Protein AF-0000000066040209 (afdb_homodimer)

Foldseek 3Di:
DAEEEEEDQKQVSLLLLLLCVVVNHAYEYHYPDPVLLVVSVVVPSHHDDQDPAAAAEYEYEDELVCRLVVQLVCVVVNSYQAYEYAYQAFPVSVVSNVVSPHPLLRYKYKHQDQVDDDITNVNYHNQSAAATEMEIARDDNHHPSNVLVVVLSCVSSNHHYAYDHRLVSLLCCLQPQLLVLVVLVVVVVVCVPPDPVRVVPDDPVVVCSVVSVPPPPPVVSVSSCVSSVVSNVVVVVVVVVLVVVVVVLVVCVVVPNCQQVPCPHPNVVSVVVVVVVVVPDPPPPVDPDPPCQPKKKWWFAPDPVRVSVLVVQQVVLVFDFNDWDWDDDPVDNIIIIITGGHPVCRVSSQVSCVVVVIPIDD/DAEEEEEDQKQVSLLLLLLCVVVNHAYEYHYPDPVLLVLSVVVPSHHDDQDPAAAAEYEYEDELVCRLVVQLVCVVVNSYQAYEYAYQAFPVSVVSNVVSPHPLLRYKYKHQDQVDDDITNVNYHNQSAAATEMEIARDDNHHPSNVLVVVVSCVSSNHHYDYDHRLVSLLCCLQPQLLVLVVLVVVVVVCVPPDPVRVVVDDPVVVCSVVSVPPPPPVVSVSSCVSSVVSNVVNVVVVVVLVVVVVVLVVCVVVPNCQQVPPPHPNVVSVVVVVVVVVPDPPPPVDDPPLCQDKKKWWFAPDPVRVSVLVVQQVVLVFDFPDWDWADDPVDRIIIIITGGHPVCRVSSQVSCVVVVIPIDD

InterPro domains:
  IPR003099 Prephenate dehydrogenase [PS51176] (2-283)
  IPR036291 NAD(P)-binding domain superfamily [SSF51735] (4-159)
  IPR046826 Prephenate dehydrogenase, nucleotide-binding domain [PF02153] (16-159)
  IPR050812 Prephenate/Arogenate Dehydrogenase [PTHR21363] (1-250)

Solvent-accessible surface area (backbone atoms only — not comparable to full-atom values): 36408 Å² total; per-residue (Å²): 128,58,32,32,35,32,37,21,31,30,25,67,25,21,15,51,25,28,16,36,41,75,72,67,27,50,34,22,33,41,47,93,44,65,64,39,34,51,50,20,31,70,76,52,19,32,42,74,41,78,70,92,56,65,24,54,32,30,38,40,37,47,61,62,90,46,44,38,61,51,51,40,54,36,55,76,68,45,48,34,66,21,37,32,38,49,32,91,50,40,52,69,44,51,51,46,24,54,74,71,64,42,69,51,37,30,37,28,43,24,29,67,58,62,75,65,87,76,64,37,31,86,57,35,40,50,66,62,35,53,76,24,40,24,40,35,26,54,50,96,69,33,35,69,67,32,51,50,52,51,50,50,52,36,51,56,34,40,27,39,64,44,71,48,47,36,67,58,47,32,43,18,42,21,59,37,39,48,46,49,40,49,49,48,25,55,52,27,30,57,45,64,76,50,51,62,64,30,55,62,52,47,34,59,64,62,78,49,47,46,66,61,52,43,83,63,58,46,63,58,55,29,52,54,46,52,71,37,14,56,46,33,45,60,53,48,52,54,50,50,50,53,49,52,54,48,48,51,51,33,49,40,37,51,72,64,42,60,67,39,58,34,96,83,12,66,47,28,52,52,46,40,38,12,50,52,10,36,55,59,43,76,75,72,55,78,62,78,74,65,83,55,43,25,50,36,36,30,59,35,63,77,42,74,67,50,54,51,51,48,51,50,52,44,55,71,61,70,53,71,69,56,39,64,41,79,43,68,55,94,91,41,79,38,27,37,36,31,36,22,19,48,55,80,44,33,58,56,47,45,52,48,36,44,74,69,69,40,58,56,46,112,129,58,33,32,36,31,36,21,29,30,23,67,26,20,16,51,26,29,14,36,40,75,72,68,27,50,34,22,33,42,48,94,45,66,66,39,34,51,50,21,32,72,77,53,20,31,41,74,41,80,70,92,57,64,26,53,31,29,39,39,36,47,61,63,91,46,43,37,62,53,51,41,56,36,56,76,67,45,49,34,67,21,39,33,37,48,32,90,50,41,53,69,46,49,52,46,26,55,74,68,63,42,68,51,36,31,36,28,43,24,28,68,59,62,73,65,88,75,65,38,29,84,57,34,40,50,65,61,35,52,77,25,42,25,40,36,28,54,49,96,68,34,33,68,67,32,51,52,50,51,50,50,53,36,51,57,33,41,29,39,76,43,78,47,46,36,66,60,47,34,43,19,42,22,59,37,39,49,45,50,40,50,49,47,26,55,52,27,29,55,43,64,74,52,51,67,60,30,53,62,52,47,35,59,66,61,78,48,47,46,66,61,53,43,83,64,56,48,62,58,55,28,52,54,46,51,71,38,14,56,45,34,45,59,54,46,51,56,48,50,51,53,50,52,54,48,49,52,51,33,49,40,36,51,73,65,41,60,66,39,58,34,98,78,13,66,47,28,51,53,48,42,39,12,51,53,10,36,63,58,44,79,73,72,58,76,62,77,70,66,82,51,42,25,49,38,35,29,58,34,62,77,40,73,66,51,54,51,51,47,51,52,53,44,55,72,60,70,52,71,74,56,39,75,42,79,43,66,52,93,91,42,79,39,28,37,35,32,37,22,18,48,56,78,44,32,59,57,45,46,51,48,36,43,73,70,68,40,59,55,46,109

Sequence (724 aa):
MRTAVIIGTGMIGTSIGLALRKQGVDSYLMDTSPVALRIAEAVGAGTAEEPPETVDLAVVAVPPVHVAPVIASHQSRGTARFYVDVAGVKVSTRRELDALGCDLATVVGGHPLVGRPGSGPLAARGDLFDGRPWALVPAVGTDAAALNRALELVAACGAIPVVLDAEAHDRAIALGTLVPQIALTLVAARLTEADSGALRLLGSVWSEIPQLVGVDSATSWTQVLAANAAPVVGELEKLSRDLASLLETLRGVADGDGSLAEPDGRLLEFIQRGIDGSNRVPGRYGIPTETALADVDVSVDDRPAELARLFDDVAGAGVVMRGIDISQRPDSPDRTVTISVTPRDAENLLHELRRRKWPANSMRTAVIIGTGMIGTSIGLALRKQGVDSYLMDTSPVALRIAEAVGAGTAEEPPETVDLAVVAVPPVHVAPVIASHQSRGTARFYVDVAGVKVSTRRELDALGCDLATVVGGHPLVGRPGSGPLAARGDLFDGRPWALVPAVGTDAAALNRALELVAACGAIPVVLDAEAHDRAIALGTLVPQIALTLVAARLTEADSGALRLLGSVWSEIPQLVGVDSATSWTQVLAANAAPVVGELEKLSRDLASLLETLRGVADGDGSLAEPDGRLLEFIQRGIDGSNRVPGRYGIPTETALADVDVSVDDRPAELARLFDDVAGAGVVMRGIDISQRPDSPDRTVTISVTPRDAENLLHELRRRKWPANS

Nearest PDB structures (foldseek):
  3ggp-assembly2_D  TM=8.293E-01  e=5.296E-18  Aquifex aeolicus
  5uyy-assembly2_D  TM=6.790E-01  e=2.156E-20  Bacillus anthracis
  7mqv-assembly1_B  TM=8.397E-01  e=1.540E-16  Bacillus anthracis
  4wji-assembly1_A-2  TM=8.057E-01  e=8.302E-17  Sinorhizobium meliloti 1021
  2g5c-assembly1_A  TM=8.282E-01  e=5.927E-16  Aquifex aeolicus VF5

Radius of gyration: 30.39 Å; Cα contacts (8 Å, |Δi|>4): 1509; chains: 2; bounding box: 51×94×83 Å

pLDDT: mean 86.14, std 14.33, range [31.69, 98.94]

Structure (mmCIF, N/CA/C/O backbone):
data_AF-0000000066040209-model_v1
#
loop_
_entity.id
_entity.type
_entity.pdbx_description
1 polymer 'Probable prephenate dehydrogenase NovF'
#
loop_
_atom_site.group_PDB
_atom_site.id
_atom_site.type_symbol
_atom_site.label_atom_id
_atom_site.label_alt_id
_atom_site.label_comp_id
_atom_site.label_asym_id
_atom_site.label_entity_id
_atom_site.label_seq_id
_atom_site.pdbx_PDB_ins_code
_atom_site.Cartn_x
_atom_site.Cartn_y
_atom_site.Cartn_z
_atom_site.occupancy
_atom_site.B_iso_or_equiv
_atom_site.auth_seq_id
_atom_site.auth_comp_id
_atom_site.auth_asym_id
_atom_site.auth_atom_id
_atom_site.pdbx_PDB_model_num
ATOM 1 N N . MET A 1 1 ? -15.391 33.75 16.641 1 90.31 1 MET A N 1
ATOM 2 C CA . MET A 1 1 ? -14.766 34.312 15.445 1 90.31 1 MET A CA 1
ATOM 3 C C . MET A 1 1 ? -15.812 34.906 14.5 1 90.31 1 MET A C 1
ATOM 5 O O . MET A 1 1 ? -16.812 34.219 14.188 1 90.31 1 MET A O 1
ATOM 9 N N . ARG A 1 2 ? -15.727 36.156 14.125 1 95.12 2 ARG A N 1
ATOM 10 C CA . ARG A 1 2 ? -16.719 36.812 13.281 1 95.12 2 ARG A CA 1
ATOM 11 C C . ARG A 1 2 ? -16.156 37.094 11.883 1 95.12 2 ARG A C 1
ATOM 13 O O . ARG A 1 2 ? -16.891 37.031 10.898 1 95.12 2 ARG A O 1
ATOM 20 N N . THR A 1 3 ? -14.898 37.344 11.828 1 98.31 3 THR A N 1
ATOM 21 C CA . THR A 1 3 ? -14.273 37.688 10.555 1 98.31 3 THR A CA 1
ATOM 22 C C . THR A 1 3 ? -12.984 36.906 10.352 1 98.31 3 THR A C 1
ATOM 24 O O . THR A 1 3 ? -12.273 36.594 11.32 1 98.31 3 THR A O 1
ATOM 27 N N . ALA A 1 4 ? -12.727 36.531 9.102 1 98.75 4 ALA A N 1
ATOM 28 C CA . ALA A 1 4 ? -11.508 35.812 8.758 1 98.75 4 ALA A CA 1
ATOM 29 C C . ALA A 1 4 ? -11.023 36.188 7.359 1 98.75 4 ALA A C 1
ATOM 31 O O . ALA A 1 4 ? -11.805 36.688 6.535 1 98.75 4 ALA A O 1
ATOM 32 N N . VAL A 1 5 ? -9.781 36.062 7.125 1 98.88 5 VAL A N 1
ATOM 33 C CA . VAL A 1 5 ? -9.234 36.156 5.777 1 98.88 5 VAL A CA 1
ATOM 34 C C . VAL A 1 5 ? -8.477 34.875 5.434 1 98.88 5 VAL A C 1
ATOM 36 O O . VAL A 1 5 ? -7.777 34.312 6.281 1 98.88 5 VAL A O 1
ATOM 39 N N . ILE A 1 6 ? -8.75 34.375 4.281 1 98.88 6 ILE A N 1
ATOM 40 C CA . ILE A 1 6 ? -8.047 33.188 3.748 1 98.88 6 ILE A CA 1
ATOM 41 C C . ILE A 1 6 ? -7.031 33.656 2.701 1 98.88 6 ILE A C 1
ATOM 43 O O . ILE A 1 6 ? -7.398 34.219 1.68 1 98.88 6 ILE A O 1
ATOM 47 N N . ILE A 1 7 ? -5.812 33.375 2.99 1 98.81 7 ILE A N 1
ATOM 48 C CA . ILE A 1 7 ? -4.727 33.719 2.08 1 98.81 7 ILE A CA 1
ATOM 49 C C . ILE A 1 7 ? -4.238 32.469 1.356 1 98.81 7 ILE A C 1
ATOM 51 O O . ILE A 1 7 ? -3.523 31.656 1.936 1 98.81 7 ILE A O 1
ATOM 55 N N . GLY A 1 8 ? -4.477 32.375 0.069 1 98.25 8 GLY A N 1
ATOM 56 C CA . GLY A 1 8 ? -4.336 31.141 -0.716 1 98.25 8 GLY A CA 1
ATOM 57 C C . GLY A 1 8 ? -5.656 30.453 -0.979 1 98.25 8 GLY A C 1
ATOM 58 O O . GLY A 1 8 ? -6.301 29.953 -0.05 1 98.25 8 GLY A O 1
ATOM 59 N N . THR A 1 9 ? -5.969 30.422 -2.281 1 97.56 9 THR A N 1
ATOM 60 C CA . THR A 1 9 ? -7.277 29.875 -2.637 1 97.56 9 THR A CA 1
ATOM 61 C C . THR A 1 9 ? -7.133 28.609 -3.467 1 97.56 9 THR A C 1
ATOM 63 O O . THR A 1 9 ? -7.777 28.469 -4.508 1 97.56 9 THR A O 1
ATOM 66 N N . GLY A 1 10 ? -6.281 27.75 -3.027 1 94.12 10 GLY A N 1
ATOM 67 C CA . GLY A 1 10 ? -6.293 26.375 -3.523 1 94.12 10 GLY A CA 1
ATOM 68 C C . GLY A 1 10 ? -7.438 25.547 -2.965 1 94.12 10 GLY A C 1
ATOM 69 O O . GLY A 1 10 ? -8.406 26.094 -2.441 1 94.12 10 GLY A O 1
ATOM 70 N N . MET A 1 11 ? -7.316 24.281 -3.045 1 92.44 11 MET A N 1
ATOM 71 C CA . MET A 1 11 ? -8.383 23.391 -2.58 1 92.44 11 MET A CA 1
ATOM 72 C C . MET A 1 11 ? -8.617 23.562 -1.082 1 92.44 11 MET A C 1
ATOM 74 O O . MET A 1 11 ? -9.758 23.719 -0.64 1 92.44 11 MET A O 1
ATOM 78 N N . ILE A 1 12 ? -7.512 23.609 -0.32 1 96.19 12 ILE A N 1
ATOM 79 C CA . ILE A 1 12 ? -7.609 23.656 1.135 1 96.19 12 ILE A CA 1
ATOM 80 C C . ILE A 1 12 ? -8.156 25.016 1.562 1 96.19 12 ILE A C 1
ATOM 82 O O . ILE A 1 12 ? -9.133 25.094 2.318 1 96.19 12 ILE A O 1
ATOM 86 N N . GLY A 1 13 ? -7.57 26.094 1.026 1 98.19 13 GLY A N 1
ATOM 87 C CA . GLY A 1 13 ? -8.031 27.422 1.392 1 98.19 13 GLY A CA 1
ATOM 88 C C . GLY A 1 13 ? -9.477 27.688 1.02 1 98.19 13 GLY A C 1
ATOM 89 O O . GLY A 1 13 ? -10.25 28.172 1.837 1 98.19 13 GLY A O 1
ATOM 90 N N . THR A 1 14 ? -9.805 27.297 -0.179 1 97.06 14 THR A N 1
ATOM 91 C CA . THR A 1 14 ? -11.172 27.484 -0.64 1 97.06 14 THR A CA 1
ATOM 92 C C . THR A 1 14 ? -12.148 26.656 0.197 1 97.06 14 THR A C 1
ATOM 94 O O . THR A 1 14 ? -13.234 27.125 0.545 1 97.06 14 THR A O 1
ATOM 97 N N . SER A 1 15 ? -11.773 25.469 0.569 1 97.81 15 SER A N 1
ATOM 98 C CA . SER A 1 15 ? -12.617 24.625 1.401 1 97.81 15 SER A CA 1
ATOM 99 C C . SER A 1 15 ? -12.836 25.234 2.779 1 97.81 15 SER A C 1
ATOM 101 O O . SER A 1 15 ? -13.938 25.172 3.328 1 97.81 15 SER A O 1
ATOM 103 N N . ILE A 1 16 ? -11.828 25.859 3.316 1 98.69 16 ILE A N 1
ATOM 104 C CA . ILE A 1 16 ? -11.938 26.531 4.609 1 98.69 16 ILE A CA 1
ATOM 105 C C . ILE A 1 16 ? -12.898 27.719 4.5 1 98.69 16 ILE A C 1
ATOM 107 O O . ILE A 1 16 ? -13.758 27.906 5.363 1 98.69 16 ILE A O 1
ATOM 111 N N . GLY A 1 17 ? -12.766 28.453 3.432 1 98.69 17 GLY A N 1
ATOM 112 C CA . GLY A 1 17 ? -13.688 29.547 3.195 1 98.69 17 GLY A CA 1
ATOM 113 C C . GLY A 1 17 ? -15.133 29.109 3.143 1 98.69 17 GLY A C 1
ATOM 114 O O . GLY A 1 17 ? -16 29.734 3.76 1 98.69 17 GLY A O 1
ATOM 115 N N . LEU A 1 18 ? -15.352 28.047 2.389 1 97.75 18 LEU A N 1
ATOM 116 C CA . LEU A 1 18 ? -16.703 27.516 2.271 1 97.75 18 LEU A CA 1
ATOM 117 C C . LEU A 1 18 ? -17.25 27.109 3.639 1 97.75 18 LEU A C 1
ATOM 119 O O . LEU A 1 18 ? -18.391 27.406 3.969 1 97.75 18 LEU A O 1
ATOM 123 N N . ALA A 1 19 ? -16.484 26.438 4.402 1 97.25 19 ALA A N 1
ATOM 124 C CA . ALA A 1 19 ? -16.891 25.969 5.723 1 97.25 19 ALA A CA 1
ATOM 125 C C . ALA A 1 19 ? -17.203 27.141 6.648 1 97.25 19 ALA A C 1
ATOM 127 O O . ALA A 1 19 ? -18.203 27.125 7.363 1 97.25 19 ALA A O 1
ATOM 128 N N . LEU A 1 20 ? -16.359 28.156 6.645 1 98.12 20 LEU A N 1
ATOM 129 C CA . LEU A 1 20 ? -16.547 29.312 7.516 1 98.12 20 LEU A CA 1
ATOM 130 C C . LEU A 1 20 ? -17.797 30.094 7.137 1 98.12 20 LEU A C 1
ATOM 132 O O . LEU A 1 20 ? -18.547 30.516 8.008 1 98.12 20 LEU A O 1
ATOM 136 N N . ARG A 1 21 ? -18 30.234 5.898 1 97.38 21 ARG A N 1
ATOM 137 C CA . ARG A 1 21 ? -19.188 30.953 5.43 1 97.38 21 ARG A CA 1
ATOM 138 C C . ARG A 1 21 ? -20.469 30.234 5.859 1 97.38 21 ARG A C 1
ATOM 140 O O . ARG A 1 21 ? -21.453 30.891 6.211 1 97.38 21 ARG A O 1
ATOM 147 N N . LYS A 1 22 ? -20.406 29.016 5.75 1 93.62 22 LYS A N 1
ATOM 148 C CA . LYS A 1 22 ? -21.547 28.219 6.195 1 93.62 22 LYS A CA 1
ATOM 149 C C . LYS A 1 22 ? -21.844 28.469 7.668 1 93.62 22 LYS A C 1
ATOM 151 O O . LYS A 1 22 ? -23 28.375 8.094 1 93.62 22 LYS A O 1
ATOM 156 N N . GLN A 1 23 ? -20.875 28.828 8.414 1 93.38 23 GLN A N 1
ATOM 157 C CA . GLN A 1 23 ? -21.016 29.078 9.844 1 93.38 23 GLN A CA 1
ATO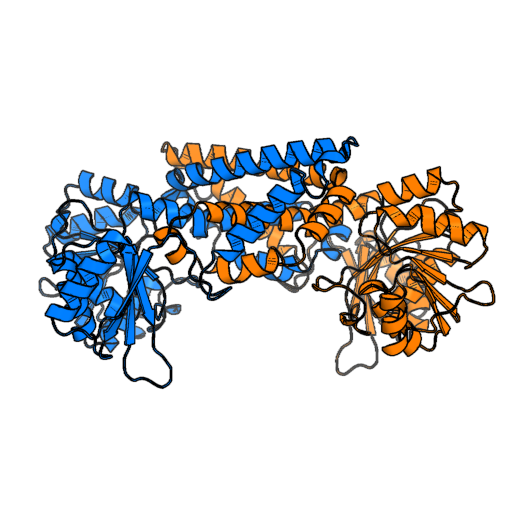M 158 C C . GLN A 1 23 ? -21.297 30.562 10.109 1 93.38 23 GLN A C 1
ATOM 160 O O . GLN A 1 23 ? -21.297 31 11.266 1 93.38 23 GLN A O 1
ATOM 165 N N . GLY A 1 24 ? -21.391 31.344 9.078 1 95.94 24 GLY A N 1
ATOM 166 C CA . GLY A 1 24 ? -21.766 32.75 9.211 1 95.94 24 GLY A CA 1
ATOM 167 C C . GLY A 1 24 ? -20.578 33.656 9.43 1 95.94 24 GLY A C 1
ATOM 168 O O . GLY A 1 24 ? -20.75 34.812 9.82 1 95.94 24 GLY A O 1
ATOM 169 N N . VAL A 1 25 ? -19.422 33.219 9.227 1 97.69 25 VAL A N 1
ATOM 170 C CA . VAL A 1 25 ? -18.219 34.031 9.375 1 97.69 25 VAL A CA 1
ATOM 171 C C . VAL A 1 25 ? -18.031 34.875 8.133 1 97.69 25 VAL A C 1
ATOM 173 O O . VAL A 1 25 ? -18.141 34.406 7.004 1 97.69 25 VAL A O 1
ATOM 176 N N . ASP A 1 26 ? -17.781 36.156 8.328 1 97.94 26 ASP A N 1
ATOM 177 C CA . ASP A 1 26 ? -17.438 37.031 7.219 1 97.94 26 ASP A CA 1
ATOM 178 C C . ASP A 1 26 ? -16.016 36.781 6.727 1 97.94 26 ASP A C 1
ATOM 180 O O . ASP A 1 26 ? -15.047 37.156 7.379 1 97.94 26 ASP A O 1
ATOM 184 N N . SER A 1 27 ? -15.922 36.156 5.547 1 98.38 27 SER A N 1
ATOM 185 C CA . SER A 1 27 ? -14.633 35.656 5.074 1 98.38 27 SER A CA 1
ATOM 186 C C . SER A 1 27 ? -14.148 36.438 3.859 1 98.38 27 SER A C 1
ATOM 188 O O . SER A 1 27 ? -14.898 36.656 2.902 1 98.38 27 SER A O 1
ATOM 190 N N . TYR A 1 28 ? -12.938 36.844 3.918 1 98.81 28 TYR A N 1
ATOM 191 C CA . TYR A 1 28 ? -12.25 37.5 2.812 1 98.81 28 TYR A CA 1
ATOM 192 C C . TYR A 1 28 ? -11.227 36.562 2.178 1 98.81 28 TYR A C 1
ATOM 194 O O . TYR A 1 28 ? -10.734 35.625 2.826 1 98.81 28 TYR A O 1
ATOM 202 N N . LEU A 1 29 ? -10.969 36.812 0.917 1 98.81 29 LEU A N 1
ATOM 203 C CA . LEU A 1 29 ? -10.062 35.938 0.174 1 98.81 29 LEU A CA 1
ATOM 204 C C . LEU A 1 29 ? -8.922 36.75 -0.436 1 98.81 29 LEU A C 1
ATOM 206 O O . LEU A 1 29 ? -9.141 37.844 -0.939 1 98.81 29 LEU A O 1
ATOM 210 N N . MET A 1 30 ? -7.77 36.188 -0.356 1 98.56 30 MET A N 1
ATOM 211 C CA . MET A 1 30 ? -6.594 36.719 -1.028 1 98.56 30 MET A CA 1
ATOM 212 C C . MET A 1 30 ? -5.797 35.625 -1.713 1 98.56 30 MET A C 1
ATOM 214 O O . MET A 1 30 ? -5.68 34.531 -1.182 1 98.56 30 MET A O 1
ATOM 218 N N . ASP A 1 31 ? -5.293 35.938 -2.867 1 97.38 31 ASP A N 1
ATOM 219 C CA . ASP A 1 31 ? -4.461 35 -3.631 1 97.38 31 ASP A CA 1
ATOM 220 C C . ASP A 1 31 ? -3.602 35.75 -4.652 1 97.38 31 ASP A C 1
ATOM 222 O O . ASP A 1 31 ? -4.023 36.75 -5.199 1 97.38 31 ASP A O 1
ATOM 226 N N . THR A 1 32 ? -2.447 35.219 -4.906 1 94.94 32 THR A N 1
ATOM 227 C CA . THR A 1 32 ? -1.599 35.812 -5.934 1 94.94 32 THR A CA 1
ATOM 228 C C . THR A 1 32 ? -2.137 35.5 -7.328 1 94.94 32 THR A C 1
ATOM 230 O O . THR A 1 32 ? -1.836 36.219 -8.289 1 94.94 32 THR A O 1
ATOM 233 N N . SER A 1 33 ? -2.895 34.438 -7.465 1 91.56 33 SER A N 1
ATOM 234 C CA . SER A 1 33 ? -3.539 34.094 -8.727 1 91.56 33 SER A CA 1
ATOM 235 C C . SER A 1 33 ? -4.922 34.719 -8.836 1 91.56 33 SER A C 1
ATOM 237 O O . SER A 1 33 ? -5.859 34.281 -8.156 1 91.56 33 SER A O 1
ATOM 239 N N . PRO A 1 34 ? -5.059 35.625 -9.797 1 90.88 34 PRO A N 1
ATOM 240 C CA . PRO A 1 34 ? -6.375 36.25 -9.945 1 90.88 34 PRO A CA 1
ATOM 241 C C . PRO A 1 34 ? -7.449 35.25 -10.383 1 90.88 34 PRO A C 1
ATOM 243 O O . PRO A 1 34 ? -8.609 35.375 -9.969 1 90.88 34 PRO A O 1
ATOM 246 N N . VAL A 1 35 ? -7.027 34.281 -11.102 1 88.38 35 VAL A N 1
ATOM 247 C CA . VAL A 1 35 ? -7.98 33.312 -11.602 1 88.38 35 VAL A CA 1
ATOM 248 C C . VAL A 1 35 ? -8.469 32.406 -10.453 1 88.38 35 VAL A C 1
ATOM 250 O O . VAL A 1 35 ? -9.672 32.219 -10.281 1 88.38 35 VAL A O 1
ATOM 253 N N . ALA A 1 36 ? -7.535 31.953 -9.68 1 91.38 36 ALA A N 1
ATOM 254 C CA . ALA A 1 36 ? -7.902 31.141 -8.531 1 91.38 36 ALA A CA 1
ATOM 255 C C . ALA A 1 36 ? -8.797 31.906 -7.566 1 91.38 36 ALA A C 1
ATOM 257 O O . ALA A 1 36 ? -9.781 31.375 -7.051 1 91.38 36 ALA A O 1
ATOM 258 N N . LEU A 1 37 ? -8.43 33.188 -7.41 1 95.69 37 LEU A N 1
ATOM 259 C CA . LEU A 1 37 ? -9.172 34.062 -6.5 1 95.69 37 LEU A CA 1
ATOM 260 C C . LEU A 1 37 ? -10.609 34.219 -6.965 1 95.69 37 LEU A C 1
ATOM 262 O O . LEU A 1 37 ? -11.539 34.125 -6.164 1 95.69 37 LEU A O 1
ATOM 266 N N . ARG A 1 38 ? -10.82 34.406 -8.203 1 90.75 38 ARG A N 1
ATOM 267 C CA . ARG A 1 38 ? -12.148 34.625 -8.758 1 90.75 38 ARG A CA 1
ATOM 268 C C . ARG A 1 38 ? -12.984 33.344 -8.711 1 90.75 38 ARG A C 1
ATOM 270 O O . ARG A 1 38 ? -14.188 33.406 -8.445 1 90.75 38 ARG A O 1
ATOM 277 N N . ILE A 1 39 ? -12.367 32.281 -8.938 1 92.88 39 ILE A N 1
ATOM 278 C CA . ILE A 1 39 ? -13.07 31.016 -8.883 1 92.88 39 ILE A CA 1
ATOM 279 C C . ILE A 1 39 ? -13.523 30.734 -7.449 1 92.88 39 ILE A C 1
ATOM 281 O O . ILE A 1 39 ? -14.68 30.359 -7.219 1 92.88 39 ILE A O 1
ATOM 285 N N . ALA A 1 40 ? -12.625 30.969 -6.543 1 96.81 40 ALA A N 1
ATOM 286 C CA . ALA A 1 40 ? -12.945 30.734 -5.137 1 96.81 40 ALA A CA 1
ATOM 287 C C . ALA A 1 40 ? -14.117 31.609 -4.695 1 96.81 40 ALA A C 1
ATOM 289 O O . ALA A 1 40 ? -15 31.156 -3.967 1 96.81 40 ALA A O 1
ATOM 290 N N . GLU A 1 41 ? -14.148 32.844 -5.145 1 97 41 GLU A N 1
ATOM 291 C CA . GLU A 1 41 ? -15.266 33.719 -4.852 1 97 41 GLU A CA 1
ATOM 292 C C . GLU A 1 41 ? -16.562 33.219 -5.484 1 97 41 GLU A C 1
ATOM 294 O O . GLU A 1 41 ? -17.609 33.219 -4.844 1 97 41 GLU A O 1
ATOM 299 N N . ALA A 1 42 ? -16.453 32.781 -6.703 1 92 42 ALA A N 1
ATOM 300 C CA . ALA A 1 42 ? -17.609 32.312 -7.469 1 92 42 ALA A CA 1
ATOM 301 C C . ALA A 1 42 ? -18.266 31.094 -6.824 1 92 42 ALA A C 1
ATOM 303 O O . ALA A 1 42 ? -19.484 30.938 -6.867 1 92 42 ALA A O 1
ATOM 304 N N . VAL A 1 43 ? -17.438 30.297 -6.234 1 93.56 43 VAL A N 1
ATOM 305 C CA . VAL A 1 43 ? -18 29.078 -5.656 1 93.56 43 VAL A CA 1
ATOM 306 C C . VAL A 1 43 ? -18.531 29.375 -4.254 1 93.56 43 VAL A C 1
ATOM 308 O O . VAL A 1 43 ? -19.125 28.5 -3.619 1 93.56 43 VAL A O 1
ATOM 311 N N . GLY A 1 44 ? -18.234 30.609 -3.686 1 96.5 44 GLY A N 1
ATOM 312 C CA . GLY A 1 44 ? -18.891 31.031 -2.461 1 96.5 44 GLY A CA 1
ATOM 313 C C . GLY A 1 44 ? -17.984 30.984 -1.248 1 96.5 44 GLY A C 1
ATOM 314 O O . GLY A 1 44 ? -18.453 30.984 -0.11 1 96.5 44 GLY A O 1
ATOM 315 N N . ALA A 1 45 ? -16.672 31 -1.418 1 98.44 45 ALA A N 1
ATOM 316 C CA . ALA A 1 45 ? -15.734 30.797 -0.319 1 98.44 45 ALA A CA 1
ATOM 317 C C . ALA A 1 45 ? -15.5 32.094 0.455 1 98.44 45 ALA A C 1
ATOM 319 O O . ALA A 1 45 ? -14.969 32.062 1.567 1 98.44 45 ALA A O 1
ATOM 320 N N . GLY A 1 46 ? -15.922 33.219 -0.089 1 98.5 46 GLY A N 1
ATOM 321 C CA . GLY A 1 46 ? -15.711 34.5 0.536 1 98.5 46 GLY A CA 1
ATOM 322 C C . GLY A 1 46 ? -15.68 35.656 -0.46 1 98.5 46 GLY A C 1
ATOM 323 O O . GLY A 1 46 ? -16.062 35.469 -1.62 1 98.5 46 GLY A O 1
ATOM 324 N N . THR A 1 47 ? -15.32 36.781 0.014 1 98.19 47 THR A N 1
ATOM 325 C CA . THR A 1 47 ? -15.227 37.969 -0.821 1 98.19 47 THR A CA 1
ATOM 326 C C . THR A 1 47 ? -13.781 38.219 -1.235 1 98.19 47 THR A C 1
ATOM 328 O O . THR A 1 47 ? -12.891 38.312 -0.384 1 98.19 47 THR A O 1
ATOM 331 N N . ALA A 1 48 ? -13.594 38.375 -2.498 1 97.31 48 ALA A N 1
ATOM 332 C CA . ALA A 1 48 ? -12.258 38.594 -3.037 1 97.31 48 ALA A CA 1
ATOM 333 C C . ALA A 1 48 ? -11.812 40.031 -2.836 1 97.31 48 ALA A C 1
ATOM 335 O O . ALA A 1 48 ? -11.633 40.781 -3.807 1 97.31 48 ALA A O 1
ATOM 336 N N . GLU A 1 49 ? -11.539 40.438 -1.612 1 96.06 49 GLU A N 1
ATOM 337 C CA . GLU A 1 49 ? -11.086 41.75 -1.219 1 96.06 49 GLU A CA 1
ATOM 338 C C . GLU A 1 49 ? -10.242 41.688 0.055 1 96.06 49 GLU A C 1
ATOM 340 O O . GLU A 1 49 ? -10.391 40.781 0.858 1 96.06 49 GLU A O 1
ATOM 345 N N . GLU A 1 50 ? -9.383 42.625 0.127 1 96 50 GLU A N 1
ATOM 346 C CA . GLU A 1 50 ? -8.688 42.781 1.4 1 96 50 GLU A CA 1
ATOM 347 C C . GLU A 1 50 ? -9.648 43.219 2.504 1 96 50 GLU A C 1
ATOM 349 O O . GLU A 1 50 ? -10.547 44.031 2.271 1 96 50 GLU A O 1
ATOM 354 N N . PRO A 1 51 ? -9.469 42.656 3.648 1 97.62 51 PRO A N 1
ATOM 355 C CA . PRO A 1 51 ? -10.344 43.094 4.734 1 97.62 51 PRO A CA 1
ATOM 356 C C . PRO A 1 51 ? -10.188 44.562 5.043 1 97.62 51 PRO A C 1
ATOM 358 O O . PRO A 1 51 ? -9.07 45.094 5.008 1 97.62 51 PRO A O 1
ATOM 361 N N . PRO A 1 52 ? -11.25 45.25 5.344 1 95.75 52 PRO A N 1
ATOM 362 C CA . PRO A 1 52 ? -11.195 46.688 5.621 1 95.75 52 PRO A CA 1
ATOM 363 C C . PRO A 1 52 ? -10.586 47 6.984 1 95.75 52 PRO A C 1
ATOM 365 O O . PRO A 1 52 ? -10.141 48.125 7.219 1 95.75 52 PRO A O 1
ATOM 368 N N . GLU A 1 53 ? -10.68 46.094 7.906 1 97.31 53 GLU A N 1
ATOM 369 C CA . GLU A 1 53 ? -10.102 46.188 9.242 1 97.31 53 GLU A CA 1
ATOM 370 C C . GLU A 1 53 ? -9.461 44.875 9.664 1 97.31 53 GLU A C 1
ATOM 372 O O . GLU A 1 53 ? -9.578 43.875 8.961 1 97.31 53 GLU A O 1
ATOM 377 N N . THR A 1 54 ? -8.711 45 10.828 1 98.44 54 THR A N 1
ATOM 378 C CA . THR A 1 54 ? -8.094 43.781 11.375 1 98.44 54 THR A CA 1
ATOM 379 C C . THR A 1 54 ? -9.148 42.719 11.625 1 98.44 54 THR A C 1
ATOM 381 O O . THR A 1 54 ? -10.164 42.969 12.281 1 98.44 54 THR A O 1
ATOM 384 N N . VAL A 1 55 ? -8.945 41.562 11.094 1 98.69 55 VAL A N 1
ATOM 385 C CA . VAL A 1 55 ? -9.898 40.469 11.273 1 98.69 55 VAL A CA 1
ATOM 386 C C . VAL A 1 55 ? -9.477 39.594 12.453 1 98.69 55 VAL A C 1
ATOM 388 O O . VAL A 1 55 ? -8.367 39.75 12.977 1 98.69 55 VAL A O 1
ATOM 391 N N . ASP A 1 56 ? -10.359 38.688 12.812 1 98.44 56 ASP A N 1
ATOM 392 C CA . ASP A 1 56 ? -10.102 37.812 13.969 1 98.44 56 ASP A CA 1
ATOM 393 C C . ASP A 1 56 ? -9 36.812 13.664 1 98.44 56 ASP A C 1
ATOM 395 O O . ASP A 1 56 ? -8.156 36.531 14.516 1 98.44 56 ASP A O 1
ATOM 399 N N . LEU A 1 57 ? -9.016 36.281 12.414 1 98.75 57 LEU A N 1
ATOM 400 C CA . LEU A 1 57 ? -8.102 35.188 12.086 1 98.75 57 LEU A CA 1
ATOM 401 C C . LEU A 1 57 ? -7.699 35.25 10.617 1 98.75 57 LEU A C 1
ATOM 403 O O . LEU A 1 57 ? -8.539 35.469 9.75 1 98.75 57 LEU A O 1
ATOM 407 N N . ALA A 1 58 ? -6.438 35.125 10.398 1 98.94 58 ALA A N 1
ATOM 408 C CA . ALA A 1 58 ? -5.926 34.875 9.055 1 98.94 58 ALA A CA 1
ATOM 409 C C . ALA A 1 58 ? -5.523 33.406 8.906 1 98.94 58 ALA A C 1
ATOM 411 O O . ALA A 1 58 ? -4.75 32.875 9.711 1 98.94 58 ALA A O 1
ATOM 412 N N . VAL A 1 59 ? -6.098 32.719 7.914 1 98.94 59 VAL A N 1
ATOM 413 C CA . VAL A 1 59 ? -5.684 31.375 7.539 1 98.94 59 VAL A CA 1
ATOM 414 C C . VAL A 1 59 ? -4.738 31.438 6.34 1 98.94 59 VAL A C 1
ATOM 416 O O . VAL A 1 59 ? -5.121 31.891 5.262 1 98.94 59 VAL A O 1
ATOM 419 N N . VAL A 1 60 ? -3.557 30.984 6.547 1 98.88 60 VAL A N 1
ATOM 420 C CA . VAL A 1 60 ? -2.533 31.047 5.508 1 98.88 60 VAL A CA 1
ATOM 421 C C . VAL A 1 60 ? -2.424 29.688 4.816 1 98.88 60 VAL A C 1
ATOM 423 O O . VAL A 1 60 ? -1.815 28.75 5.355 1 98.88 60 VAL A O 1
ATOM 426 N N . ALA A 1 61 ? -2.957 29.562 3.646 1 98.12 61 ALA A N 1
ATOM 427 C CA . ALA A 1 61 ? -3.055 28.328 2.873 1 98.12 61 ALA A CA 1
ATOM 428 C C . ALA A 1 61 ? -2.229 28.422 1.592 1 98.12 61 ALA A C 1
ATOM 430 O O . ALA A 1 61 ? -2.744 28.188 0.497 1 98.12 61 ALA A O 1
ATOM 431 N N . VAL A 1 62 ? -0.951 28.719 1.752 1 96.12 62 VAL A N 1
ATOM 432 C CA . VAL A 1 62 ? 0.009 28.812 0.657 1 96.12 62 VAL A CA 1
ATOM 433 C C . VAL A 1 62 ? 1.048 27.703 0.776 1 96.12 62 VAL A C 1
ATOM 435 O O . VAL A 1 62 ? 1.113 27.016 1.796 1 96.12 62 VAL A O 1
ATOM 438 N N . PRO A 1 63 ? 1.825 27.453 -0.234 1 90.56 63 PRO A N 1
ATOM 439 C CA . PRO A 1 63 ? 2.885 26.453 -0.122 1 90.56 63 PRO A CA 1
ATOM 440 C C . PRO A 1 63 ? 3.811 26.703 1.066 1 90.56 63 PRO A C 1
ATOM 442 O O . PRO A 1 63 ? 4.059 27.859 1.429 1 90.56 63 PRO A O 1
ATOM 445 N N . PRO A 1 64 ? 4.336 25.625 1.617 1 93.06 64 PRO A N 1
ATOM 446 C CA . PRO A 1 64 ? 5.098 25.719 2.865 1 93.06 64 PRO A CA 1
ATOM 447 C C . PRO A 1 64 ? 6.215 26.766 2.801 1 93.06 64 PRO A C 1
ATOM 449 O O . PRO A 1 64 ? 6.418 27.516 3.754 1 93.06 64 PRO A O 1
ATOM 452 N N . VAL A 1 65 ? 6.883 26.922 1.688 1 89.19 65 VAL A N 1
ATOM 453 C CA . VAL A 1 65 ? 8.047 27.812 1.565 1 89.19 65 VAL A CA 1
ATOM 454 C C . VAL A 1 65 ? 7.602 29.266 1.664 1 89.19 65 VAL A C 1
ATOM 456 O O . VAL A 1 65 ? 8.414 30.141 1.964 1 89.19 65 VAL A O 1
ATOM 459 N N . HIS A 1 66 ? 6.324 29.516 1.547 1 95.44 66 HIS A N 1
ATOM 460 C CA . HIS A 1 66 ? 5.832 30.875 1.525 1 95.44 66 HIS A CA 1
ATOM 461 C C . HIS A 1 66 ? 5.117 31.234 2.828 1 95.44 66 HIS A C 1
ATOM 463 O O . HIS A 1 66 ? 4.758 32.375 3.051 1 95.44 66 HIS A O 1
ATOM 469 N N . VAL A 1 67 ? 4.953 30.344 3.729 1 97.94 67 VAL A N 1
ATOM 470 C CA . VAL A 1 67 ? 4.129 30.547 4.914 1 97.94 67 VAL A CA 1
ATOM 471 C C . VAL A 1 67 ? 4.727 31.641 5.785 1 97.94 67 VAL A C 1
ATOM 473 O O . VAL A 1 67 ? 4.047 32.625 6.117 1 97.94 67 VAL A O 1
ATOM 476 N N . ALA A 1 68 ? 5.992 31.578 6.09 1 98 68 ALA A N 1
ATOM 477 C CA . ALA A 1 68 ? 6.613 32.531 7.02 1 98 68 ALA A CA 1
ATOM 478 C C . ALA A 1 68 ? 6.645 33.938 6.434 1 98 68 ALA A C 1
ATOM 480 O O . ALA A 1 68 ? 6.211 34.906 7.086 1 98 68 ALA A O 1
ATOM 481 N N . PRO A 1 69 ? 7.039 34.062 5.133 1 98.44 69 PRO A N 1
ATOM 482 C CA . PRO A 1 69 ? 7.016 35.406 4.559 1 98.44 69 PRO A CA 1
ATOM 483 C C . PRO A 1 69 ? 5.613 36 4.512 1 98.44 69 PRO A C 1
ATOM 485 O O . PRO A 1 69 ? 5.438 37.219 4.734 1 98.44 69 PRO A O 1
ATOM 488 N N . VAL A 1 70 ? 4.625 35.219 4.25 1 98.69 70 VAL A N 1
ATOM 489 C CA . VAL A 1 70 ? 3.252 35.688 4.152 1 98.69 70 VAL A CA 1
ATOM 490 C C . VAL A 1 70 ? 2.758 36.125 5.527 1 98.69 70 VAL A C 1
ATOM 492 O O . VAL A 1 70 ? 2.162 37.219 5.672 1 98.69 70 VAL A O 1
ATOM 495 N N . ILE A 1 71 ? 3.023 35.375 6.551 1 98.75 71 ILE A N 1
ATOM 496 C CA . ILE A 1 71 ? 2.6 35.719 7.898 1 98.75 71 ILE A CA 1
ATOM 497 C C . ILE A 1 71 ? 3.316 37 8.352 1 98.75 71 ILE A C 1
ATOM 499 O O . ILE A 1 71 ? 2.691 37.906 8.883 1 98.75 71 ILE A O 1
ATOM 503 N N . ALA A 1 72 ? 4.602 37.062 8.078 1 98.62 72 ALA A N 1
ATOM 504 C CA . ALA A 1 72 ? 5.375 38.25 8.445 1 98.62 72 ALA A CA 1
ATOM 505 C C . ALA A 1 72 ? 4.781 39.5 7.82 1 98.62 72 ALA A C 1
ATOM 507 O O . ALA A 1 72 ? 4.602 40.531 8.5 1 98.62 72 ALA A O 1
ATOM 508 N N .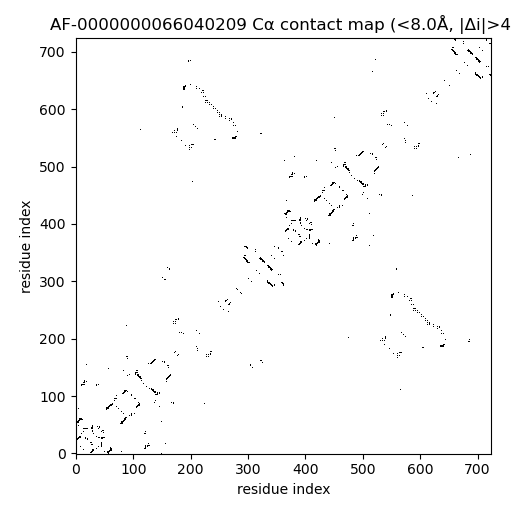 SER A 1 73 ? 4.531 39.406 6.559 1 98.38 73 SER A N 1
ATOM 509 C CA . SER A 1 73 ? 3.998 40.531 5.816 1 98.38 73 SER A CA 1
ATOM 510 C C . SER A 1 73 ? 2.648 40.969 6.375 1 98.38 73 SER A C 1
ATOM 512 O O . SER A 1 73 ? 2.412 42.156 6.57 1 98.38 73 SER A O 1
ATOM 514 N N . HIS A 1 74 ? 1.814 40.094 6.707 1 98.56 74 HIS A N 1
ATOM 515 C CA . HIS A 1 74 ? 0.461 40.438 7.145 1 98.56 74 HIS A CA 1
ATOM 516 C C . HIS A 1 74 ? 0.442 40.844 8.609 1 98.56 74 HIS A C 1
ATOM 518 O O . HIS A 1 74 ? -0.403 41.656 9.023 1 98.56 74 HIS A O 1
ATOM 524 N N . GLN A 1 75 ? 1.354 40.312 9.398 1 98.38 75 GLN A N 1
ATOM 525 C CA . GLN A 1 75 ? 1.509 40.812 10.766 1 98.38 75 GLN A CA 1
ATOM 526 C C . GLN A 1 75 ? 1.922 42.281 10.766 1 98.38 75 GLN A C 1
ATOM 528 O O . GLN A 1 75 ? 1.377 43.094 11.531 1 98.38 75 GLN A O 1
ATOM 533 N N . SER A 1 76 ? 2.84 42.594 9.891 1 97.88 76 SER A N 1
ATOM 534 C CA . SER A 1 76 ? 3.336 43.969 9.82 1 97.88 76 SER A CA 1
ATOM 535 C C . SER A 1 76 ? 2.23 44.938 9.422 1 97.88 76 SER A C 1
ATOM 537 O O . SER A 1 76 ? 2.244 46.094 9.82 1 97.88 76 SER A O 1
ATOM 539 N N . ARG A 1 77 ? 1.231 44.406 8.719 1 97.44 77 ARG A N 1
ATOM 540 C CA . ARG A 1 77 ? 0.138 45.25 8.234 1 97.44 77 ARG A CA 1
ATOM 541 C C . ARG A 1 77 ? -1.039 45.219 9.203 1 97.44 77 ARG A C 1
ATOM 543 O O . ARG A 1 77 ? -2.004 45.969 9.023 1 97.44 77 ARG A O 1
ATOM 550 N N . GLY A 1 78 ? -0.945 44.375 10.203 1 98.06 78 GLY A N 1
ATOM 551 C CA . GLY A 1 78 ? -2.039 44.25 11.156 1 98.06 78 GLY A CA 1
ATOM 552 C C . GLY A 1 78 ? -3.295 43.656 10.547 1 98.06 78 GLY A C 1
ATOM 553 O O . GLY A 1 78 ? -4.41 44.031 10.922 1 98.06 78 GLY A O 1
ATOM 554 N N . THR A 1 79 ? -3.145 42.75 9.625 1 98.5 79 THR A N 1
ATOM 555 C CA . THR A 1 79 ? -4.25 42.188 8.852 1 98.5 79 THR A CA 1
ATOM 556 C C . THR A 1 79 ? -5.191 41.406 9.758 1 98.5 79 THR A C 1
ATOM 558 O O . THR A 1 79 ? -6.41 41.406 9.57 1 98.5 79 THR A O 1
ATOM 561 N N . ALA A 1 80 ? -4.652 40.688 10.773 1 98.81 80 ALA A N 1
ATOM 562 C CA . ALA A 1 80 ? -5.449 39.844 11.656 1 98.81 80 ALA A CA 1
ATOM 563 C C . ALA A 1 80 ? -4.895 39.875 13.086 1 98.81 80 ALA A C 1
ATOM 565 O O . ALA A 1 80 ? -3.73 40.219 13.297 1 98.81 80 ALA A O 1
ATOM 566 N N . ARG A 1 81 ? -5.723 39.469 13.984 1 98.44 81 ARG A N 1
ATOM 567 C CA . ARG A 1 81 ? -5.289 39.344 15.375 1 98.44 81 ARG A CA 1
ATOM 568 C C . ARG A 1 81 ? -4.441 38.094 15.562 1 98.44 81 ARG A C 1
ATOM 570 O O . ARG A 1 81 ? -3.473 38.094 16.328 1 98.44 81 ARG A O 1
ATOM 577 N N . PHE A 1 82 ? -4.855 36.969 14.906 1 98.56 82 PHE A N 1
ATOM 578 C CA . PHE A 1 82 ? -4.156 35.719 15.016 1 98.56 82 PHE A CA 1
ATOM 579 C C . PHE A 1 82 ? -3.961 35.062 13.641 1 98.56 82 PHE A C 1
ATOM 581 O O . PHE A 1 82 ? -4.648 35.438 12.68 1 98.56 82 PHE A O 1
ATOM 588 N N . TYR A 1 83 ? -3.014 34.156 13.555 1 98.81 83 TYR A N 1
ATOM 589 C CA . TYR A 1 83 ? -2.645 33.531 12.297 1 98.81 83 TYR A CA 1
ATOM 590 C C . TYR A 1 83 ? -2.535 32 12.461 1 98.81 83 TYR A C 1
ATOM 592 O O . TYR A 1 83 ? -2.006 31.531 13.469 1 98.81 83 TYR A O 1
ATOM 600 N N . VAL A 1 84 ? -3.098 31.234 11.492 1 98.75 84 VAL A N 1
ATOM 601 C CA . VAL A 1 84 ? -2.963 29.781 11.43 1 98.75 84 VAL A CA 1
ATOM 602 C C . VAL A 1 84 ? -2.576 29.359 10.016 1 98.75 84 VAL A C 1
ATOM 604 O O . VAL A 1 84 ? -3.188 29.797 9.039 1 98.75 84 VAL A O 1
ATOM 607 N N . ASP A 1 85 ? -1.517 28.641 9.844 1 98.56 85 ASP A N 1
ATOM 608 C CA . ASP A 1 85 ? -1.24 28.078 8.523 1 98.56 85 ASP A CA 1
ATOM 609 C C . ASP A 1 85 ? -1.817 26.656 8.398 1 98.56 85 ASP A C 1
ATOM 611 O O . ASP A 1 85 ? -2.383 26.125 9.359 1 98.56 85 ASP A O 1
ATOM 615 N N . VAL A 1 86 ? -1.694 26.094 7.16 1 97.69 86 VAL A N 1
ATOM 616 C CA . VAL A 1 86 ? -2.227 24.75 6.953 1 97.69 86 VAL A CA 1
ATOM 617 C C . VAL A 1 86 ? -1.173 23.875 6.273 1 97.69 86 VAL A C 1
ATOM 619 O O . VAL A 1 86 ? -1.508 22.891 5.609 1 97.69 86 VAL A O 1
ATOM 622 N N . ALA A 1 87 ? 0.12 24.266 6.371 1 94.88 87 ALA A N 1
ATOM 623 C CA . ALA A 1 87 ? 1.202 23.547 5.695 1 94.88 87 ALA A CA 1
ATOM 624 C C . ALA A 1 87 ? 1.489 22.219 6.375 1 94.88 87 ALA A C 1
ATOM 626 O O . ALA A 1 87 ? 1.23 22.047 7.57 1 94.88 87 ALA A O 1
ATOM 627 N N . GLY A 1 88 ? 2.139 21.344 5.66 1 94.19 88 GLY A N 1
ATOM 628 C CA . GLY A 1 88 ? 2.357 19.984 6.125 1 94.19 88 GLY A CA 1
ATOM 629 C C . GLY A 1 88 ? 3.686 19.797 6.84 1 94.19 88 GLY A C 1
ATOM 630 O O . GLY A 1 88 ? 4.133 18.672 7.055 1 94.19 88 GLY A O 1
ATOM 631 N N . VAL A 1 89 ? 4.391 20.844 7.195 1 95.19 89 VAL A N 1
ATOM 632 C CA . VAL A 1 89 ? 5.648 20.797 7.93 1 95.19 89 VAL A CA 1
ATOM 633 C C . VAL A 1 89 ? 5.691 21.938 8.953 1 95.19 89 VAL A C 1
ATOM 635 O O . VAL A 1 89 ? 5.234 23.047 8.672 1 95.19 89 VAL A O 1
ATOM 638 N N . LYS A 1 90 ? 6.273 21.641 10.156 1 97.19 90 LYS A N 1
ATOM 639 C CA . LYS A 1 90 ? 6.102 22.625 11.227 1 97.19 90 LYS A CA 1
ATOM 640 C C . LYS A 1 90 ? 7.449 23.094 11.766 1 97.19 90 LYS A C 1
ATOM 642 O O . LYS A 1 90 ? 7.625 24.266 12.078 1 97.19 90 LYS A O 1
ATOM 647 N N . VAL A 1 91 ? 8.43 22.203 11.945 1 96.06 91 VAL A N 1
ATOM 648 C CA . VAL A 1 91 ? 9.703 22.594 12.547 1 96.06 91 VAL A CA 1
ATOM 649 C C . VAL A 1 91 ? 10.383 23.656 11.688 1 96.06 91 VAL A C 1
ATOM 651 O O . VAL A 1 91 ? 10.773 24.703 12.195 1 96.06 91 VAL A O 1
ATOM 654 N N . SER A 1 92 ? 10.508 23.391 10.406 1 94.25 92 SER A N 1
ATOM 655 C CA . SER A 1 92 ? 11.164 24.344 9.523 1 94.25 92 SER A CA 1
ATOM 656 C C . SER A 1 92 ? 10.367 25.641 9.406 1 94.25 92 SER A C 1
ATOM 658 O O . SER A 1 92 ? 10.938 26.734 9.367 1 94.25 92 SER A O 1
ATOM 660 N N . THR A 1 93 ? 9.062 25.562 9.352 1 95.88 93 THR A N 1
ATOM 661 C CA . THR A 1 93 ? 8.203 26.75 9.289 1 95.88 93 THR A CA 1
ATOM 662 C C . THR A 1 93 ? 8.398 27.625 10.531 1 95.88 93 THR A C 1
ATOM 664 O O . THR A 1 93 ? 8.523 28.844 10.414 1 95.88 93 THR A O 1
ATOM 667 N N . ARG A 1 94 ? 8.422 27 11.656 1 96 94 ARG A N 1
ATOM 668 C CA . ARG A 1 94 ? 8.625 27.734 12.906 1 96 94 ARG A CA 1
ATOM 669 C C . ARG A 1 94 ? 9.969 28.438 12.914 1 96 94 ARG A C 1
ATOM 671 O O . ARG A 1 94 ? 10.07 29.594 13.344 1 96 94 ARG A O 1
ATOM 678 N N . ARG A 1 95 ? 10.945 27.766 12.523 1 95 95 ARG A N 1
ATOM 679 C CA . ARG A 1 95 ? 12.273 28.344 12.469 1 95 95 ARG A CA 1
ATOM 680 C C . ARG A 1 95 ? 12.297 29.578 11.562 1 95 95 ARG A C 1
ATOM 682 O O . ARG A 1 95 ? 12.898 30.594 11.906 1 95 95 ARG A O 1
ATOM 689 N N . GLU A 1 96 ? 11.68 29.469 10.453 1 96.06 96 GLU A N 1
ATOM 690 C CA . GLU A 1 96 ? 11.633 30.578 9.508 1 96.06 96 GLU A CA 1
ATOM 691 C C . GLU A 1 96 ? 10.836 31.75 10.062 1 96.06 96 GLU A C 1
ATOM 693 O O . GLU A 1 96 ? 11.211 32.906 9.883 1 96.06 96 GLU A O 1
ATOM 698 N N . LEU A 1 97 ? 9.75 31.469 10.727 1 97.62 97 LEU A N 1
ATOM 699 C CA . LEU A 1 97 ? 8.961 32.5 11.383 1 97.62 97 LEU A CA 1
ATOM 700 C C . LEU A 1 97 ? 9.805 33.281 12.398 1 97.62 97 LEU A C 1
ATOM 702 O O . LEU A 1 97 ? 9.766 34.5 12.445 1 97.62 97 LEU A O 1
ATOM 706 N N . ASP A 1 98 ? 10.5 32.531 13.164 1 96 98 ASP A N 1
ATOM 707 C CA . ASP A 1 98 ? 11.367 33.125 14.172 1 96 98 ASP A CA 1
ATOM 708 C C . ASP A 1 98 ? 12.445 34 13.516 1 96 98 ASP A C 1
ATOM 710 O O . ASP A 1 98 ? 12.695 35.125 13.961 1 96 98 ASP A O 1
ATOM 714 N N . ALA A 1 99 ? 12.992 33.5 12.484 1 97.06 99 ALA A N 1
ATOM 715 C CA . ALA A 1 99 ? 14.07 34.188 11.789 1 97.06 99 ALA A CA 1
ATOM 716 C C . ALA A 1 99 ? 13.57 35.5 11.195 1 97.06 99 ALA A C 1
ATOM 718 O O . ALA A 1 99 ? 14.32 36.5 11.125 1 97.06 99 ALA A O 1
ATOM 719 N N . LEU A 1 100 ? 12.32 35.531 10.836 1 97.75 100 LEU A N 1
ATOM 720 C CA . LEU A 1 100 ? 11.758 36.75 10.203 1 97.75 100 LEU A CA 1
ATOM 721 C C . LEU A 1 100 ? 11.227 37.719 11.25 1 97.75 100 LEU A C 1
ATOM 723 O O . LEU A 1 100 ? 10.742 38.781 10.914 1 97.75 100 LEU A O 1
ATOM 727 N N . GLY A 1 101 ? 11.289 37.281 12.492 1 96.81 101 GLY A N 1
ATOM 728 C CA . GLY A 1 101 ? 10.891 38.156 13.586 1 96.81 101 GLY A CA 1
ATOM 729 C C . GLY A 1 101 ? 9.391 38.219 13.781 1 96.81 101 GLY A C 1
ATOM 730 O O . GLY A 1 101 ? 8.867 39.219 14.289 1 96.81 101 GLY A O 1
ATOM 731 N N . CYS A 1 102 ? 8.688 37.188 13.383 1 97.44 102 CYS A N 1
ATOM 732 C CA . CYS A 1 102 ? 7.238 37.156 13.555 1 97.44 102 CYS A CA 1
ATOM 733 C C . CYS A 1 102 ? 6.871 37.094 15.031 1 97.44 102 CYS A C 1
ATOM 735 O O . CYS A 1 102 ? 7.641 36.562 15.844 1 97.44 102 CYS A O 1
ATOM 737 N N . ASP A 1 103 ? 5.766 37.719 15.391 1 97.75 103 ASP A N 1
ATOM 738 C CA . ASP A 1 103 ? 5.211 37.531 16.734 1 97.75 103 ASP A CA 1
ATOM 739 C C . ASP A 1 103 ? 4.578 36.156 16.891 1 97.75 103 ASP A C 1
ATOM 741 O O . ASP A 1 103 ? 3.398 35.969 16.578 1 97.75 103 ASP A O 1
ATOM 745 N N . LEU A 1 104 ? 5.309 35.25 17.438 1 97 104 LEU A N 1
ATOM 746 C CA . LEU A 1 104 ? 4.914 33.844 17.516 1 97 104 LEU A CA 1
ATOM 747 C C . LEU A 1 104 ? 3.76 33.656 18.484 1 97 104 LEU A C 1
ATOM 749 O O . LEU A 1 104 ? 3.084 32.625 18.469 1 97 104 LEU A O 1
ATOM 753 N N . ALA A 1 105 ? 3.527 34.594 19.359 1 97.25 105 ALA A N 1
ATOM 754 C CA . ALA A 1 105 ? 2.416 34.5 20.297 1 97.25 105 ALA A CA 1
ATOM 755 C C . ALA A 1 105 ? 1.076 34.469 19.562 1 97.25 105 ALA A C 1
ATOM 757 O O . ALA A 1 105 ? 0.08 33.969 20.094 1 97.25 105 ALA A O 1
ATOM 758 N N . THR A 1 106 ? 1.074 35.031 18.359 1 98.31 106 THR A N 1
ATOM 759 C CA . THR A 1 106 ? -0.181 35.188 17.641 1 98.31 106 THR A CA 1
ATOM 760 C C . THR A 1 106 ? -0.301 34.125 16.547 1 98.31 106 THR A C 1
ATOM 762 O O . THR A 1 106 ? -1.233 34.156 15.734 1 98.31 106 THR A O 1
ATOM 765 N N . VAL A 1 107 ? 0.664 33.188 16.453 1 98.5 107 VAL A N 1
ATOM 766 C CA . VAL A 1 107 ? 0.699 32.219 15.359 1 98.5 107 VAL A CA 1
ATOM 767 C C . VAL A 1 107 ? 0.502 30.812 15.914 1 98.5 107 VAL A C 1
ATOM 769 O O . VAL A 1 107 ? 1.104 30.438 16.922 1 98.5 107 VAL A O 1
ATOM 772 N N . VAL A 1 108 ? -0.383 30.016 15.297 1 98.31 108 VAL A N 1
ATOM 773 C CA . VAL A 1 108 ? -0.545 28.594 15.562 1 98.31 108 VAL A CA 1
ATOM 774 C C . VAL A 1 108 ? -0.335 27.797 14.281 1 98.31 108 VAL A C 1
ATOM 776 O O . VAL A 1 108 ? -0.937 28.094 13.25 1 98.31 108 VAL A O 1
ATOM 779 N N . GLY A 1 109 ? 0.632 26.859 14.305 1 98.25 109 GLY A N 1
ATOM 780 C CA . GLY A 1 109 ? 0.725 25.938 13.172 1 98.25 109 GLY A CA 1
ATOM 781 C C . GLY A 1 109 ? -0.482 25.031 13.039 1 98.25 109 GLY A C 1
ATOM 782 O O . GLY A 1 109 ? -1.012 24.547 14.039 1 98.25 109 GLY A O 1
ATOM 783 N N . GLY A 1 110 ? -0.918 24.828 11.812 1 98.25 110 GLY A N 1
ATOM 784 C CA . GLY A 1 110 ? -2.018 23.922 11.531 1 98.25 110 GLY A CA 1
ATOM 785 C C . GLY A 1 110 ? -1.74 23 10.359 1 98.25 110 GLY A C 1
ATOM 786 O O . GLY A 1 110 ? -0.917 23.312 9.492 1 98.25 110 GLY A O 1
ATOM 787 N N . HIS A 1 111 ? -2.377 21.875 10.344 1 97.31 111 HIS A N 1
ATOM 788 C CA . HIS A 1 111 ? -2.27 20.938 9.242 1 97.31 111 HIS A CA 1
ATOM 789 C C . HIS A 1 111 ? -3.496 20.031 9.172 1 97.31 111 HIS A C 1
ATOM 791 O O . HIS A 1 111 ? -3.555 19 9.852 1 97.31 111 HIS A O 1
ATOM 797 N N . PRO A 1 112 ? -4.473 20.406 8.336 1 95.56 112 PRO A N 1
ATOM 798 C CA . PRO A 1 112 ? -5.582 19.484 8.117 1 95.56 112 PRO A CA 1
ATOM 799 C C . PRO A 1 112 ? -5.172 18.25 7.312 1 95.56 112 PRO A C 1
ATOM 801 O O . PRO A 1 112 ? -4.551 18.375 6.258 1 95.56 112 PRO A O 1
ATOM 804 N N . LEU A 1 113 ? -5.508 17.109 7.816 1 90.62 113 LEU A N 1
ATOM 805 C CA . LEU A 1 113 ? -5.148 15.867 7.141 1 90.62 113 LEU A CA 1
ATOM 806 C C . LEU A 1 113 ? -6.305 15.359 6.285 1 90.62 113 LEU A C 1
ATOM 808 O O . LEU A 1 113 ? -7.109 14.547 6.742 1 90.62 113 LEU A O 1
ATOM 812 N N . VAL A 1 114 ? -6.605 15.789 5.039 1 79.5 114 VAL A N 1
ATOM 813 C CA . VAL A 1 114 ? -7.785 15.539 4.219 1 79.5 114 VAL A CA 1
ATOM 814 C C . VAL A 1 114 ? -7.527 14.359 3.285 1 79.5 114 VAL A C 1
ATOM 816 O O . VAL A 1 114 ? -8.453 13.625 2.924 1 79.5 114 VAL A O 1
ATOM 819 N N . GLY A 1 115 ? -6.473 13.727 3.059 1 64.88 115 GLY A N 1
ATOM 820 C CA . GLY A 1 115 ? -6.16 12.531 2.287 1 64.88 115 GLY A CA 1
ATOM 821 C C . GLY A 1 115 ? -6.781 12.539 0.904 1 64.88 115 GLY A C 1
ATOM 822 O O . GLY A 1 115 ? -7.031 11.477 0.328 1 64.88 115 GLY A O 1
ATOM 823 N N . ARG A 1 116 ? -7.355 13.5 0.277 1 62.62 116 ARG A N 1
ATOM 824 C CA . ARG A 1 116 ? -8 13.523 -1.03 1 62.62 116 ARG A CA 1
ATOM 825 C C . ARG A 1 116 ? -7.129 14.227 -2.061 1 62.62 116 ARG A C 1
ATOM 827 O O . ARG A 1 116 ? -6.562 15.289 -1.782 1 62.62 116 ARG A O 1
ATOM 834 N N . PRO A 1 117 ? -7.129 13.578 -3.09 1 64.94 117 PRO A N 1
ATOM 835 C CA . PRO A 1 117 ? -6.383 14.242 -4.16 1 64.94 117 PRO A CA 1
ATOM 836 C C . PRO A 1 117 ? -7.164 15.398 -4.789 1 64.94 117 PRO A C 1
ATOM 838 O O . PRO A 1 117 ? -8.391 15.461 -4.664 1 64.94 117 PRO A O 1
ATOM 841 N N . GLY A 1 118 ? -6.465 16.359 -5.273 1 71.44 118 GLY A N 1
ATOM 842 C CA . GLY A 1 118 ? -7.066 17.5 -5.957 1 71.44 118 GLY A CA 1
ATOM 843 C C . GLY A 1 118 ? -6.27 18.781 -5.797 1 71.44 118 GLY A C 1
ATOM 844 O O . GLY A 1 118 ? -5.461 18.906 -4.871 1 71.44 118 GLY A O 1
ATOM 845 N N . SER A 1 119 ? -6.504 19.609 -6.754 1 77.75 119 SER A N 1
ATOM 846 C CA . SER A 1 119 ? -5.824 20.891 -6.703 1 77.75 119 SER A CA 1
ATOM 847 C C . SER A 1 119 ? -6.746 22.016 -7.164 1 77.75 119 SER A C 1
ATOM 849 O O . SER A 1 119 ? -7.691 21.797 -7.918 1 77.75 119 SER A O 1
ATOM 851 N N . GLY A 1 120 ? -6.496 23.188 -6.551 1 84.81 120 GLY A N 1
ATOM 852 C CA . GLY A 1 120 ? -7.223 24.359 -7 1 84.81 120 GLY A CA 1
ATOM 853 C C . GLY A 1 120 ? -8.57 24.516 -6.328 1 84.81 120 GLY A C 1
ATOM 854 O O . GLY A 1 120 ? -9.023 23.625 -5.609 1 84.81 120 GLY A O 1
ATOM 855 N N . PRO A 1 121 ? -9.18 25.672 -6.633 1 90.44 121 PRO A N 1
ATOM 856 C CA . PRO A 1 121 ? -10.43 26 -5.945 1 90.44 121 PRO A CA 1
ATOM 857 C C . PRO A 1 121 ? -11.609 25.156 -6.414 1 90.44 121 PRO A C 1
ATOM 859 O O . PRO A 1 121 ? -12.562 24.938 -5.664 1 90.44 121 PRO A O 1
ATOM 862 N N . LEU A 1 122 ? -11.492 24.594 -7.605 1 84 122 LEU A N 1
ATOM 863 C CA . LEU A 1 122 ? -12.609 23.828 -8.133 1 84 122 LEU A CA 1
ATOM 864 C C . LEU A 1 122 ? -12.703 22.469 -7.441 1 84 122 LEU A C 1
ATOM 866 O O . LEU A 1 122 ? -13.766 21.828 -7.453 1 84 122 LEU A O 1
ATOM 870 N N . ALA A 1 123 ? -11.688 22.062 -6.836 1 86.19 123 ALA A N 1
ATOM 871 C CA . ALA A 1 123 ? -11.68 20.781 -6.121 1 86.19 123 ALA A CA 1
ATOM 872 C C . ALA A 1 123 ? -12.148 20.953 -4.684 1 86.19 123 ALA A C 1
ATOM 874 O O . ALA A 1 123 ? -12.266 19.984 -3.938 1 86.19 123 ALA A O 1
ATOM 875 N N . ALA A 1 124 ? -12.492 22.156 -4.297 1 92.44 124 ALA A N 1
ATOM 876 C CA . ALA A 1 124 ? -12.82 22.469 -2.91 1 92.44 124 ALA A CA 1
ATOM 877 C C . ALA A 1 124 ? -14.211 21.953 -2.547 1 92.44 124 ALA A C 1
ATOM 879 O O . ALA A 1 124 ? -15.078 21.828 -3.416 1 92.44 124 ALA A O 1
ATOM 880 N N . ARG A 1 125 ? -14.367 21.625 -1.337 1 91.06 125 ARG A N 1
ATOM 881 C CA . ARG A 1 125 ? -15.648 21.234 -0.752 1 91.06 125 ARG A CA 1
ATOM 882 C C . ARG A 1 125 ? -15.781 21.766 0.671 1 91.06 125 ARG A C 1
ATOM 884 O O . ARG A 1 125 ? -14.812 21.797 1.426 1 91.06 125 ARG A O 1
ATOM 891 N N . GLY A 1 126 ? -16.969 22.125 1.03 1 91.88 126 GLY A N 1
ATOM 892 C CA . GLY A 1 126 ? -17.234 22.672 2.352 1 91.88 126 GLY A CA 1
ATOM 893 C C . GLY A 1 126 ? -17.125 21.641 3.457 1 91.88 126 GLY A C 1
ATOM 894 O O . GLY A 1 126 ? -16.969 21.984 4.629 1 91.88 126 GLY A O 1
ATOM 895 N N . ASP A 1 127 ? -17.266 20.344 3.066 1 89 127 ASP A N 1
ATOM 896 C CA . ASP A 1 127 ? -17.219 19.266 4.062 1 89 127 ASP A CA 1
ATOM 897 C C . ASP A 1 127 ? -15.922 18.469 3.967 1 89 127 ASP A C 1
ATOM 899 O O . ASP A 1 127 ? -15.859 17.328 4.402 1 89 127 ASP A O 1
ATOM 903 N N . LEU A 1 128 ? -14.859 19.094 3.441 1 91.75 128 LEU A N 1
ATOM 904 C CA . LEU A 1 128 ? -13.602 18.406 3.156 1 91.75 128 LEU A CA 1
ATOM 905 C C . LEU A 1 128 ? -12.969 17.875 4.438 1 91.75 128 LEU A C 1
ATOM 907 O O . LEU A 1 128 ? -12.312 16.844 4.422 1 91.75 128 LEU A O 1
ATOM 911 N N . PHE A 1 129 ? -13.258 18.562 5.562 1 93 129 PHE A N 1
ATOM 912 C CA . PHE A 1 129 ? -12.492 18.297 6.777 1 93 129 PHE A CA 1
ATOM 913 C C . PHE A 1 129 ? -13.344 17.547 7.797 1 93 129 PHE A C 1
ATOM 915 O O . PHE A 1 129 ? -12.859 17.188 8.875 1 93 129 PHE A O 1
ATOM 922 N N . ASP A 1 130 ? -14.562 17.234 7.453 1 86.88 130 ASP A N 1
ATOM 923 C CA . ASP A 1 130 ? -15.5 16.641 8.398 1 86.88 130 ASP A CA 1
ATOM 924 C C . ASP A 1 130 ? -14.953 15.328 8.969 1 86.88 130 ASP A C 1
ATOM 926 O O . ASP A 1 130 ? -14.672 14.391 8.227 1 86.88 130 ASP A O 1
ATOM 930 N N . GLY A 1 131 ? -14.734 15.359 10.273 1 81.88 131 GLY A N 1
ATOM 931 C CA . GLY A 1 131 ? -14.359 14.141 10.977 1 81.88 131 GLY A CA 1
ATOM 932 C C . GLY A 1 131 ? -12.898 13.781 10.797 1 81.88 131 GLY A C 1
ATOM 933 O O . GLY A 1 131 ? -12.445 12.727 11.266 1 81.88 131 GLY A O 1
ATOM 934 N N . ARG A 1 132 ? -12.164 14.656 10.227 1 87.44 132 ARG A N 1
ATOM 935 C CA . ARG A 1 132 ? -10.75 14.375 9.969 1 87.44 132 ARG A CA 1
ATOM 936 C C . ARG A 1 132 ? -9.859 15.078 10.984 1 87.44 132 ARG A C 1
ATOM 938 O O . ARG A 1 132 ? -10.219 16.125 11.523 1 87.44 132 ARG A O 1
ATOM 945 N N . PRO A 1 133 ? -8.727 14.516 11.227 1 88.62 133 PRO A N 1
ATOM 946 C CA . PRO A 1 133 ? -7.82 15.18 12.164 1 88.62 133 PRO A CA 1
ATOM 947 C C . PRO A 1 133 ? -7.227 16.469 11.602 1 88.62 133 PRO A C 1
ATOM 949 O O . PRO A 1 133 ? -6.938 16.547 10.406 1 88.62 133 PRO A O 1
ATOM 952 N N . TRP A 1 134 ? -7.094 17.406 12.445 1 93.62 134 TRP A N 1
ATOM 953 C CA . TRP A 1 134 ? -6.398 18.656 12.18 1 93.62 134 TRP A CA 1
ATOM 954 C C . TRP A 1 134 ? -5.34 18.922 13.25 1 93.62 134 TRP A C 1
ATOM 956 O O . TRP A 1 134 ? -5.668 19.203 14.406 1 93.62 134 TRP A O 1
ATOM 966 N N . ALA A 1 135 ? -4.109 18.797 12.867 1 95.56 135 ALA A N 1
ATOM 967 C CA . ALA A 1 135 ? -3.031 19.078 13.82 1 95.56 135 ALA A CA 1
ATOM 968 C C . ALA A 1 135 ? -2.93 20.562 14.125 1 95.56 135 ALA A C 1
ATOM 970 O O . ALA A 1 135 ? -2.992 21.391 13.219 1 95.56 135 ALA A O 1
ATOM 971 N N . LEU A 1 136 ? -2.895 20.906 15.352 1 95.56 136 LEU A N 1
ATOM 972 C CA . LEU A 1 136 ? -2.574 22.25 15.828 1 95.56 136 LEU A CA 1
ATOM 973 C C . LEU A 1 136 ? -1.267 22.25 16.609 1 95.56 136 LEU A C 1
ATOM 975 O O . LEU A 1 136 ? -1.094 21.453 17.531 1 95.56 136 LEU A O 1
ATOM 979 N N . VAL A 1 137 ? -0.379 23.109 16.219 1 96.56 137 VAL A N 1
ATOM 980 C CA . VAL A 1 137 ? 0.984 23.109 16.734 1 96.56 137 VAL A CA 1
ATOM 981 C C . VAL A 1 137 ? 1.326 24.484 17.297 1 96.56 137 VAL A C 1
ATOM 983 O O . VAL A 1 137 ? 1.97 25.297 16.625 1 96.56 137 VAL A O 1
ATOM 986 N N . PRO A 1 138 ? 0.956 24.719 18.516 1 93.5 138 PRO A N 1
ATOM 987 C CA . PRO A 1 138 ? 1.366 25.969 19.156 1 93.5 138 PRO A CA 1
ATOM 988 C C . PRO A 1 138 ? 2.859 26.016 19.469 1 93.5 138 PRO A C 1
ATOM 990 O O . PRO A 1 138 ? 3.492 24.969 19.609 1 93.5 138 PRO A O 1
ATOM 993 N N . ALA A 1 139 ? 3.459 27.188 19.312 1 88 139 ALA A N 1
ATOM 994 C CA . ALA A 1 139 ? 4.828 27.375 19.781 1 88 139 ALA A CA 1
ATOM 995 C C . ALA A 1 139 ? 4.871 27.656 21.281 1 88 139 ALA A C 1
ATOM 997 O O . ALA A 1 139 ? 3.828 27.844 21.906 1 88 139 ALA A O 1
ATOM 998 N N . VAL A 1 140 ? 6.215 27.625 21.734 1 85 140 VAL A N 1
ATOM 999 C CA . VAL A 1 140 ? 6.402 28.094 23.109 1 85 140 VAL A CA 1
ATOM 1000 C C . VAL A 1 140 ? 6.023 29.562 23.203 1 85 140 VAL A C 1
ATOM 1002 O O . VAL A 1 140 ? 6.504 30.391 22.422 1 85 140 VAL A O 1
ATOM 1005 N N . GLY A 1 141 ? 4.992 29.984 23.922 1 88.31 141 GLY A N 1
ATOM 1006 C CA . GLY A 1 141 ? 4.605 31.375 24.109 1 88.31 141 GLY A CA 1
ATOM 1007 C C . GLY A 1 141 ? 3.35 31.75 23.344 1 88.31 141 GLY A C 1
ATOM 1008 O O . GLY A 1 141 ? 2.875 32.875 23.438 1 88.31 141 GLY A O 1
ATOM 1009 N N . THR A 1 142 ? 2.889 30.812 22.547 1 91.56 142 THR A N 1
ATOM 1010 C CA . THR A 1 142 ? 1.635 31.078 21.859 1 91.56 142 THR A CA 1
ATOM 1011 C C . THR A 1 142 ? 0.553 31.516 22.844 1 91.56 142 THR A C 1
ATOM 1013 O O . THR A 1 142 ? 0.376 30.891 23.891 1 91.56 142 THR A O 1
ATOM 1016 N N . ASP A 1 143 ? -0.084 32.594 22.531 1 92.56 143 ASP A N 1
ATOM 1017 C CA . ASP A 1 143 ? -1.183 33.094 23.344 1 92.56 143 ASP A CA 1
ATOM 1018 C C . ASP A 1 143 ? -2.336 32.094 23.391 1 92.56 143 ASP A C 1
ATOM 1020 O O . ASP A 1 143 ? -2.668 31.484 22.375 1 92.56 143 ASP A O 1
ATOM 1024 N N . ALA A 1 144 ? -2.914 31.953 24.531 1 88.69 144 ALA A N 1
ATOM 1025 C CA . ALA A 1 144 ? -4.078 31.078 24.672 1 88.69 144 ALA A CA 1
ATOM 1026 C C . ALA A 1 144 ? -5.195 31.5 23.719 1 88.69 144 ALA A C 1
ATOM 1028 O O . ALA A 1 144 ? -5.91 30.641 23.188 1 88.69 144 ALA A O 1
ATOM 1029 N N . ALA A 1 145 ? -5.285 32.75 23.531 1 92.62 145 ALA A N 1
ATOM 1030 C CA . ALA A 1 145 ? -6.324 33.281 22.656 1 92.62 145 ALA A CA 1
ATOM 1031 C C . ALA A 1 145 ? -6.094 32.812 21.219 1 92.62 145 ALA A C 1
ATOM 1033 O O . ALA A 1 145 ? -7.047 32.562 20.469 1 92.62 145 ALA A O 1
ATOM 1034 N N . ALA A 1 146 ? -4.852 32.75 20.828 1 95.38 146 ALA A N 1
ATOM 1035 C CA . ALA A 1 146 ? -4.516 32.281 19.484 1 95.38 146 ALA A CA 1
ATOM 1036 C C . ALA A 1 146 ? -4.895 30.828 19.312 1 95.38 146 ALA A C 1
ATOM 1038 O O . ALA A 1 146 ? -5.5 30.438 18.297 1 95.38 146 ALA A O 1
ATOM 1039 N N . LEU A 1 147 ? -4.523 30.062 20.281 1 92.5 147 LEU A N 1
ATOM 1040 C CA . LEU A 1 147 ? -4.867 28.641 20.234 1 92.5 147 LEU A CA 1
ATOM 1041 C C . LEU A 1 147 ? -6.379 28.453 20.219 1 92.5 147 LEU A C 1
ATOM 1043 O O . LEU A 1 147 ? -6.902 27.609 19.484 1 92.5 147 LEU A O 1
ATOM 1047 N N . ASN A 1 148 ? -7.082 29.234 21.016 1 89.38 148 ASN A N 1
ATOM 1048 C CA . ASN A 1 148 ? -8.539 29.156 21.047 1 89.38 148 ASN A CA 1
ATOM 1049 C C . ASN A 1 148 ? -9.148 29.5 19.688 1 89.38 148 ASN A C 1
ATOM 1051 O O . ASN A 1 148 ? -10.102 28.844 19.266 1 89.38 148 ASN A O 1
ATOM 1055 N N . ARG A 1 149 ? -8.617 30.453 19.078 1 94.31 149 ARG A N 1
ATOM 1056 C CA . ARG A 1 149 ? -9.109 30.828 17.75 1 94.31 149 ARG A CA 1
ATOM 1057 C C . ARG A 1 149 ? -8.875 29.703 16.75 1 94.31 149 ARG 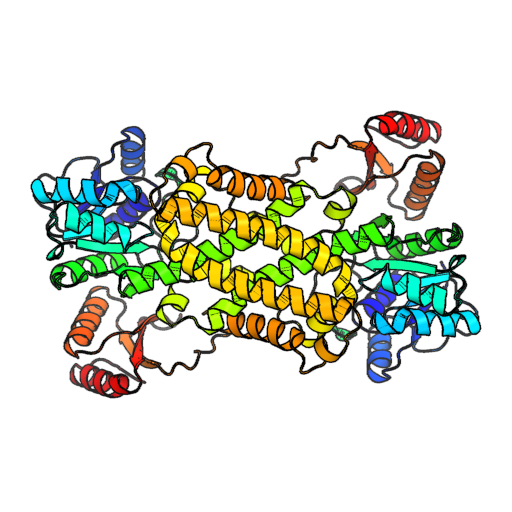A C 1
ATOM 1059 O O . ARG A 1 149 ? -9.727 29.438 15.883 1 94.31 149 ARG A O 1
ATOM 1066 N N . ALA A 1 150 ? -7.723 29.094 16.828 1 96.06 150 ALA A N 1
ATOM 1067 C CA . ALA A 1 150 ? -7.422 27.953 15.953 1 96.06 150 ALA A CA 1
ATOM 1068 C C . ALA A 1 150 ? -8.391 26.797 16.203 1 96.06 150 ALA A C 1
ATOM 1070 O O . ALA A 1 150 ? -8.852 26.156 15.258 1 96.06 150 ALA A O 1
ATOM 1071 N N . LEU A 1 151 ? -8.664 26.547 17.406 1 90.62 151 LEU A N 1
ATOM 1072 C CA . LEU A 1 151 ? -9.617 25.5 17.766 1 90.62 151 LEU A CA 1
ATOM 1073 C C . LEU A 1 151 ? -11.008 25.812 17.219 1 90.62 151 LEU A C 1
ATOM 1075 O O . LEU A 1 151 ? -11.711 24.906 16.75 1 90.62 151 LEU A O 1
ATOM 1079 N N . GLU A 1 152 ? -11.398 27.016 17.312 1 91 152 GLU A N 1
ATOM 1080 C CA . GLU A 1 152 ? -12.672 27.438 16.734 1 91 152 GLU A CA 1
ATOM 1081 C C . GLU A 1 152 ? -12.719 27.188 15.234 1 91 152 GLU A C 1
ATOM 1083 O O . GLU A 1 152 ? -13.75 26.766 14.703 1 91 152 GLU A O 1
ATOM 1088 N N . LEU A 1 153 ? -11.609 27.531 14.586 1 97.31 153 LEU A N 1
ATOM 1089 C CA . LEU A 1 153 ? -11.508 27.25 13.156 1 97.31 153 LEU A CA 1
ATOM 1090 C C . LEU A 1 153 ? -11.734 25.781 12.867 1 97.31 153 LEU A C 1
ATOM 1092 O O . LEU A 1 153 ? -12.539 25.422 12 1 97.31 153 LEU A O 1
ATOM 1096 N N . VAL A 1 154 ? -11.031 24.906 13.586 1 93.81 154 VAL A N 1
ATOM 1097 C CA . VAL A 1 154 ? -11.109 23.453 13.391 1 93.81 154 VAL A CA 1
ATOM 1098 C C . VAL A 1 154 ? -12.539 22.984 13.609 1 93.81 154 VAL A C 1
ATOM 1100 O O . VAL A 1 154 ? -13.078 22.219 12.805 1 93.81 154 VAL A O 1
ATOM 1103 N N . ALA A 1 155 ? -13.188 23.5 14.609 1 88 155 ALA A N 1
ATOM 1104 C CA . ALA A 1 155 ? -14.57 23.141 14.914 1 88 155 ALA A CA 1
ATOM 1105 C C . ALA A 1 155 ? -15.516 23.609 13.812 1 88 155 ALA A C 1
ATOM 1107 O O . ALA A 1 155 ? -16.406 22.859 13.391 1 88 155 ALA A O 1
ATOM 1108 N N . ALA A 1 156 ? -15.312 24.797 13.398 1 91.94 156 ALA A N 1
ATOM 1109 C CA . ALA A 1 156 ? -16.156 25.344 12.344 1 91.94 156 ALA A CA 1
ATOM 1110 C C . ALA A 1 156 ? -16.062 24.516 11.07 1 91.94 156 ALA A C 1
ATOM 1112 O O . ALA A 1 156 ? -17.016 24.422 10.305 1 91.94 156 ALA A O 1
ATOM 1113 N N . CYS A 1 157 ? -14.938 23.891 10.867 1 94.88 157 CYS A N 1
ATOM 1114 C CA . CYS A 1 157 ? -14.695 23.094 9.672 1 94.88 157 CYS A CA 1
ATOM 1115 C C . CYS A 1 157 ? -15.133 21.641 9.898 1 94.88 157 CYS A C 1
ATOM 1117 O O . CYS A 1 157 ? -15.078 20.828 8.977 1 94.88 157 CYS A O 1
ATOM 1119 N N . GLY A 1 158 ? -15.508 21.328 11.078 1 88.06 158 GLY A N 1
ATOM 1120 C CA . GLY A 1 158 ? -15.992 19.984 11.391 1 88.06 158 GLY A CA 1
ATOM 1121 C C . GLY A 1 158 ? -14.875 18.984 11.617 1 88.06 158 GLY A C 1
ATOM 1122 O O . GLY A 1 158 ? -15.117 17.766 11.625 1 88.06 158 GLY A O 1
ATOM 1123 N N . ALA A 1 159 ? -13.664 19.438 11.805 1 89.69 159 ALA A N 1
ATOM 1124 C CA . ALA A 1 159 ? -12.5 18.562 11.969 1 89.69 159 ALA A CA 1
ATOM 1125 C C . ALA A 1 159 ? -12.258 18.25 13.445 1 89.69 159 ALA A C 1
ATOM 1127 O O . ALA A 1 159 ? -12.922 18.797 14.32 1 89.69 159 ALA A O 1
ATOM 1128 N N . ILE A 1 160 ? -11.383 17.344 13.711 1 82.88 160 ILE A N 1
ATOM 1129 C CA . ILE A 1 160 ? -11 16.938 15.055 1 82.88 160 ILE A CA 1
ATOM 1130 C C . ILE A 1 160 ? -9.594 17.438 15.367 1 82.88 160 ILE A C 1
ATOM 1132 O O . ILE A 1 160 ? -8.617 17.016 14.742 1 82.88 160 ILE A O 1
ATOM 1136 N N . PRO A 1 161 ? -9.461 18.312 16.359 1 88.56 161 PRO A N 1
ATOM 1137 C CA . PRO A 1 161 ? -8.133 18.875 16.641 1 88.56 161 PRO A CA 1
ATOM 1138 C C . PRO A 1 161 ? -7.211 17.891 17.344 1 88.56 161 PRO A C 1
ATOM 1140 O O . PRO A 1 161 ? -7.66 17.109 18.188 1 88.56 161 PRO A O 1
ATOM 1143 N N . VAL A 1 162 ? -6 17.812 16.953 1 87.12 162 VAL A N 1
ATOM 1144 C CA . VAL A 1 162 ? -4.906 17.109 17.609 1 87.12 162 VAL A CA 1
ATOM 1145 C C . VAL A 1 162 ? -3.775 18.094 17.922 1 87.12 162 VAL A C 1
ATOM 1147 O O . VAL A 1 162 ? -3.09 18.562 17.016 1 87.12 162 VAL A O 1
ATOM 1150 N N . VAL A 1 163 ? -3.582 18.406 19.203 1 89 163 VAL A N 1
ATOM 1151 C CA . VAL A 1 163 ? -2.572 19.375 19.594 1 89 163 VAL A CA 1
ATOM 1152 C C . VAL A 1 163 ? -1.263 18.672 19.922 1 89 163 VAL A C 1
ATOM 1154 O O . VAL A 1 163 ? -1.247 17.734 20.719 1 89 163 VAL A O 1
ATOM 1157 N N . LEU A 1 164 ? -0.216 19.047 19.344 1 89.44 164 LEU A N 1
ATOM 1158 C CA . LEU A 1 164 ? 1.098 18.453 19.609 1 89.44 164 LEU A CA 1
ATOM 1159 C C . LEU A 1 164 ? 2.205 19.453 19.266 1 89.44 164 LEU A C 1
ATOM 1161 O O . LEU A 1 164 ? 1.938 20.531 18.719 1 89.44 164 LEU A O 1
ATOM 1165 N N . ASP A 1 165 ? 3.445 19.188 19.578 1 92.06 165 ASP A N 1
ATOM 1166 C CA . ASP A 1 165 ? 4.539 20.094 19.25 1 92.06 165 ASP A CA 1
ATOM 1167 C C . ASP A 1 165 ? 5.016 19.875 17.812 1 92.06 165 ASP A C 1
ATOM 1169 O O . ASP A 1 165 ? 4.555 18.953 17.141 1 92.06 165 ASP A O 1
ATOM 1173 N N . ALA A 1 166 ? 5.871 20.734 17.422 1 95.94 166 ALA A N 1
ATOM 1174 C CA . ALA A 1 166 ? 6.309 20.75 16.031 1 95.94 166 ALA A CA 1
ATOM 1175 C C . ALA A 1 166 ? 7.074 19.469 15.68 1 95.94 166 ALA A C 1
ATOM 1177 O O . ALA A 1 166 ? 6.879 18.891 14.609 1 95.94 166 ALA A O 1
ATOM 1178 N N . GLU A 1 167 ? 7.961 19.016 16.547 1 94.31 167 GLU A N 1
ATOM 1179 C CA . GLU A 1 167 ? 8.766 17.828 16.312 1 94.31 167 GLU A CA 1
ATOM 1180 C C . GLU A 1 167 ? 7.887 16.578 16.219 1 94.31 167 GLU A C 1
ATOM 1182 O O . GLU A 1 167 ? 8.062 15.758 15.328 1 94.31 167 GLU A O 1
ATOM 1187 N N . ALA A 1 168 ? 6.953 16.484 17.141 1 93.19 168 ALA A N 1
ATOM 1188 C CA . ALA A 1 168 ? 6.031 15.359 17.141 1 93.19 168 ALA A CA 1
ATOM 1189 C C . ALA A 1 168 ? 5.188 15.344 15.867 1 93.19 168 ALA A C 1
ATOM 1191 O O . ALA A 1 168 ? 4.961 14.289 15.273 1 93.19 168 ALA A O 1
ATOM 1192 N N . HIS A 1 169 ? 4.742 16.484 15.461 1 95.62 169 HIS A N 1
ATOM 1193 C CA . HIS A 1 169 ? 3.963 16.594 14.234 1 95.62 169 HIS A CA 1
ATOM 1194 C C . HIS A 1 169 ? 4.754 16.094 13.031 1 95.62 169 HIS A C 1
ATOM 1196 O O . HIS A 1 169 ? 4.285 15.211 12.297 1 95.62 169 HIS A O 1
ATOM 1202 N N . ASP A 1 170 ? 5.93 16.672 12.883 1 96.5 170 ASP A N 1
ATOM 1203 C CA . ASP A 1 170 ? 6.703 16.344 11.688 1 96.5 170 ASP A CA 1
ATOM 1204 C C . ASP A 1 170 ? 7.078 14.859 11.672 1 96.5 170 ASP A C 1
ATOM 1206 O O . ASP A 1 170 ? 7.086 14.227 10.609 1 96.5 170 ASP A O 1
ATOM 1210 N N . ARG A 1 171 ? 7.383 14.289 12.805 1 95.19 171 ARG A N 1
ATOM 1211 C CA . ARG A 1 171 ? 7.656 12.859 12.898 1 95.19 171 ARG A CA 1
ATOM 1212 C C . ARG A 1 171 ? 6.426 12.039 12.523 1 95.19 171 ARG A C 1
ATOM 1214 O O . ARG A 1 171 ? 6.531 11.031 11.828 1 95.19 171 ARG A O 1
ATOM 1221 N N . ALA A 1 172 ? 5.289 12.445 13 1 95 172 ALA A N 1
ATOM 1222 C CA . ALA A 1 172 ? 4.039 11.742 12.719 1 95 172 ALA A CA 1
ATOM 1223 C C . ALA A 1 172 ? 3.732 11.75 11.219 1 95 172 ALA A C 1
ATOM 1225 O O . ALA A 1 172 ? 3.348 10.727 10.656 1 95 172 ALA A O 1
ATOM 1226 N N . ILE A 1 173 ? 3.908 12.859 10.602 1 95.38 173 ILE A N 1
ATOM 1227 C CA . ILE A 1 173 ? 3.637 12.992 9.172 1 95.38 173 ILE A CA 1
ATOM 1228 C C . ILE A 1 173 ? 4.617 12.133 8.383 1 95.38 173 ILE A C 1
ATOM 1230 O O . ILE A 1 173 ? 4.227 11.438 7.441 1 95.38 173 ILE A O 1
ATOM 1234 N N . ALA A 1 174 ? 5.906 12.211 8.773 1 96.5 174 ALA A N 1
ATOM 1235 C CA . ALA A 1 174 ? 6.91 11.375 8.117 1 96.5 174 ALA A CA 1
ATOM 1236 C C . ALA A 1 174 ? 6.547 9.891 8.227 1 96.5 174 ALA A C 1
ATOM 1238 O O . ALA A 1 174 ? 6.543 9.172 7.223 1 96.5 174 ALA A O 1
ATOM 1239 N N . LEU A 1 175 ? 6.172 9.492 9.422 1 95.88 175 LEU A N 1
ATOM 1240 C CA . LEU A 1 175 ? 5.879 8.094 9.719 1 95.88 175 LEU A CA 1
ATOM 1241 C C . LEU A 1 175 ? 4.566 7.66 9.07 1 95.88 175 LEU A C 1
ATOM 1243 O O . LEU A 1 175 ? 4.488 6.586 8.469 1 95.88 175 LEU A O 1
ATOM 1247 N N . GLY A 1 176 ? 3.604 8.469 9.156 1 93.31 176 GLY A N 1
ATOM 1248 C CA . GLY A 1 176 ? 2.238 8.062 8.867 1 93.31 176 GLY A CA 1
ATOM 1249 C C . GLY A 1 176 ? 1.835 8.312 7.422 1 93.31 176 GLY A C 1
ATOM 1250 O O . GLY A 1 176 ? 0.873 7.723 6.93 1 93.31 176 GLY A O 1
ATOM 1251 N N . THR A 1 177 ? 2.533 9.164 6.723 1 92 177 THR A N 1
ATOM 1252 C CA . THR A 1 177 ? 2.107 9.508 5.371 1 92 177 THR A CA 1
ATOM 1253 C C . THR A 1 177 ? 3.268 9.383 4.387 1 92 177 THR A C 1
ATOM 1255 O O . THR A 1 177 ? 3.15 8.703 3.365 1 92 177 THR A O 1
ATOM 1258 N N . LEU A 1 178 ? 4.387 9.969 4.695 1 94.12 178 LEU A N 1
ATOM 1259 C CA . LEU A 1 178 ? 5.418 10.148 3.68 1 94.12 178 LEU A CA 1
ATOM 1260 C C . LEU A 1 178 ? 6.223 8.867 3.488 1 94.12 178 LEU A C 1
ATOM 1262 O O . LEU A 1 178 ? 6.504 8.461 2.355 1 94.12 178 LEU A O 1
ATOM 1266 N N . VAL A 1 179 ? 6.582 8.195 4.582 1 96 179 VAL A N 1
ATOM 1267 C CA . VAL A 1 179 ? 7.359 6.965 4.484 1 96 179 VAL A CA 1
ATOM 1268 C C . VAL A 1 179 ? 6.539 5.895 3.766 1 96 179 VAL A C 1
ATOM 1270 O O . VAL A 1 179 ? 7.035 5.234 2.848 1 96 179 VAL A O 1
ATOM 1273 N N . PRO A 1 180 ? 5.234 5.723 4.145 1 94.38 180 PRO A N 1
ATOM 1274 C CA . PRO A 1 180 ? 4.434 4.773 3.363 1 94.38 180 PRO A CA 1
ATOM 1275 C C . PRO A 1 180 ? 4.379 5.137 1.881 1 94.38 180 PRO A C 1
ATOM 1277 O O . PRO A 1 180 ? 4.473 4.254 1.023 1 94.38 180 PRO A O 1
ATOM 1280 N N . GLN A 1 181 ? 4.184 6.379 1.555 1 91.5 181 GLN A N 1
ATOM 1281 C CA . GLN A 1 181 ? 4.152 6.824 0.165 1 91.5 181 GLN A CA 1
ATOM 1282 C C . GLN A 1 181 ? 5.453 6.484 -0.552 1 91.5 181 GLN A C 1
ATOM 1284 O O . GLN A 1 181 ? 5.438 6.023 -1.696 1 91.5 181 GLN A O 1
ATOM 1289 N N . ILE A 1 182 ? 6.559 6.727 0.078 1 94.94 182 ILE A N 1
ATOM 1290 C CA . ILE A 1 182 ? 7.875 6.441 -0.48 1 94.94 182 ILE A CA 1
ATOM 1291 C C . ILE A 1 182 ? 8.023 4.941 -0.715 1 94.94 182 ILE A C 1
ATOM 1293 O O . ILE A 1 182 ? 8.492 4.516 -1.774 1 94.94 182 ILE A O 1
ATOM 1297 N N . ALA A 1 183 ? 7.645 4.141 0.292 1 95.94 183 ALA A N 1
ATOM 1298 C CA . ALA A 1 183 ? 7.742 2.688 0.166 1 95.94 183 ALA A CA 1
ATOM 1299 C C . ALA A 1 183 ? 6.945 2.188 -1.036 1 95.94 183 ALA A C 1
ATOM 1301 O O . ALA A 1 183 ? 7.441 1.375 -1.821 1 95.94 183 ALA A O 1
ATOM 1302 N N . LEU A 1 184 ? 5.766 2.686 -1.158 1 93.81 184 LEU A N 1
ATOM 1303 C CA . LEU A 1 184 ? 4.91 2.285 -2.27 1 93.81 184 LEU A CA 1
ATOM 1304 C C . LEU A 1 184 ? 5.492 2.748 -3.6 1 93.81 184 LEU A C 1
ATOM 1306 O O . LEU A 1 184 ? 5.434 2.021 -4.594 1 93.81 184 LEU A O 1
ATOM 1310 N N . THR A 1 185 ? 6.023 3.963 -3.656 1 92.94 185 THR A N 1
ATOM 1311 C CA . THR A 1 185 ? 6.656 4.492 -4.859 1 92.94 185 THR A CA 1
ATOM 1312 C C . THR A 1 185 ? 7.852 3.631 -5.262 1 92.94 185 THR A C 1
ATOM 1314 O O . THR A 1 185 ? 8.039 3.34 -6.445 1 92.94 185 THR A O 1
ATOM 1317 N N . LEU A 1 186 ? 8.68 3.234 -4.289 1 95.81 186 LEU A N 1
ATOM 1318 C CA . LEU A 1 186 ? 9.828 2.369 -4.535 1 95.81 186 LEU A CA 1
ATOM 1319 C C . LEU A 1 186 ? 9.391 1.048 -5.156 1 95.81 186 LEU A C 1
ATOM 1321 O O . LEU A 1 186 ? 9.992 0.588 -6.133 1 95.81 186 LEU A O 1
ATOM 1325 N N . VAL A 1 187 ? 8.359 0.464 -4.602 1 96 187 VAL A N 1
ATOM 1326 C CA . VAL A 1 187 ? 7.836 -0.807 -5.094 1 96 187 VAL A CA 1
ATOM 1327 C C . VAL A 1 187 ? 7.32 -0.635 -6.52 1 96 187 VAL A C 1
ATOM 1329 O O . VAL A 1 187 ? 7.633 -1.438 -7.398 1 96 187 VAL A O 1
ATOM 1332 N N . ALA A 1 188 ? 6.547 0.407 -6.738 1 94.44 188 ALA A N 1
ATOM 1333 C CA . ALA A 1 188 ? 5.977 0.658 -8.055 1 94.44 188 ALA A CA 1
ATOM 1334 C C . ALA A 1 188 ? 7.07 0.885 -9.094 1 94.44 188 ALA A C 1
ATOM 1336 O O . ALA A 1 188 ? 6.953 0.442 -10.242 1 94.44 188 ALA A O 1
ATOM 1337 N N . ALA A 1 189 ? 8.102 1.573 -8.734 1 94.38 189 ALA A N 1
ATOM 1338 C CA . ALA A 1 189 ? 9.195 1.889 -9.641 1 94.38 189 ALA A CA 1
ATOM 1339 C C . ALA A 1 189 ? 9.836 0.616 -10.195 1 94.38 189 ALA A C 1
ATOM 1341 O O . ALA A 1 189 ? 10.359 0.609 -11.312 1 94.38 189 ALA A O 1
ATOM 1342 N N . ARG A 1 190 ? 9.758 -0.484 -9.484 1 95.31 190 ARG A N 1
ATOM 1343 C CA . ARG A 1 190 ? 10.359 -1.743 -9.922 1 95.31 190 ARG A CA 1
ATOM 1344 C C . ARG A 1 190 ? 9.656 -2.285 -11.164 1 95.31 190 ARG A C 1
ATOM 1346 O O . ARG A 1 190 ? 10.234 -3.057 -11.922 1 95.31 190 ARG A O 1
ATOM 1353 N N . LEU A 1 191 ? 8.445 -1.9 -11.414 1 94.06 191 LEU A N 1
ATOM 1354 C CA . LEU A 1 191 ? 7.688 -2.416 -12.547 1 94.06 191 LEU A CA 1
ATOM 1355 C C . LEU A 1 191 ? 8.164 -1.787 -13.852 1 94.06 191 LEU A C 1
ATOM 1357 O O . LEU A 1 191 ? 7.828 -2.266 -14.938 1 94.06 191 LEU A O 1
ATOM 1361 N N . THR A 1 192 ? 8.938 -0.678 -13.727 1 91.25 192 THR A N 1
ATOM 1362 C CA . THR A 1 192 ? 9.445 -0.049 -14.945 1 91.25 192 THR A CA 1
ATOM 1363 C C . THR A 1 192 ? 10.305 -1.027 -15.734 1 91.25 192 THR A C 1
ATOM 1365 O O . THR A 1 192 ? 10.391 -0.937 -16.969 1 91.25 192 THR A O 1
ATOM 1368 N N . GLU A 1 193 ? 10.852 -2.047 -15.07 1 88.56 193 GLU A N 1
ATOM 1369 C CA . GLU A 1 193 ? 11.742 -3.002 -15.727 1 88.56 193 GLU A CA 1
ATOM 1370 C C . GLU A 1 193 ? 11.086 -4.375 -15.844 1 88.56 193 GLU A C 1
ATOM 1372 O O . GLU A 1 193 ? 11.727 -5.34 -16.266 1 88.56 193 GLU A O 1
ATOM 1377 N N . ALA A 1 194 ? 9.867 -4.441 -15.453 1 90.81 194 ALA A N 1
ATOM 1378 C CA . ALA A 1 194 ? 9.18 -5.73 -15.477 1 90.81 194 ALA A CA 1
ATOM 1379 C C . ALA A 1 194 ? 8.836 -6.148 -16.906 1 90.81 194 ALA A C 1
ATOM 1381 O O . ALA A 1 194 ? 8.445 -5.312 -17.719 1 90.81 194 ALA A O 1
ATOM 1382 N N . ASP A 1 195 ? 9.023 -7.387 -17.203 1 87.31 195 ASP A N 1
ATOM 1383 C CA . ASP A 1 195 ? 8.617 -7.879 -18.516 1 87.31 195 ASP A CA 1
ATOM 1384 C C . ASP A 1 195 ? 7.129 -8.211 -18.547 1 87.31 195 ASP A C 1
ATOM 1386 O O . ASP A 1 195 ? 6.453 -8.141 -17.516 1 87.31 195 ASP A O 1
ATOM 1390 N N . SER A 1 196 ? 6.629 -8.586 -19.688 1 81.62 196 SER A N 1
ATOM 1391 C CA . SER A 1 196 ? 5.199 -8.789 -19.891 1 81.62 196 SER A CA 1
ATOM 1392 C C . SER A 1 196 ? 4.684 -9.961 -19.062 1 81.62 196 SER A C 1
ATOM 1394 O O . SER A 1 196 ? 3.566 -9.914 -18.547 1 81.62 196 SER A O 1
ATOM 1396 N N . GLY A 1 197 ? 5.449 -11.008 -18.984 1 83.38 197 GLY A N 1
ATOM 1397 C CA . GLY A 1 197 ? 5.051 -12.141 -18.172 1 83.38 197 GLY A CA 1
ATOM 1398 C C . GLY A 1 197 ? 4.863 -11.789 -16.703 1 83.38 197 GLY A C 1
ATOM 1399 O O . GLY A 1 197 ? 3.877 -12.18 -16.078 1 83.38 197 GLY A O 1
ATOM 1400 N N . ALA A 1 198 ? 5.82 -10.992 -16.281 1 89.81 198 ALA A N 1
ATOM 1401 C CA . ALA A 1 198 ? 5.742 -10.555 -14.891 1 89.81 198 ALA A CA 1
ATOM 1402 C C . ALA A 1 198 ? 4.523 -9.664 -14.656 1 89.81 198 ALA A C 1
ATOM 1404 O O . ALA A 1 198 ? 3.846 -9.781 -13.633 1 89.81 198 ALA A O 1
ATOM 1405 N N . LEU A 1 199 ? 4.211 -8.789 -15.578 1 89.44 199 LEU A N 1
ATOM 1406 C CA . LEU A 1 199 ? 3.084 -7.871 -15.445 1 89.44 199 LEU A CA 1
ATOM 1407 C C . LEU A 1 199 ? 1.762 -8.633 -15.43 1 89.44 199 LEU A C 1
ATOM 1409 O O . LEU A 1 199 ? 0.815 -8.227 -14.75 1 89.44 199 LEU A O 1
ATOM 1413 N N . ARG A 1 200 ? 1.708 -9.773 -16.047 1 85.75 200 ARG A N 1
ATOM 1414 C CA . ARG A 1 200 ? 0.486 -10.562 -16.109 1 85.75 200 ARG A CA 1
ATOM 1415 C C . ARG A 1 200 ? 0.277 -11.359 -14.836 1 85.75 200 ARG A C 1
ATOM 1417 O O . ARG A 1 200 ? -0.82 -11.859 -14.578 1 85.75 200 ARG A O 1
ATOM 1424 N N . LEU A 1 201 ? 1.357 -11.508 -14.07 1 91.31 201 LEU A N 1
ATOM 1425 C CA . LEU A 1 201 ? 1.283 -12.328 -12.867 1 91.31 201 LEU A CA 1
ATOM 1426 C C . LEU A 1 201 ? 1.253 -11.453 -11.617 1 91.31 201 LEU A C 1
ATOM 1428 O O . LEU A 1 201 ? 1.455 -11.945 -10.508 1 91.31 201 LEU A O 1
ATOM 1432 N N . LEU A 1 202 ? 0.991 -10.133 -11.812 1 90.38 202 LEU A N 1
ATOM 1433 C CA . LEU A 1 202 ? 0.924 -9.242 -10.664 1 90.38 202 LEU A CA 1
ATOM 1434 C C . LEU A 1 202 ? -0.173 -9.68 -9.703 1 90.38 202 LEU A C 1
ATOM 1436 O O . LEU A 1 202 ? -1.277 -10.023 -10.125 1 90.38 202 LEU A O 1
ATOM 1440 N N . GLY A 1 203 ? 0.18 -9.695 -8.414 1 85.69 203 GLY A N 1
ATOM 1441 C CA . GLY A 1 203 ? -0.793 -10.055 -7.391 1 85.69 203 GLY A CA 1
ATOM 1442 C C . GLY A 1 203 ? -1.857 -8.992 -7.18 1 85.69 203 GLY A C 1
ATOM 1443 O O . GLY A 1 203 ? -1.771 -7.898 -7.742 1 85.69 203 GLY A O 1
ATOM 1444 N N . SER A 1 204 ? -2.807 -9.305 -6.352 1 79.25 204 SER A N 1
ATOM 1445 C CA . SER A 1 204 ? -3.996 -8.484 -6.152 1 79.25 204 SER A CA 1
ATOM 1446 C C . SER A 1 204 ? -3.65 -7.172 -5.457 1 79.25 204 SER A C 1
ATOM 1448 O O . SER A 1 204 ? -4.418 -6.211 -5.52 1 79.25 204 SER A O 1
ATOM 1450 N N . VAL A 1 205 ? -2.525 -7.086 -4.836 1 83.69 205 VAL A N 1
ATOM 1451 C CA . VAL A 1 205 ? -2.117 -5.875 -4.133 1 83.69 205 VAL A CA 1
ATOM 1452 C C . VAL A 1 205 ? -1.996 -4.719 -5.121 1 83.69 205 VAL A C 1
ATOM 1454 O O . VAL A 1 205 ? -2.154 -3.553 -4.746 1 83.69 205 VAL A O 1
ATOM 1457 N N . TRP A 1 206 ? -1.811 -5.012 -6.375 1 88.31 206 TRP A N 1
ATOM 1458 C CA . TRP A 1 206 ? -1.551 -3.998 -7.391 1 88.31 206 TRP A CA 1
ATOM 1459 C C . TRP A 1 206 ? -2.848 -3.338 -7.848 1 88.31 206 TRP A C 1
ATOM 1461 O O . TRP A 1 206 ? -2.824 -2.342 -8.57 1 88.31 206 TRP A O 1
ATOM 1471 N N . SER A 1 207 ? -3.941 -3.828 -7.398 1 81.31 207 SER A N 1
ATOM 1472 C CA . SER A 1 207 ? -5.203 -3.125 -7.613 1 81.31 207 SER A CA 1
ATOM 1473 C C . SER A 1 207 ? -5.289 -1.867 -6.754 1 81.31 207 SER A C 1
ATOM 1475 O O . SER A 1 207 ? -6.051 -0.949 -7.062 1 81.31 207 SER A O 1
ATOM 1477 N N . GLU A 1 208 ? -4.449 -1.813 -5.676 1 81.19 208 GLU A N 1
ATOM 1478 C CA . GLU A 1 208 ? -4.543 -0.723 -4.711 1 81.19 208 GLU A CA 1
ATOM 1479 C C . GLU A 1 208 ? -3.326 0.197 -4.797 1 81.19 208 GLU A C 1
ATOM 1481 O O . GLU A 1 208 ? -3.455 1.417 -4.676 1 81.19 208 GLU A O 1
ATOM 1486 N N . ILE A 1 209 ? -2.168 -0.346 -5.141 1 86.56 209 ILE A N 1
ATOM 1487 C CA . ILE A 1 209 ? -0.903 0.365 -5 1 86.56 209 ILE A CA 1
ATOM 1488 C C . ILE A 1 209 ? -0.884 1.576 -5.93 1 86.56 209 ILE A C 1
ATOM 1490 O O . ILE A 1 209 ? -0.527 2.682 -5.512 1 86.56 209 ILE A O 1
ATOM 1494 N N . PRO A 1 210 ? -1.332 1.439 -7.172 1 81.06 210 PRO A N 1
ATOM 1495 C CA . PRO A 1 210 ? -1.266 2.609 -8.055 1 81.06 210 PRO A CA 1
ATOM 1496 C C . PRO A 1 210 ? -2.092 3.785 -7.535 1 81.06 210 PRO A C 1
ATOM 1498 O O . PRO A 1 210 ? -1.686 4.941 -7.676 1 81.06 210 PRO A O 1
ATOM 1501 N N . GLN A 1 211 ? -3.174 3.49 -6.887 1 75.81 211 GLN A N 1
ATOM 1502 C CA . GLN A 1 211 ? -4.027 4.539 -6.34 1 75.81 211 GLN A CA 1
ATOM 1503 C C . GLN A 1 211 ? -3.361 5.227 -5.148 1 75.81 211 GLN A C 1
ATOM 1505 O O . GLN A 1 211 ? -3.561 6.418 -4.922 1 75.81 211 GLN A O 1
ATOM 1510 N N . LEU A 1 212 ? -2.641 4.426 -4.465 1 78.56 212 LEU A N 1
ATOM 1511 C CA . LEU A 1 212 ? -1.984 4.941 -3.268 1 78.56 212 LEU A CA 1
ATOM 1512 C C . LEU A 1 212 ? -0.748 5.754 -3.635 1 78.56 212 LEU A C 1
ATOM 1514 O O . LEU A 1 212 ? -0.352 6.66 -2.895 1 78.56 212 LEU A O 1
ATOM 1518 N N . VAL A 1 213 ? -0.04 5.375 -4.66 1 76.81 213 VAL A N 1
ATOM 1519 C CA . VAL A 1 213 ? 1.116 6.129 -5.129 1 76.81 213 VAL A CA 1
ATOM 1520 C C . VAL A 1 213 ? 0.665 7.492 -5.656 1 76.81 213 VAL A C 1
ATOM 1522 O O . VAL A 1 213 ? 1.391 8.477 -5.535 1 76.81 213 VAL A O 1
ATOM 1525 N N . GLY A 1 214 ? -0.708 7.664 -5.664 1 61.22 214 GLY A N 1
ATOM 1526 C CA . GLY A 1 214 ? -1.333 8.945 -5.949 1 61.22 214 GLY A CA 1
ATOM 1527 C C . GLY A 1 214 ? -0.78 9.617 -7.195 1 61.22 214 GLY A C 1
ATOM 1528 O O . GLY A 1 214 ? 0.404 9.477 -7.508 1 61.22 214 GLY A O 1
ATOM 1529 N N . VAL A 1 215 ? -1.629 9.57 -8.352 1 54.66 215 VAL A N 1
ATOM 1530 C CA . VAL A 1 215 ? -1.296 10.25 -9.602 1 54.66 215 VAL A CA 1
ATOM 1531 C C . VAL A 1 215 ? -1.35 11.766 -9.398 1 54.66 215 VAL A C 1
ATOM 1533 O O . VAL A 1 215 ? -1.347 12.523 -10.367 1 54.66 215 VAL A O 1
ATOM 1536 N N . ASP A 1 216 ? -1.374 12.203 -8.086 1 57.41 216 ASP A N 1
ATOM 1537 C CA . ASP A 1 216 ? -1.207 13.648 -8.227 1 57.41 216 ASP A CA 1
ATOM 1538 C C . ASP A 1 216 ? 0.123 13.984 -8.898 1 57.41 216 ASP A C 1
ATOM 1540 O O . ASP A 1 216 ? 0.903 13.086 -9.227 1 57.41 216 ASP A O 1
ATOM 1544 N N . SER A 1 217 ? 0.533 15.289 -9.102 1 64.38 217 SER A N 1
ATOM 1545 C CA . SER A 1 217 ? 1.663 15.648 -9.961 1 64.38 217 SER A CA 1
ATOM 1546 C C . SER A 1 217 ? 2.99 15.32 -9.281 1 64.38 217 SER A C 1
ATOM 1548 O O . SER A 1 217 ? 3.096 15.375 -8.055 1 64.38 217 SER A O 1
ATOM 1550 N N . ALA A 1 218 ? 3.807 14.555 -9.867 1 77.62 218 ALA A N 1
ATOM 1551 C CA . ALA A 1 218 ? 5.188 14.312 -9.453 1 77.62 218 ALA A CA 1
ATOM 1552 C C . ALA A 1 218 ? 5.801 15.562 -8.828 1 77.62 218 ALA A C 1
ATOM 1554 O O . ALA A 1 218 ? 6.547 15.469 -7.852 1 77.62 218 ALA A O 1
ATOM 1555 N N . THR A 1 219 ? 5.297 16.625 -9.242 1 77.69 219 THR A N 1
ATOM 1556 C CA . THR A 1 219 ? 5.809 17.906 -8.766 1 77.69 219 THR A CA 1
ATOM 1557 C C . THR A 1 219 ? 5.332 18.172 -7.34 1 77.69 219 THR A C 1
ATOM 1559 O O . THR A 1 219 ? 6.109 18.609 -6.492 1 77.69 219 THR A O 1
ATOM 1562 N N . SER A 1 220 ? 4.082 17.891 -7.109 1 79.56 220 SER A N 1
ATOM 1563 C CA . SER A 1 220 ? 3.529 18.125 -5.777 1 79.56 220 SER A CA 1
ATOM 1564 C C . SER A 1 220 ? 4.219 17.25 -4.73 1 79.56 220 SER A C 1
ATOM 1566 O O . SER A 1 220 ? 4.605 17.734 -3.668 1 79.56 220 SER A O 1
ATOM 1568 N N . TRP A 1 221 ? 4.449 16.047 -5.043 1 84.69 221 TRP A N 1
ATOM 1569 C CA . TRP A 1 221 ? 5.098 15.133 -4.105 1 84.69 221 TRP A CA 1
ATOM 1570 C C . TRP A 1 221 ? 6.551 15.531 -3.875 1 84.69 221 TRP A C 1
ATOM 1572 O O . TRP A 1 221 ? 7.066 15.406 -2.762 1 84.69 221 TRP A O 1
ATOM 1582 N N . THR A 1 222 ? 7.18 15.977 -4.918 1 86.62 222 THR A N 1
ATOM 1583 C CA . THR A 1 222 ? 8.555 16.438 -4.785 1 86.62 222 THR A CA 1
ATOM 1584 C C . THR A 1 222 ? 8.641 17.594 -3.785 1 86.62 222 THR A C 1
ATOM 1586 O O . THR A 1 222 ? 9.523 17.609 -2.926 1 86.62 222 THR A O 1
ATOM 1589 N N . GLN A 1 223 ? 7.73 18.469 -3.857 1 83.5 223 GLN A N 1
ATOM 1590 C CA . GLN A 1 223 ? 7.715 19.625 -2.967 1 83.5 223 GLN A CA 1
ATOM 1591 C C . GLN A 1 223 ? 7.445 19.203 -1.524 1 83.5 223 GLN A C 1
ATOM 1593 O O . GLN A 1 223 ? 8.086 19.703 -0.596 1 83.5 223 GLN A O 1
ATOM 1598 N N . VAL A 1 224 ? 6.504 18.312 -1.39 1 87.12 224 VAL A N 1
ATOM 1599 C CA . VAL A 1 224 ? 6.137 17.859 -0.056 1 87.12 224 VAL A CA 1
ATOM 1600 C C . VAL A 1 224 ? 7.32 17.125 0.583 1 87.12 224 VAL A C 1
ATOM 1602 O O . VAL A 1 224 ? 7.656 17.375 1.743 1 87.12 224 VAL A O 1
ATOM 1605 N N . LEU A 1 225 ? 7.98 16.312 -0.148 1 91.31 225 LEU A N 1
ATOM 1606 C CA . LEU A 1 225 ? 9.109 15.555 0.378 1 91.31 225 LEU A CA 1
ATOM 1607 C C . LEU A 1 225 ? 10.289 16.484 0.68 1 91.31 225 LEU A C 1
ATOM 1609 O O . LEU A 1 225 ? 10.977 16.312 1.69 1 91.31 225 LEU A O 1
ATOM 1613 N N . ALA A 1 226 ? 10.469 17.422 -0.19 1 90.44 226 ALA A N 1
ATOM 1614 C CA . ALA A 1 226 ? 11.555 18.375 0.031 1 90.44 226 ALA A CA 1
ATOM 1615 C C . ALA A 1 226 ? 11.344 19.156 1.321 1 90.44 226 ALA A C 1
ATOM 1617 O O . ALA A 1 226 ? 12.273 19.344 2.111 1 90.44 226 ALA A O 1
ATOM 1618 N N . ALA A 1 227 ? 10.148 19.594 1.508 1 88.81 227 ALA A N 1
ATOM 1619 C CA . ALA A 1 227 ? 9.82 20.391 2.686 1 88.81 227 ALA A CA 1
ATOM 1620 C C . ALA A 1 227 ? 9.945 19.562 3.963 1 88.81 227 ALA A C 1
ATOM 1622 O O . ALA A 1 227 ? 10.164 20.109 5.043 1 88.81 227 ALA A O 1
ATOM 1623 N N . ASN A 1 228 ? 9.844 18.203 3.852 1 92.69 228 ASN A N 1
ATOM 1624 C CA . ASN A 1 228 ? 9.859 17.312 5.008 1 92.69 228 ASN A CA 1
ATOM 1625 C C . ASN A 1 228 ? 11.102 16.438 5.02 1 92.69 228 ASN A C 1
ATOM 1627 O O . ASN A 1 228 ? 11.125 15.391 5.672 1 92.69 228 ASN A O 1
ATOM 1631 N N . ALA A 1 229 ? 12.102 16.844 4.32 1 94.31 229 ALA A N 1
ATOM 1632 C CA . ALA A 1 229 ? 13.25 15.969 4.078 1 94.31 229 ALA A CA 1
ATOM 1633 C C . ALA A 1 229 ? 13.875 15.508 5.395 1 94.31 229 ALA A C 1
ATOM 1635 O O . ALA A 1 229 ? 14.148 14.32 5.574 1 94.31 229 ALA A O 1
ATOM 1636 N N . ALA A 1 230 ? 14.039 16.344 6.363 1 93.44 230 ALA A N 1
ATOM 1637 C CA . ALA A 1 230 ? 14.758 16.016 7.59 1 93.44 230 ALA A CA 1
ATOM 1638 C C . ALA A 1 230 ? 14.008 14.961 8.398 1 93.44 230 ALA A C 1
ATOM 1640 O O . ALA A 1 230 ? 14.562 13.898 8.695 1 93.44 230 ALA A O 1
ATOM 1641 N N . PRO A 1 231 ? 12.75 15.203 8.734 1 94.81 231 PRO A N 1
ATOM 1642 C CA . PRO A 1 231 ? 12.055 14.156 9.477 1 94.81 231 PRO A CA 1
ATOM 1643 C C . PRO A 1 231 ? 11.891 12.867 8.664 1 94.81 231 PRO A C 1
ATOM 1645 O O . PRO A 1 231 ? 11.891 11.773 9.234 1 94.81 231 PRO A O 1
ATOM 1648 N N . VAL A 1 232 ? 11.758 12.93 7.391 1 96.94 232 VAL A N 1
ATOM 1649 C CA . VAL A 1 232 ? 11.609 11.75 6.543 1 96.94 232 VAL A CA 1
ATOM 1650 C C . VAL A 1 232 ? 12.891 10.914 6.594 1 96.94 232 VAL A C 1
ATOM 1652 O O . VAL A 1 232 ? 12.828 9.688 6.699 1 96.94 232 VAL A O 1
ATOM 1655 N N . VAL A 1 233 ? 14.047 11.586 6.516 1 97 233 VAL A N 1
ATOM 1656 C CA . VAL A 1 233 ? 15.32 10.875 6.602 1 97 233 VAL A CA 1
ATOM 1657 C C . VAL A 1 233 ? 15.391 10.078 7.902 1 97 233 VAL A C 1
ATOM 1659 O O . VAL A 1 233 ? 15.766 8.906 7.902 1 97 233 VAL A O 1
ATOM 1662 N N . GLY A 1 234 ? 14.992 10.703 8.984 1 95.94 234 GLY A N 1
ATOM 1663 C CA . GLY A 1 234 ? 15.016 10.023 10.266 1 95.94 234 GLY A CA 1
ATOM 1664 C C . GLY A 1 234 ? 14.195 8.75 10.281 1 95.94 234 GLY A C 1
ATOM 1665 O O . GLY A 1 234 ? 14.68 7.699 10.719 1 95.94 234 GLY A O 1
ATOM 1666 N N . GLU A 1 235 ? 13.008 8.781 9.82 1 96.06 235 GLU A N 1
ATOM 1667 C CA . GLU A 1 235 ? 12.117 7.629 9.82 1 96.06 235 GLU A CA 1
ATOM 1668 C C . GLU A 1 235 ? 12.523 6.605 8.766 1 96.06 235 GLU A C 1
ATOM 1670 O O . GLU A 1 235 ? 12.414 5.398 8.984 1 96.06 235 GLU A O 1
ATOM 1675 N N . LEU A 1 236 ? 12.969 7.051 7.594 1 97 236 LEU A N 1
ATOM 1676 C CA . LEU A 1 236 ? 13.367 6.168 6.504 1 97 236 LEU A CA 1
ATOM 1677 C C . LEU A 1 236 ? 14.609 5.367 6.871 1 97 236 LEU A C 1
ATOM 1679 O O . LEU A 1 236 ? 14.766 4.223 6.445 1 97 236 LEU A O 1
ATOM 1683 N N . GLU A 1 237 ? 15.516 5.969 7.641 1 97.38 237 GLU A N 1
ATOM 1684 C CA . GLU A 1 237 ? 16.703 5.258 8.109 1 97.38 237 GLU A CA 1
ATOM 1685 C C . GLU A 1 237 ? 16.328 4.051 8.969 1 97.38 237 GLU A C 1
ATOM 1687 O O . GLU A 1 237 ? 16.953 2.998 8.875 1 97.38 237 GLU A O 1
ATOM 1692 N N . LYS A 1 238 ? 15.352 4.211 9.828 1 96.75 238 LYS A N 1
ATOM 1693 C CA . LYS A 1 238 ? 14.867 3.09 10.625 1 96.75 238 LYS A CA 1
ATOM 1694 C C . LYS A 1 238 ? 14.328 1.974 9.734 1 96.75 238 LYS A C 1
ATOM 1696 O O . LYS A 1 238 ? 14.625 0.798 9.953 1 96.75 238 LYS A O 1
ATOM 1701 N N . LEU A 1 239 ? 13.578 2.334 8.75 1 96.5 239 LEU A N 1
ATOM 1702 C CA . LEU A 1 239 ? 13.039 1.364 7.801 1 96.5 239 LEU A CA 1
ATOM 1703 C C . LEU A 1 239 ? 14.164 0.652 7.055 1 96.5 239 LEU A C 1
ATOM 1705 O O . LEU A 1 239 ? 14.109 -0.564 6.855 1 96.5 239 LEU A O 1
ATOM 1709 N N . SER A 1 240 ? 15.133 1.415 6.605 1 97.44 240 SER A N 1
ATOM 1710 C CA . SER A 1 240 ? 16.281 0.867 5.887 1 97.44 240 SER A CA 1
ATOM 1711 C C . SER A 1 240 ? 17.016 -0.167 6.73 1 97.44 240 SER A C 1
ATOM 1713 O O . SER A 1 240 ? 17.453 -1.197 6.215 1 97.44 240 SER A O 1
ATOM 1715 N N . ARG A 1 241 ? 17.156 0.085 7.996 1 97 241 ARG A N 1
ATOM 1716 C CA . ARG A 1 241 ? 17.797 -0.866 8.898 1 97 241 ARG A CA 1
ATOM 1717 C C . ARG A 1 241 ? 16.984 -2.152 9.008 1 97 241 ARG A C 1
ATOM 1719 O O . ARG A 1 241 ? 17.547 -3.25 8.984 1 97 241 ARG A O 1
ATOM 1726 N N . ASP A 1 242 ? 15.703 -2.025 9.188 1 96.44 242 ASP A N 1
ATOM 1727 C CA . ASP A 1 242 ? 14.836 -3.197 9.242 1 96.44 242 ASP A CA 1
ATOM 1728 C C . ASP A 1 242 ? 14.938 -4.012 7.957 1 96.44 242 ASP A C 1
ATOM 1730 O O . ASP A 1 242 ? 14.984 -5.246 7.996 1 96.44 242 ASP A O 1
ATOM 1734 N N . LEU A 1 243 ? 14.938 -3.33 6.801 1 97.56 243 LEU A N 1
ATOM 1735 C CA . LEU A 1 243 ? 15.07 -4 5.512 1 97.56 243 LEU A CA 1
ATOM 1736 C C . LEU A 1 243 ? 16.391 -4.754 5.418 1 97.56 243 LEU A C 1
ATOM 1738 O O . LEU A 1 243 ? 16.422 -5.895 4.949 1 97.56 243 LEU A O 1
ATOM 1742 N N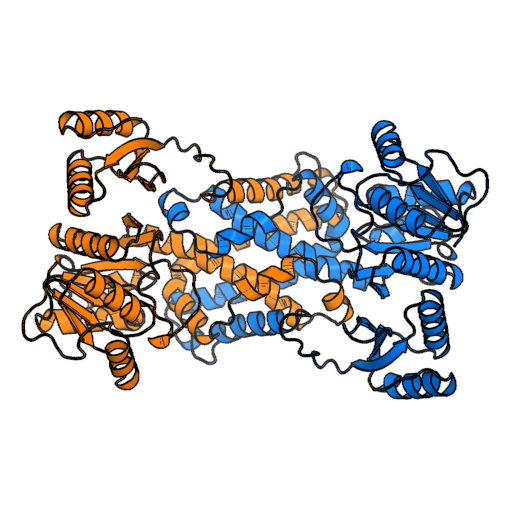 . ALA A 1 244 ? 17.469 -4.105 5.836 1 96.62 244 ALA A N 1
ATOM 1743 C CA . ALA A 1 244 ? 18.781 -4.746 5.812 1 96.62 244 ALA A CA 1
ATOM 1744 C C . ALA A 1 244 ? 18.781 -6.012 6.668 1 96.62 244 ALA A C 1
ATOM 1746 O O . ALA A 1 244 ? 19.344 -7.035 6.262 1 96.62 244 ALA A O 1
ATOM 1747 N N . SER A 1 245 ? 18.203 -5.898 7.84 1 95.88 245 SER A N 1
ATOM 1748 C CA . SER A 1 245 ? 18.109 -7.051 8.727 1 95.88 245 SER A CA 1
ATOM 1749 C C . SER A 1 245 ? 17.312 -8.18 8.094 1 95.88 245 SER A C 1
ATOM 1751 O O . SER A 1 245 ? 17.703 -9.344 8.156 1 95.88 245 SER A O 1
ATOM 1753 N N . LEU A 1 246 ? 16.188 -7.879 7.484 1 95.81 246 LEU A N 1
ATOM 1754 C CA . LEU A 1 246 ? 15.352 -8.875 6.816 1 95.81 246 LEU A CA 1
ATOM 1755 C C . LEU A 1 246 ? 16.109 -9.531 5.668 1 95.81 246 LEU A C 1
ATOM 1757 O O . LEU A 1 246 ? 16.031 -10.75 5.484 1 95.81 246 LEU A O 1
ATOM 1761 N N . LEU A 1 247 ? 16.812 -8.711 4.848 1 96.5 247 LEU A N 1
ATOM 1762 C CA . LEU A 1 247 ? 17.609 -9.227 3.734 1 96.5 247 LEU A CA 1
ATOM 1763 C C . LEU A 1 247 ? 18.625 -10.25 4.219 1 96.5 247 LEU A C 1
ATOM 1765 O O . LEU A 1 247 ? 18.797 -11.305 3.6 1 96.5 247 LEU A O 1
ATOM 1769 N N . GLU A 1 248 ? 19.266 -9.945 5.324 1 95.19 248 GLU A N 1
ATOM 1770 C CA . GLU A 1 248 ? 20.219 -10.883 5.91 1 95.19 248 GLU A CA 1
ATOM 1771 C C . GLU A 1 248 ? 19.531 -12.188 6.316 1 95.19 248 GLU A C 1
ATOM 1773 O O . GLU A 1 248 ? 20.062 -13.273 6.07 1 95.19 248 GLU A O 1
ATOM 1778 N N . THR A 1 249 ? 18.406 -12.086 6.965 1 94.69 249 THR A N 1
ATOM 1779 C CA . THR A 1 249 ? 17.625 -13.25 7.375 1 94.69 249 THR A CA 1
ATOM 1780 C C . THR A 1 249 ? 17.25 -14.102 6.164 1 94.69 249 THR A C 1
ATOM 1782 O O . THR A 1 249 ? 17.438 -15.312 6.16 1 94.69 249 THR A O 1
ATOM 1785 N N . LEU A 1 250 ? 16.734 -13.469 5.086 1 95.5 250 LEU A N 1
ATOM 1786 C CA . LEU A 1 250 ? 16.281 -14.18 3.891 1 95.5 250 LEU A CA 1
ATOM 1787 C C . LEU A 1 250 ? 17.469 -14.82 3.166 1 95.5 250 LEU A C 1
ATOM 1789 O O . LEU A 1 250 ? 17.328 -15.914 2.604 1 95.5 250 LEU A O 1
ATOM 1793 N N . ARG A 1 251 ? 18.641 -14.172 3.162 1 95.06 251 ARG A N 1
ATOM 1794 C CA . ARG A 1 251 ? 19.844 -14.773 2.6 1 95.06 251 ARG A CA 1
ATOM 1795 C C . ARG A 1 251 ? 20.219 -16.047 3.342 1 95.06 251 ARG A C 1
ATOM 1797 O O . ARG A 1 251 ? 20.578 -17.047 2.723 1 95.06 251 ARG A O 1
ATOM 1804 N N . GLY A 1 252 ? 20.125 -15.953 4.648 1 93.38 252 GLY A N 1
ATOM 1805 C CA . GLY A 1 252 ? 20.375 -17.141 5.445 1 93.38 252 GLY A CA 1
ATOM 1806 C C . GLY A 1 252 ? 19.438 -18.297 5.113 1 93.38 252 GLY A C 1
ATOM 1807 O O . GLY A 1 252 ? 19.859 -19.438 4.996 1 93.38 252 GLY A O 1
ATOM 1808 N N . VAL A 1 253 ? 18.141 -18 4.973 1 91.38 253 VAL A N 1
ATOM 1809 C CA . VAL A 1 253 ? 17.156 -19.016 4.617 1 91.38 253 VAL A CA 1
ATOM 1810 C C . VAL A 1 253 ? 17.469 -19.578 3.238 1 91.38 253 VAL A C 1
ATOM 1812 O O . VAL A 1 253 ? 17.422 -20.797 3.045 1 91.38 253 VAL A O 1
ATOM 1815 N N . ALA A 1 254 ? 17.781 -18.719 2.285 1 90.62 254 ALA A N 1
ATOM 1816 C CA . ALA A 1 254 ? 18.094 -19.141 0.919 1 90.62 254 ALA A CA 1
ATOM 1817 C C . ALA A 1 254 ? 19.328 -20.047 0.888 1 90.62 254 ALA A C 1
ATOM 1819 O O . ALA A 1 254 ? 19.422 -20.938 0.042 1 90.62 254 ALA A O 1
ATOM 1820 N N . ASP A 1 255 ? 20.234 -19.828 1.847 1 90.88 255 ASP A N 1
ATOM 1821 C CA . ASP A 1 255 ? 21.469 -20.609 1.917 1 90.88 255 ASP A CA 1
ATOM 1822 C C . ASP A 1 255 ? 21.25 -21.922 2.674 1 90.88 255 ASP A C 1
ATOM 1824 O O . ASP A 1 255 ? 22.188 -22.703 2.85 1 90.88 255 ASP A O 1
ATOM 1828 N N . GLY A 1 256 ? 20.031 -22.172 3.152 1 87.12 256 GLY A N 1
ATOM 1829 C CA . GLY A 1 256 ? 19.703 -23.469 3.713 1 87.12 256 GLY A CA 1
ATOM 1830 C C . GLY A 1 256 ? 19.562 -23.453 5.223 1 87.12 256 GLY A C 1
ATOM 1831 O O . GLY A 1 256 ? 19.406 -24.5 5.852 1 87.12 256 GLY A O 1
ATOM 1832 N N . ASP A 1 257 ? 19.75 -22.266 5.805 1 82.19 257 ASP A N 1
ATOM 1833 C CA . ASP A 1 257 ? 19.531 -22.156 7.246 1 82.19 257 ASP A CA 1
ATOM 1834 C C . ASP A 1 257 ? 18.047 -22.141 7.578 1 82.19 257 ASP A C 1
ATOM 1836 O O . ASP A 1 257 ? 17.453 -21.062 7.699 1 82.19 257 ASP A O 1
ATOM 1840 N N . GLY A 1 258 ? 17.422 -23.281 7.793 1 76.44 258 GLY A N 1
ATOM 1841 C CA . GLY A 1 258 ? 16 -23.438 8.055 1 76.44 258 GLY A CA 1
ATOM 1842 C C . GLY A 1 258 ? 15.578 -22.859 9.391 1 76.44 258 GLY A C 1
ATOM 1843 O O . GLY A 1 258 ? 14.391 -22.594 9.609 1 76.44 258 GLY A O 1
ATOM 1844 N N . SER A 1 259 ? 16.5 -22.672 10.336 1 75.56 259 SER A N 1
ATOM 1845 C CA . SER A 1 259 ? 16.172 -22.188 11.672 1 75.56 259 SER A CA 1
ATOM 1846 C C . SER A 1 259 ? 15.578 -20.781 11.633 1 75.56 259 SER A C 1
ATOM 1848 O O . SER A 1 259 ? 14.797 -20.406 12.508 1 75.56 259 SER A O 1
ATOM 1850 N N . LEU A 1 260 ? 15.867 -20.109 10.641 1 78.38 260 LEU A N 1
ATOM 1851 C CA . LEU A 1 260 ? 15.43 -18.734 10.5 1 78.38 260 LEU A CA 1
ATOM 1852 C C . LEU A 1 260 ? 13.961 -18.656 10.094 1 78.38 260 LEU A C 1
ATOM 1854 O O . LEU A 1 260 ? 13.32 -17.609 10.242 1 78.38 260 LEU A O 1
ATOM 1858 N N . ALA A 1 261 ? 13.43 -19.703 9.617 1 77.25 261 ALA A N 1
ATOM 1859 C CA . ALA A 1 261 ? 12.047 -19.75 9.164 1 77.25 261 ALA A CA 1
ATOM 1860 C C . ALA A 1 261 ? 11.188 -20.594 10.109 1 77.25 261 ALA A C 1
ATOM 1862 O O . ALA A 1 261 ? 10 -20.812 9.852 1 77.25 261 ALA A O 1
ATOM 1863 N N . GLU A 1 262 ? 11.711 -20.969 11.219 1 72.94 262 GLU A N 1
ATOM 1864 C CA . GLU A 1 262 ? 11 -21.75 12.227 1 72.94 262 GLU A CA 1
ATOM 1865 C C . GLU A 1 262 ? 9.992 -20.891 12.984 1 72.94 262 GLU A C 1
ATOM 1867 O O . GLU A 1 262 ? 10.047 -19.656 12.914 1 72.94 262 GLU A O 1
ATOM 1872 N N . PRO A 1 263 ? 8.922 -21.469 13.586 1 64.69 263 PRO A N 1
ATOM 1873 C CA . PRO A 1 263 ? 7.859 -20.766 14.297 1 64.69 263 PRO A CA 1
ATOM 1874 C C . PRO A 1 263 ? 8.406 -19.734 15.289 1 64.69 263 PRO A C 1
ATOM 1876 O O . PRO A 1 263 ? 7.754 -18.719 15.547 1 64.69 263 PRO A O 1
ATOM 1879 N N . ASP A 1 264 ? 9.609 -19.812 15.57 1 61.44 264 ASP A N 1
ATOM 1880 C CA . ASP A 1 264 ? 10.203 -18.828 16.469 1 61.44 264 ASP A CA 1
ATOM 1881 C C . ASP A 1 264 ? 11.422 -18.172 15.828 1 61.44 264 ASP A C 1
ATOM 1883 O O . ASP A 1 264 ? 12.242 -17.562 16.531 1 61.44 264 ASP A O 1
ATOM 1887 N N . GLY A 1 265 ? 11.305 -18.188 14.68 1 80.88 265 GLY A N 1
ATOM 1888 C CA . GLY A 1 265 ? 12.461 -17.641 13.984 1 80.88 265 GLY A CA 1
ATOM 1889 C C . GLY A 1 265 ? 12.305 -16.172 13.625 1 80.88 265 GLY A C 1
ATOM 1890 O O . GLY A 1 265 ? 11.242 -15.578 13.859 1 80.88 265 GLY A O 1
ATOM 1891 N N . ARG A 1 266 ? 13.375 -15.586 13.172 1 87.19 266 ARG A N 1
ATOM 1892 C CA . ARG A 1 266 ? 13.492 -14.164 12.875 1 87.19 266 ARG A CA 1
ATOM 1893 C C . ARG A 1 266 ? 12.508 -13.75 11.781 1 87.19 266 ARG A C 1
ATOM 1895 O O . ARG A 1 266 ? 12.008 -12.625 11.789 1 87.19 266 ARG A O 1
ATOM 1902 N N . LEU A 1 267 ? 12.211 -14.641 10.859 1 90 267 LEU A N 1
ATOM 1903 C CA . LEU A 1 267 ? 11.297 -14.312 9.773 1 90 267 LEU A CA 1
ATOM 1904 C C . LEU A 1 267 ? 9.875 -14.148 10.289 1 90 267 LEU A C 1
ATOM 1906 O O . LEU A 1 267 ? 9.18 -13.203 9.922 1 90 267 LEU A O 1
ATOM 1910 N N . LEU A 1 268 ? 9.477 -15.094 11.125 1 87.56 268 LEU A N 1
ATOM 1911 C CA . LEU A 1 268 ? 8.156 -15.008 11.742 1 87.56 268 LEU A CA 1
ATOM 1912 C C . LEU A 1 268 ? 8.031 -13.727 12.57 1 87.56 268 LEU A C 1
ATOM 1914 O O . LEU A 1 268 ? 6.992 -13.07 12.539 1 87.56 268 LEU A O 1
ATOM 1918 N N . GLU A 1 269 ? 9.031 -13.422 13.32 1 88.81 269 GLU A N 1
ATOM 1919 C CA . GLU A 1 269 ? 9.031 -12.211 14.141 1 88.81 269 GLU A CA 1
ATOM 1920 C C . GLU A 1 269 ? 8.82 -10.969 13.281 1 88.81 269 GLU A C 1
ATOM 1922 O O . GLU A 1 269 ? 8.086 -10.055 13.672 1 88.81 269 GLU A O 1
ATOM 1927 N N . PHE A 1 270 ? 9.484 -10.938 12.203 1 88.94 270 PHE A N 1
ATOM 1928 C CA . PHE A 1 270 ? 9.344 -9.82 11.281 1 88.94 270 PHE A CA 1
ATOM 1929 C C . PHE A 1 270 ? 7.895 -9.664 10.828 1 88.94 270 PHE A C 1
ATOM 1931 O O . PHE A 1 270 ? 7.34 -8.562 10.875 1 88.94 270 PHE A O 1
ATOM 1938 N N . ILE A 1 271 ? 7.324 -10.727 10.375 1 89.38 271 ILE A N 1
ATOM 1939 C CA . ILE A 1 271 ? 5.949 -10.695 9.883 1 89.38 271 ILE A CA 1
ATOM 1940 C C . ILE A 1 271 ? 5.004 -10.297 11.008 1 89.38 271 ILE A C 1
ATOM 1942 O O . ILE A 1 271 ? 4.105 -9.477 10.82 1 89.38 271 ILE A O 1
ATOM 1946 N N . GLN A 1 272 ? 5.238 -10.828 12.164 1 88.19 272 GLN A N 1
ATOM 1947 C CA . GLN A 1 272 ? 4.395 -10.531 13.32 1 88.19 272 GLN A CA 1
ATOM 1948 C C . GLN A 1 272 ? 4.449 -9.047 13.68 1 88.19 272 GLN A C 1
ATOM 1950 O O . GLN A 1 272 ? 3.439 -8.461 14.062 1 88.19 272 GLN A O 1
ATOM 1955 N N . ARG A 1 273 ? 5.566 -8.453 13.617 1 90.81 273 ARG A N 1
ATOM 1956 C CA . ARG A 1 273 ? 5.703 -7.027 13.906 1 90.81 273 ARG A CA 1
ATOM 1957 C C . ARG A 1 273 ? 4.859 -6.188 12.953 1 90.81 273 ARG A C 1
ATOM 1959 O O . ARG A 1 273 ? 4.293 -5.168 13.352 1 90.81 273 ARG A O 1
ATOM 1966 N N . GLY A 1 274 ? 4.863 -6.566 11.641 1 92.25 274 GLY A N 1
ATOM 1967 C CA . GLY A 1 274 ? 3.988 -5.898 10.695 1 92.25 274 GLY A CA 1
ATOM 1968 C C . GLY A 1 274 ? 2.52 -6.004 11.062 1 92.25 274 GLY A C 1
ATOM 1969 O O . GLY A 1 274 ? 1.781 -5.023 10.984 1 92.25 274 GLY A O 1
ATOM 1970 N N . ILE A 1 275 ? 2.143 -7.207 11.492 1 86.25 275 ILE A N 1
ATOM 1971 C CA . ILE A 1 275 ? 0.763 -7.449 11.898 1 86.25 275 ILE A CA 1
ATOM 1972 C C . ILE A 1 275 ? 0.436 -6.617 13.133 1 86.25 275 ILE A C 1
ATOM 1974 O O . ILE A 1 275 ? -0.607 -5.961 13.195 1 86.25 275 ILE A O 1
ATOM 1978 N N . ASP A 1 276 ? 1.329 -6.648 14.102 1 88.12 276 ASP A N 1
ATOM 1979 C CA . ASP A 1 276 ? 1.132 -5.875 15.32 1 88.12 276 ASP A CA 1
ATOM 1980 C C . ASP A 1 276 ? 0.983 -4.387 15.008 1 88.12 276 ASP A C 1
ATOM 1982 O O . ASP A 1 276 ? 0.119 -3.713 15.578 1 88.12 276 ASP A O 1
ATOM 1986 N N . GLY A 1 277 ? 1.853 -3.861 14.164 1 92.31 277 GLY A N 1
ATOM 1987 C CA . GLY A 1 277 ? 1.739 -2.473 13.742 1 92.31 277 GLY A CA 1
ATOM 1988 C C . GLY A 1 277 ? 0.419 -2.16 13.062 1 92.31 277 GLY A C 1
ATOM 1989 O O . GLY A 1 277 ? -0.188 -1.12 13.32 1 92.31 277 GLY A O 1
ATOM 1990 N N . SER A 1 278 ? -0.045 -3.043 12.195 1 88.88 278 SER A N 1
ATOM 1991 C CA . SER A 1 278 ? -1.323 -2.871 11.508 1 88.88 278 SER A CA 1
ATOM 1992 C C . SER A 1 278 ? -2.479 -2.82 12.5 1 88.88 278 SER A C 1
ATOM 1994 O O . SER A 1 278 ? -3.449 -2.088 12.297 1 88.88 278 SER A O 1
ATOM 1996 N N . ASN A 1 279 ? -2.33 -3.582 13.539 1 83.31 279 ASN A N 1
ATOM 1997 C CA . ASN A 1 279 ? -3.391 -3.666 14.539 1 83.31 279 ASN A CA 1
ATOM 1998 C C . ASN A 1 279 ? -3.49 -2.381 15.359 1 83.31 279 ASN A C 1
ATOM 2000 O O . ASN A 1 279 ? -4.473 -2.17 16.062 1 83.31 279 ASN A O 1
ATOM 2004 N N . ARG A 1 280 ? -2.525 -1.515 15.25 1 86.94 280 ARG A N 1
ATOM 2005 C CA . ARG A 1 280 ? -2.537 -0.269 16.016 1 86.94 280 ARG A CA 1
ATOM 2006 C C . ARG A 1 280 ? -3.293 0.823 15.266 1 86.94 280 ARG A C 1
ATOM 2008 O O . ARG A 1 280 ? -3.562 1.892 15.82 1 86.94 280 ARG A O 1
ATOM 2015 N N . VAL A 1 281 ? -3.545 0.62 13.961 1 87 281 VAL A N 1
ATOM 2016 C CA . VAL A 1 281 ? -4.27 1.613 13.18 1 87 281 VAL A CA 1
ATOM 2017 C C . VAL A 1 281 ? -5.691 1.767 13.719 1 87 281 VAL A C 1
ATOM 2019 O O . VAL A 1 281 ? -6.43 0.785 13.836 1 87 281 VAL A O 1
ATOM 2022 N N . PRO A 1 282 ? -6.031 3.053 14.102 1 70 282 PRO A N 1
ATOM 2023 C CA . PRO A 1 282 ? -7.375 3.258 14.648 1 70 282 PRO A CA 1
ATOM 2024 C C . PRO A 1 282 ? -8.477 2.861 13.672 1 70 282 PRO A C 1
ATOM 2026 O O . PRO A 1 282 ? -8.336 3.064 12.461 1 70 282 PRO A O 1
ATOM 2029 N N . GLY A 1 283 ? -9.656 2.375 14.148 1 57.69 283 GLY A N 1
ATOM 2030 C CA . GLY A 1 283 ? -10.828 1.995 13.375 1 57.69 283 GLY A CA 1
ATOM 2031 C C . GLY A 1 283 ? -10.789 0.555 12.898 1 57.69 283 GLY A C 1
ATOM 2032 O O . GLY A 1 283 ? -11.797 0.017 12.453 1 57.69 283 GLY A O 1
ATOM 2033 N N . ARG A 1 284 ? -9.5 0.08 12.625 1 47.5 284 ARG A N 1
ATOM 2034 C CA . ARG A 1 284 ? -9.555 -1.297 12.141 1 47.5 284 ARG A CA 1
ATOM 2035 C C . ARG A 1 284 ? -10.219 -2.211 13.172 1 47.5 284 ARG A C 1
ATOM 2037 O O . ARG A 1 284 ? -11.094 -3.004 12.828 1 47.5 284 ARG A O 1
ATOM 2044 N N . TYR A 1 285 ? 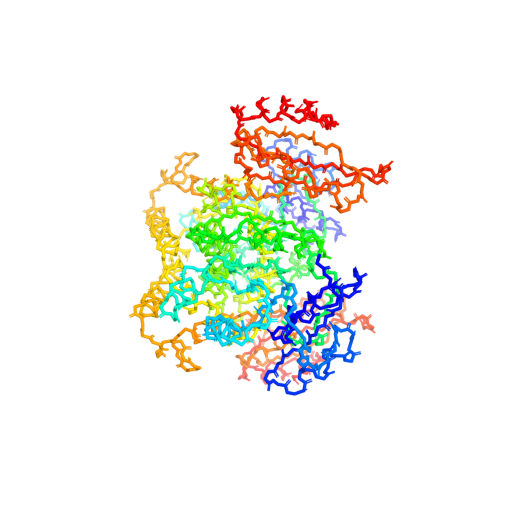-9.312 -2.674 14.305 1 36.19 285 TYR A N 1
ATOM 2045 C CA . TYR A 1 285 ? -10 -3.438 15.336 1 36.19 285 TYR A CA 1
ATOM 2046 C C . TYR A 1 285 ? -10.547 -2.516 16.422 1 36.19 285 TYR A C 1
ATOM 2048 O O . TYR A 1 285 ? -9.797 -1.729 17.016 1 36.19 285 TYR A O 1
ATOM 2056 N N . GLY A 1 286 ? -11.414 -1.593 16.344 1 33.72 286 GLY A N 1
ATOM 2057 C CA . GLY A 1 286 ? -11.984 -0.945 17.516 1 33.72 286 GLY A CA 1
ATOM 2058 C C . GLY A 1 286 ? -11.125 -1.085 18.75 1 33.72 286 GLY A C 1
ATOM 2059 O O . GLY A 1 286 ? -11.617 -0.93 19.875 1 33.72 286 GLY A O 1
ATOM 2060 N N . ILE A 1 287 ? -10.125 -1.945 18.781 1 31.69 287 ILE A N 1
ATOM 2061 C CA . ILE A 1 287 ? -9.492 -2.174 20.078 1 31.69 287 ILE A CA 1
ATOM 2062 C C . ILE A 1 287 ? -8.656 -0.957 20.469 1 31.69 287 ILE A C 1
ATOM 2064 O O . ILE A 1 287 ? -7.785 -0.529 19.703 1 31.69 287 ILE A O 1
ATOM 2068 N N . PRO A 1 288 ? -8.984 -0.146 21.422 1 32.78 288 PRO A N 1
ATOM 2069 C CA . PRO A 1 288 ? -8.227 0.861 22.172 1 32.78 288 PRO A CA 1
ATOM 2070 C C . PRO A 1 288 ? -6.805 0.415 22.484 1 32.78 288 PRO A C 1
ATOM 2072 O O . PRO A 1 288 ? -6.598 -0.693 22.984 1 32.78 288 PRO A O 1
ATOM 2075 N N . THR A 1 289 ? -5.789 0.364 21.781 1 33.75 289 THR A N 1
ATOM 2076 C CA . THR A 1 289 ? -4.434 0.09 22.234 1 33.75 289 THR A CA 1
ATOM 2077 C C . THR A 1 289 ? -4.184 0.731 23.609 1 33.75 289 THR A C 1
ATOM 2079 O O . THR A 1 289 ? -4.777 1.76 23.938 1 33.75 289 THR A O 1
ATOM 2082 N N . GLU A 1 290 ? -3.402 -0.037 24.469 1 33.91 290 GLU A N 1
ATOM 2083 C CA . GLU A 1 290 ? -3.027 0.051 25.875 1 33.91 290 GLU A CA 1
ATOM 2084 C C . GLU A 1 290 ? -2.23 1.322 26.156 1 33.91 290 GLU A C 1
ATOM 2086 O O . GLU A 1 290 ? -1.739 1.52 27.266 1 33.91 290 GLU A O 1
ATOM 2091 N N . THR A 1 291 ? -1.286 1.867 25.438 1 36.81 291 THR A N 1
ATOM 2092 C CA . THR A 1 291 ? -0.668 2.902 26.25 1 36.81 291 THR A CA 1
ATOM 2093 C C . THR A 1 291 ? -1.731 3.734 26.969 1 36.81 291 THR A C 1
ATOM 2095 O O . THR A 1 291 ? -2.551 4.391 26.328 1 36.81 291 THR A O 1
ATOM 2098 N N . ALA A 1 292 ? -1.968 3.285 28.203 1 42.72 292 ALA A N 1
ATOM 2099 C CA . ALA A 1 292 ? -3.16 3.439 29.031 1 42.72 292 ALA A CA 1
ATOM 2100 C C . ALA A 1 292 ? -3.559 4.906 29.156 1 42.72 292 ALA A C 1
ATOM 2102 O O . ALA A 1 292 ? -3.014 5.637 29.984 1 42.72 292 ALA A O 1
ATOM 2103 N N . LEU A 1 293 ? -3.426 5.547 28.031 1 46.66 293 LEU A N 1
ATOM 2104 C CA . LEU A 1 293 ? -4.18 6.758 28.328 1 46.66 293 LEU A CA 1
ATOM 2105 C C . LEU A 1 293 ? -5.555 6.422 28.891 1 46.66 293 LEU A C 1
ATOM 2107 O O . LEU A 1 293 ? -6.102 5.352 28.625 1 46.66 293 LEU A O 1
ATOM 2111 N N . ALA A 1 294 ? -5.562 6.914 29.922 1 62.72 294 ALA A N 1
ATOM 2112 C CA . ALA A 1 294 ? -6.914 6.832 30.484 1 62.72 294 ALA A CA 1
ATOM 2113 C C . ALA A 1 294 ? -7.867 7.758 29.719 1 62.72 294 ALA A C 1
ATOM 2115 O O . ALA A 1 294 ? -7.527 8.906 29.422 1 62.72 294 ALA A O 1
ATOM 2116 N N . ASP A 1 295 ? -8.836 7.094 29.188 1 66.81 295 ASP A N 1
ATOM 2117 C CA . ASP A 1 295 ? -9.852 7.863 28.484 1 66.81 295 ASP A CA 1
ATOM 2118 C C . ASP A 1 295 ? -10.906 8.391 29.453 1 66.81 295 ASP A C 1
ATOM 2120 O O . ASP A 1 295 ? -11.375 7.664 30.328 1 66.81 295 ASP A O 1
ATOM 2124 N N . VAL A 1 296 ? -11.102 9.656 29.406 1 79.75 296 VAL A N 1
ATOM 2125 C CA . VAL A 1 296 ? -12.211 10.297 30.094 1 79.75 296 VAL A CA 1
ATOM 2126 C C . VAL A 1 296 ? -13.289 10.695 29.094 1 79.75 296 VAL A C 1
ATOM 2128 O O . VAL A 1 296 ? -13.047 11.516 28.203 1 79.75 296 VAL A O 1
ATOM 2131 N N . ASP A 1 297 ? -14.359 10.016 29.203 1 79.75 297 ASP A N 1
ATOM 2132 C CA . ASP A 1 297 ? -15.484 10.328 28.328 1 79.75 297 ASP A CA 1
ATOM 2133 C C . ASP A 1 297 ? -16.359 11.438 28.922 1 79.75 297 ASP A C 1
ATOM 2135 O O . ASP A 1 297 ? -16.719 11.383 30.094 1 79.75 297 ASP A O 1
ATOM 2139 N N . VAL A 1 298 ? -16.531 12.43 28.031 1 82.38 298 VAL A N 1
ATOM 2140 C CA . VAL A 1 298 ? -17.391 13.531 28.438 1 82.38 298 VAL A CA 1
ATOM 2141 C C . VAL A 1 298 ? -18.547 13.672 27.453 1 82.38 298 VAL A C 1
ATOM 2143 O O . VAL A 1 298 ? -18.328 13.742 26.234 1 82.38 298 VAL A O 1
ATOM 2146 N N . SER A 1 299 ? -19.75 13.625 27.953 1 82.5 299 SER A N 1
ATOM 2147 C CA . SER A 1 299 ? -20.922 13.906 27.141 1 82.5 299 SER A CA 1
ATOM 2148 C C . SER A 1 299 ? -21.141 15.414 26.984 1 82.5 299 SER A C 1
ATOM 2150 O O . SER A 1 299 ? -21.172 16.141 27.969 1 82.5 299 SER A O 1
ATOM 2152 N N . VAL A 1 300 ? -21.094 15.75 25.688 1 75.56 300 VAL A N 1
ATOM 2153 C CA . VAL A 1 300 ? -21.234 17.172 25.406 1 75.56 300 VAL A CA 1
ATOM 2154 C C . VAL A 1 300 ? -22.438 17.406 24.5 1 75.56 300 VAL A C 1
ATOM 2156 O O . VAL A 1 300 ? -22.688 16.641 23.578 1 75.56 300 VAL A O 1
ATOM 2159 N N . ASP A 1 301 ? -23.188 18.453 24.781 1 73.56 301 ASP A N 1
ATOM 2160 C CA . ASP A 1 301 ? -24.25 18.859 23.875 1 73.56 301 ASP A CA 1
ATOM 2161 C C . ASP A 1 301 ? -23.688 19.234 22.5 1 73.56 301 ASP A C 1
ATOM 2163 O O . ASP A 1 301 ? -22.594 19.781 22.406 1 73.56 301 ASP A O 1
ATOM 2167 N N . ASP A 1 302 ? -24.344 18.812 21.5 1 61.94 302 ASP A N 1
ATOM 2168 C CA . ASP A 1 302 ? -23.891 19.062 20.141 1 61.94 302 ASP A CA 1
ATOM 2169 C C . ASP A 1 302 ? -23.938 20.547 19.797 1 61.94 302 ASP A C 1
ATOM 2171 O O . ASP A 1 302 ? -24.625 20.938 18.844 1 61.94 302 ASP A O 1
ATOM 2175 N N . ARG A 1 303 ? -23.391 21.422 20.484 1 63.94 303 ARG A N 1
ATOM 2176 C CA . ARG A 1 303 ? -23.219 22.844 20.266 1 63.94 303 ARG A CA 1
ATOM 2177 C C . ARG A 1 303 ? -21.75 23.234 20.297 1 63.94 303 ARG A C 1
ATOM 2179 O O . ARG A 1 303 ? -21.016 22.828 21.203 1 63.94 303 ARG A O 1
ATOM 2186 N N . PRO A 1 304 ? -21.359 23.891 19.344 1 54.56 304 PRO A N 1
ATOM 2187 C CA . PRO A 1 304 ? -19.953 24.281 19.25 1 54.56 304 PRO A CA 1
ATOM 2188 C C . PRO A 1 304 ? -19.438 24.969 20.5 1 54.56 304 PRO A C 1
ATOM 2190 O O . PRO A 1 304 ? -18.312 24.719 20.938 1 54.56 304 PRO A O 1
ATOM 2193 N N . ALA A 1 305 ? -20.25 25.781 21.109 1 58.94 305 ALA A N 1
ATOM 2194 C CA . ALA A 1 305 ? -19.844 26.516 22.297 1 58.94 305 ALA A CA 1
ATOM 2195 C C . ALA A 1 305 ? -19.531 25.562 23.453 1 58.94 305 ALA A C 1
ATOM 2197 O O . ALA A 1 305 ? -18.641 25.844 24.25 1 58.94 305 ALA A O 1
ATOM 2198 N N . GLU A 1 306 ? -20.219 24.516 23.531 1 70.12 306 GLU A N 1
ATOM 2199 C CA . GLU A 1 306 ? -20.016 23.547 24.609 1 70.12 306 GLU A CA 1
ATOM 2200 C C . GLU A 1 306 ? -18.688 22.828 24.453 1 70.12 306 GLU A C 1
ATOM 2202 O O . GLU A 1 306 ? -18 22.547 25.438 1 70.12 306 GLU A O 1
ATOM 2207 N N . LEU A 1 307 ? -18.375 22.578 23.312 1 65.06 307 LEU A N 1
ATOM 2208 C CA . LEU A 1 307 ? -17.078 21.953 23.062 1 65.06 307 LEU A CA 1
ATOM 2209 C C . LEU A 1 307 ? -15.938 22.891 23.453 1 65.06 307 LEU A C 1
ATOM 2211 O O . LEU A 1 307 ? -14.969 22.469 24.094 1 65.06 307 LEU A O 1
ATOM 2215 N N . ALA A 1 308 ? -16.156 24.156 23.109 1 61.84 308 ALA A N 1
ATOM 2216 C CA . ALA A 1 308 ? -15.156 25.156 23.5 1 61.84 308 ALA A CA 1
ATOM 2217 C C . ALA A 1 308 ? -15.039 25.25 25.016 1 61.84 308 ALA A C 1
ATOM 2219 O O . ALA A 1 308 ? -13.93 25.328 25.562 1 61.84 308 ALA A O 1
ATOM 2220 N N . ARG A 1 309 ? -16.172 25.297 25.656 1 73.12 309 ARG A N 1
ATOM 2221 C CA . ARG A 1 309 ? -16.188 25.344 27.125 1 73.12 309 ARG A CA 1
ATOM 2222 C C . ARG A 1 309 ? -15.492 24.125 27.719 1 73.12 309 ARG A C 1
ATOM 2224 O O . ARG A 1 309 ? -14.734 24.25 28.672 1 73.12 309 ARG A O 1
ATOM 2231 N N . LEU A 1 310 ? -15.719 23.016 27.156 1 77.69 310 LEU A N 1
ATOM 2232 C CA . LEU A 1 310 ? -15.062 21.797 27.641 1 77.69 310 LEU A CA 1
ATOM 2233 C C . LEU A 1 310 ? -13.547 21.906 27.516 1 77.69 310 LEU A C 1
ATOM 2235 O O . LEU A 1 310 ? -12.82 21.609 28.469 1 77.69 310 LEU A O 1
ATOM 2239 N N . PHE A 1 311 ? -13.18 22.438 26.5 1 70.75 311 PHE A N 1
ATOM 2240 C CA . PHE A 1 311 ? -11.742 22.516 26.281 1 70.75 311 PHE A CA 1
ATOM 2241 C C . PHE A 1 311 ? -11.117 23.562 27.203 1 70.75 311 PHE A C 1
ATOM 2243 O O . PHE A 1 311 ? -10.008 23.375 27.703 1 70.75 311 PHE A O 1
ATOM 2250 N N . ASP A 1 312 ? -11.891 24.609 27.391 1 67.88 312 ASP A N 1
ATOM 2251 C CA . ASP A 1 312 ? -11.461 25.578 28.375 1 67.88 312 ASP A CA 1
ATOM 2252 C C . ASP A 1 312 ? -11.328 24.938 29.766 1 67.88 312 ASP A C 1
ATOM 2254 O O . ASP A 1 312 ? -10.352 25.188 30.469 1 67.88 312 ASP A O 1
ATOM 2258 N N . ASP A 1 313 ? -12.227 24.156 30.109 1 78.31 313 ASP A N 1
ATOM 2259 C CA . ASP A 1 313 ? -12.25 23.5 31.406 1 78.31 313 ASP A CA 1
ATOM 2260 C C . ASP A 1 313 ? -11.148 22.453 31.516 1 78.31 313 ASP A C 1
ATOM 2262 O O . ASP A 1 313 ? -10.539 22.281 32.594 1 78.31 313 ASP A O 1
ATOM 2266 N N . VAL A 1 314 ? -10.93 21.875 30.453 1 76.94 314 VAL A N 1
ATOM 2267 C CA . VAL A 1 314 ? -9.852 20.891 30.438 1 76.94 314 VAL A CA 1
ATOM 2268 C C . VAL A 1 314 ? -8.5 21.594 30.578 1 76.94 314 VAL A C 1
ATOM 2270 O O . VAL A 1 314 ? -7.645 21.141 31.344 1 76.94 314 VAL A O 1
ATOM 2273 N N . ALA A 1 315 ? -8.344 22.656 29.891 1 67.19 315 ALA A N 1
ATOM 2274 C CA . ALA A 1 315 ? -7.129 23.453 30.016 1 67.19 315 ALA A CA 1
ATOM 2275 C C . ALA A 1 315 ? -6.945 23.953 31.453 1 67.19 315 ALA A C 1
ATOM 2277 O O . ALA A 1 315 ? -5.828 23.953 31.984 1 67.19 315 ALA A O 1
ATOM 2278 N N . GLY A 1 316 ? -7.949 24.328 31.984 1 74.69 316 GLY A N 1
ATOM 2279 C CA . GLY A 1 316 ? -7.945 24.812 33.375 1 74.69 316 GLY A CA 1
ATOM 2280 C C . GLY A 1 316 ? -7.578 23.719 34.375 1 74.69 316 GLY A C 1
ATOM 2281 O O . GLY A 1 316 ? -7.117 24.031 35.469 1 74.69 316 GLY A O 1
ATOM 2282 N N . ALA A 1 317 ? -7.77 22.516 34 1 76.5 317 ALA A N 1
ATOM 2283 C CA . ALA A 1 317 ? -7.441 21.391 34.875 1 76.5 317 ALA A CA 1
ATOM 2284 C C . ALA A 1 317 ? -5.941 21.109 34.875 1 76.5 317 ALA A C 1
ATOM 2286 O O . ALA A 1 317 ? -5.453 20.312 35.688 1 76.5 317 ALA A O 1
ATOM 2287 N N . GLY A 1 318 ? -5.223 21.75 33.969 1 65.94 318 GLY A N 1
ATOM 2288 C CA . GLY A 1 318 ? -3.775 21.625 33.938 1 65.94 318 GLY A CA 1
ATOM 2289 C C . GLY A 1 318 ? -3.309 20.281 33.375 1 65.94 318 GLY A C 1
ATOM 2290 O O . GLY A 1 318 ? -2.195 19.844 33.688 1 65.94 318 GLY A O 1
ATOM 2291 N N . VAL A 1 319 ? -4.188 19.609 32.812 1 65.62 319 VAL A N 1
ATOM 2292 C CA . VAL A 1 319 ? -3.814 18.312 32.25 1 65.62 319 VAL A CA 1
ATOM 2293 C C . VAL A 1 319 ? -3.439 18.469 30.797 1 65.62 319 VAL A C 1
ATOM 2295 O O . VAL A 1 319 ? -3.977 19.344 30.094 1 65.62 319 VAL A O 1
ATOM 2298 N N . VAL A 1 320 ? -2.418 17.719 30.438 1 59.22 320 VAL A N 1
ATOM 2299 C CA . VAL A 1 320 ? -2.02 17.703 29.031 1 59.22 320 VAL A CA 1
ATOM 2300 C C . VAL A 1 320 ? -2.783 16.609 28.297 1 59.22 320 VAL A C 1
ATOM 2302 O O . VAL A 1 320 ? -2.656 15.43 28.609 1 59.22 320 VAL A O 1
ATOM 2305 N N . MET A 1 321 ? -3.658 17.109 27.375 1 61.09 321 MET A N 1
ATOM 2306 C CA . MET A 1 321 ? -4.395 16.172 26.531 1 61.09 321 MET A CA 1
ATOM 2307 C C . MET A 1 321 ? -3.461 15.461 25.562 1 61.09 321 MET A C 1
ATOM 2309 O O . MET A 1 321 ? -2.604 16.109 24.953 1 61.09 321 MET A O 1
ATOM 2313 N N . ARG A 1 322 ? -3.578 14.125 25.656 1 54.5 322 ARG A N 1
ATOM 2314 C CA . ARG A 1 322 ? -2.766 13.336 24.734 1 54.5 322 ARG A CA 1
ATOM 2315 C C . ARG A 1 322 ? -3.572 12.93 23.5 1 54.5 322 ARG A C 1
ATOM 2317 O O . ARG A 1 322 ? -3.004 12.492 22.5 1 54.5 322 ARG A O 1
ATOM 2324 N N . GLY A 1 323 ? -4.785 13 23.719 1 55.66 323 GLY A N 1
ATOM 2325 C CA . GLY A 1 323 ? -5.699 12.68 22.641 1 55.66 323 GLY A CA 1
ATOM 2326 C C . GLY A 1 323 ? -7.121 13.133 22.906 1 55.66 323 GLY A C 1
ATOM 2327 O O . GLY A 1 323 ? -7.512 13.328 24.062 1 55.66 323 GLY A O 1
ATOM 2328 N N . ILE A 1 324 ? -7.789 13.57 21.938 1 59.78 324 ILE A N 1
ATOM 2329 C CA . ILE A 1 324 ? -9.211 13.867 22.031 1 59.78 324 ILE A CA 1
ATOM 2330 C C . ILE A 1 324 ? -9.953 13.172 20.891 1 59.78 324 ILE A C 1
ATOM 2332 O O . ILE A 1 324 ? -9.461 13.109 19.75 1 59.78 324 ILE A O 1
ATOM 2336 N N . ASP A 1 325 ? -10.938 12.359 21.312 1 59.56 325 ASP A N 1
ATOM 2337 C CA . ASP A 1 325 ? -11.852 11.766 20.344 1 59.56 325 ASP A CA 1
ATOM 2338 C C . ASP A 1 325 ? -13.281 12.25 20.562 1 59.56 325 ASP A C 1
ATOM 2340 O O . ASP A 1 325 ? -13.781 12.227 21.688 1 59.56 325 ASP A O 1
ATOM 2344 N N . ILE A 1 326 ? -13.867 12.82 19.438 1 58.16 326 ILE A N 1
ATOM 2345 C CA . ILE A 1 326 ? -15.258 13.234 19.516 1 58.16 326 ILE A CA 1
ATOM 2346 C C . ILE A 1 326 ? -16.125 12.289 18.688 1 58.16 326 ILE A C 1
ATOM 2348 O O . ILE A 1 326 ? -15.898 12.125 17.484 1 58.16 326 ILE A O 1
ATOM 2352 N N . SER A 1 327 ? -16.906 11.602 19.328 1 60.53 327 SER A N 1
ATOM 2353 C CA . SER A 1 327 ? -17.797 10.648 18.656 1 60.53 327 SER A CA 1
ATOM 2354 C C . SER A 1 327 ? -19.25 10.938 18.953 1 60.53 327 SER A C 1
ATOM 2356 O O . SER A 1 327 ? -19.562 11.625 19.938 1 60.53 327 SER A O 1
ATOM 2358 N N . GLN A 1 328 ? -20.094 10.711 17.812 1 56.06 328 GLN A N 1
ATOM 2359 C CA . GLN A 1 328 ? -21.531 10.812 18 1 56.06 328 GLN A CA 1
ATOM 2360 C C . GLN A 1 328 ? -22.219 9.484 17.719 1 56.06 328 GLN A C 1
ATOM 2362 O O . GLN A 1 328 ? -21.953 8.852 16.688 1 56.06 328 GLN A O 1
ATOM 2367 N N . ARG A 1 329 ? -22.906 8.977 18.781 1 52.97 329 ARG A N 1
ATOM 2368 C CA . ARG A 1 329 ? -23.75 7.82 18.547 1 52.97 329 ARG A CA 1
ATOM 2369 C C . ARG A 1 329 ? -24.984 8.195 17.734 1 52.97 329 ARG A C 1
ATOM 2371 O O . ARG A 1 329 ? -25.531 9.289 17.891 1 52.97 329 ARG A O 1
ATOM 2378 N N . PRO A 1 330 ? -25.359 7.328 16.797 1 53.72 330 PRO A N 1
ATOM 2379 C CA . PRO A 1 330 ? -26.516 7.645 15.953 1 53.72 330 PRO A CA 1
ATOM 2380 C C . PRO A 1 330 ? -27.75 8.023 16.781 1 53.72 330 PRO A C 1
ATOM 2382 O O . PRO A 1 330 ? -28.531 8.891 16.359 1 53.72 330 PRO A O 1
ATOM 2385 N N . ASP A 1 331 ? -28 7.512 17.891 1 57.78 331 ASP A N 1
ATOM 2386 C CA . ASP A 1 331 ? -29.266 7.691 18.594 1 57.78 331 ASP A CA 1
ATOM 2387 C C . ASP A 1 331 ? -29.125 8.688 19.75 1 57.78 331 ASP A C 1
ATOM 2389 O O . ASP A 1 331 ? -30 8.781 20.609 1 57.78 331 ASP A O 1
ATOM 2393 N N . SER A 1 332 ? -28.047 9.484 19.75 1 60.09 332 SER A N 1
ATOM 2394 C CA . SER A 1 332 ? -27.859 10.445 20.828 1 60.09 332 SER A CA 1
ATOM 2395 C C . SER A 1 332 ? -27.5 11.82 20.281 1 60.09 332 SER A C 1
ATOM 2397 O O . SER A 1 332 ? -26.672 11.945 19.375 1 60.09 332 SER A O 1
ATOM 2399 N N . PRO A 1 333 ? -28.281 12.766 20.734 1 62.94 333 PRO A N 1
ATOM 2400 C CA . PRO A 1 333 ? -27.953 14.133 20.328 1 62.94 333 PRO A CA 1
ATOM 2401 C C . PRO A 1 333 ? -26.625 14.609 20.891 1 62.94 333 PRO A C 1
ATOM 2403 O O . PRO A 1 333 ? -26.047 15.594 20.391 1 62.94 333 PRO A O 1
ATOM 2406 N N . ASP A 1 334 ? -26.141 13.914 21.781 1 66.25 334 ASP A N 1
ATOM 2407 C CA . ASP A 1 334 ? -24.906 14.336 22.453 1 66.25 334 ASP A CA 1
ATOM 2408 C C . ASP A 1 334 ? -23.688 13.719 21.797 1 66.25 334 ASP A C 1
ATOM 2410 O O . ASP A 1 334 ? -23.75 12.625 21.234 1 66.25 334 ASP A O 1
ATOM 2414 N N . ARG A 1 335 ? -22.719 14.57 21.844 1 71.81 335 ARG A N 1
ATOM 2415 C CA . ARG A 1 335 ? -21.406 14.078 21.422 1 71.81 335 ARG A CA 1
ATOM 2416 C C . ARG A 1 335 ? -20.609 13.539 22.609 1 71.81 335 ARG A C 1
ATOM 2418 O O . ARG A 1 335 ? -20.781 14.008 23.734 1 71.81 335 ARG A O 1
ATOM 2425 N N . THR A 1 336 ? -20.016 12.438 22.344 1 76.31 336 THR A N 1
ATOM 2426 C CA . THR A 1 336 ? -19.047 11.945 23.328 1 76.31 336 THR A CA 1
ATOM 2427 C C . THR A 1 336 ? -17.641 12.352 22.938 1 76.31 336 THR A C 1
ATOM 2429 O O . THR A 1 336 ? -17.188 12.062 21.828 1 76.31 336 THR A O 1
ATOM 2432 N N . VAL A 1 337 ? -17.094 13.219 23.906 1 72.12 337 VAL A N 1
ATOM 2433 C CA . VAL A 1 337 ? -15.688 13.594 23.766 1 72.12 337 VAL A CA 1
ATOM 2434 C C . VAL A 1 337 ? -14.812 12.68 24.625 1 72.12 337 VAL A C 1
ATOM 2436 O O . VAL A 1 337 ? -14.938 12.672 25.844 1 72.12 337 VAL A O 1
ATOM 2439 N N . THR A 1 338 ? -14.07 11.922 23.969 1 74.19 338 THR A N 1
ATOM 2440 C CA . THR A 1 338 ? -13.109 11.094 24.672 1 74.19 338 THR A CA 1
ATOM 2441 C C . THR A 1 338 ? -11.742 11.773 24.734 1 74.19 338 THR A C 1
ATOM 2443 O O . THR A 1 338 ? -11.133 12.039 23.703 1 74.19 338 THR A O 1
ATOM 2446 N N . ILE A 1 339 ? -11.445 12.188 25.938 1 71.38 339 ILE A N 1
ATOM 2447 C CA . ILE A 1 339 ? -10.172 12.836 26.188 1 71.38 339 ILE A CA 1
ATOM 2448 C C . ILE A 1 339 ? -9.164 11.812 26.719 1 71.38 339 ILE A C 1
ATOM 2450 O O . ILE A 1 339 ? -9.383 11.195 27.75 1 71.38 339 ILE A O 1
ATOM 2454 N N . SER A 1 340 ? -8.141 11.641 26 1 66.75 340 SER A N 1
ATOM 2455 C CA . SER A 1 340 ? -7.102 10.703 26.406 1 66.75 340 SER A CA 1
ATOM 2456 C C . SER A 1 340 ? -5.965 11.414 27.125 1 66.75 340 SER A C 1
ATOM 2458 O O . SER A 1 340 ? -5.41 12.383 26.625 1 66.75 340 SER A O 1
ATOM 2460 N N . VAL A 1 341 ? -5.844 10.977 28.375 1 67.56 341 VAL A N 1
ATOM 2461 C CA . VAL A 1 341 ? -4.797 11.523 29.234 1 67.56 341 VAL A CA 1
ATOM 2462 C C . VAL A 1 341 ? -4.004 10.383 29.875 1 67.56 341 VAL A C 1
ATOM 2464 O O . VAL A 1 341 ? -4.336 9.211 29.688 1 67.56 341 VAL A O 1
ATOM 2467 N N . THR A 1 342 ? -2.855 10.727 30.469 1 64.62 342 THR A N 1
ATOM 2468 C CA . THR A 1 342 ? -2.146 9.719 31.25 1 64.62 342 THR A CA 1
ATOM 2469 C C . THR A 1 342 ? -3.037 9.172 32.375 1 64.62 342 THR A C 1
ATOM 2471 O O . THR A 1 342 ? -3.934 9.867 32.844 1 64.62 342 THR A O 1
ATOM 2474 N N . PRO A 1 343 ? -2.85 7.898 32.688 1 68.06 343 PRO A N 1
ATOM 2475 C CA . PRO A 1 343 ? -3.639 7.332 33.781 1 68.06 343 PRO A CA 1
ATOM 2476 C C . PRO A 1 343 ? -3.561 8.172 35.062 1 68.06 343 PRO A C 1
ATOM 2478 O O . PRO A 1 343 ? -4.555 8.305 35.75 1 68.06 343 PRO A O 1
ATOM 2481 N N . ARG A 1 344 ? -2.506 8.844 35.281 1 69.44 344 ARG A N 1
ATOM 2482 C CA . ARG A 1 344 ? -2.328 9.703 36.438 1 69.44 344 ARG A CA 1
ATOM 2483 C C . ARG A 1 344 ? -3.221 10.938 36.344 1 69.44 344 ARG A C 1
ATOM 2485 O O . ARG A 1 344 ? -3.805 11.367 37.344 1 69.44 344 ARG A O 1
ATOM 2492 N N . ASP A 1 345 ? -3.33 11.43 35.188 1 72.12 345 ASP A N 1
ATOM 2493 C CA . ASP A 1 345 ? -4.074 12.672 34.969 1 72.12 345 ASP A CA 1
ATOM 2494 C C . ASP A 1 345 ? -5.57 12.406 34.875 1 72.12 345 ASP A C 1
ATOM 2496 O O . ASP A 1 345 ? -6.387 13.312 35.031 1 72.12 345 ASP A O 1
ATOM 2500 N N . ALA A 1 346 ? -5.883 11.18 34.594 1 78.75 346 ALA A N 1
ATOM 2501 C CA . ALA A 1 346 ? -7.273 10.836 34.312 1 78.75 346 ALA A CA 1
ATOM 2502 C C . ALA A 1 346 ? -8.164 11.109 35.531 1 78.75 346 ALA A C 1
ATOM 2504 O O . ALA A 1 346 ? -9.25 11.688 35.375 1 78.75 346 ALA A O 1
ATOM 2505 N N . GLU A 1 347 ? -7.652 10.703 36.656 1 79.56 347 GLU A N 1
ATOM 2506 C CA . GLU A 1 347 ? -8.43 10.922 37.875 1 79.56 347 GLU A CA 1
ATOM 2507 C C . GLU A 1 347 ? -8.617 12.406 38.156 1 79.56 347 GLU A C 1
ATOM 2509 O O . GLU A 1 347 ? -9.711 12.844 38.5 1 79.56 347 GLU A O 1
ATOM 2514 N N . ASN A 1 348 ? -7.555 13.148 37.969 1 80 348 ASN A N 1
ATOM 2515 C CA . ASN A 1 348 ? -7.617 14.594 38.188 1 80 348 ASN A CA 1
ATOM 2516 C C . ASN A 1 348 ? -8.555 15.258 37.188 1 80 348 ASN A C 1
ATOM 2518 O O . ASN A 1 348 ? -9.344 16.141 37.562 1 80 348 ASN A O 1
ATOM 2522 N N . LEU A 1 349 ? -8.5 14.82 36.031 1 85.69 349 LEU A N 1
ATOM 2523 C CA . LEU A 1 349 ? -9.359 15.375 34.969 1 85.69 349 LEU A CA 1
ATOM 2524 C C . LEU A 1 349 ? -10.828 15.039 35.25 1 85.69 349 LEU A C 1
ATOM 2526 O O . LEU A 1 349 ? -11.695 15.914 35.156 1 85.69 349 LEU A O 1
ATOM 2530 N N . LEU A 1 350 ? -11.07 13.852 35.594 1 86.5 350 LEU A N 1
ATOM 2531 C CA . LEU A 1 350 ? -12.43 13.422 35.906 1 86.5 350 LEU A CA 1
ATOM 2532 C C . LEU A 1 350 ? -12.992 14.219 37.094 1 86.5 350 LEU A C 1
ATOM 2534 O O . LEU A 1 350 ? -14.141 14.68 37.031 1 86.5 350 LEU A O 1
ATOM 2538 N N . HIS A 1 351 ? -12.195 14.344 38.062 1 85.88 351 HIS A N 1
ATOM 2539 C CA . HIS A 1 351 ? -12.602 15.117 39.25 1 85.88 351 HIS A CA 1
ATOM 2540 C C . HIS A 1 351 ? -12.914 16.562 38.875 1 85.88 351 HIS A C 1
ATOM 2542 O O . HIS A 1 351 ? -13.945 17.094 39.25 1 85.88 351 HIS A O 1
ATOM 2548 N N . GLU A 1 352 ? -12.07 17.125 38.094 1 84.94 352 GLU A N 1
ATOM 2549 C CA . GLU A 1 352 ? -12.258 18.516 37.688 1 84.94 352 GLU A CA 1
ATOM 2550 C C . GLU A 1 352 ? -13.477 18.688 36.781 1 84.94 352 GLU A C 1
ATOM 2552 O O . GLU A 1 352 ? -14.258 19.625 36.938 1 84.94 352 GLU A O 1
ATOM 2557 N N . LEU A 1 353 ? -13.703 17.797 35.938 1 88.38 353 LEU A N 1
ATOM 2558 C CA . LEU A 1 353 ? -14.836 17.875 35.031 1 88.38 353 LEU A CA 1
ATOM 2559 C C . LEU A 1 353 ? -16.156 17.656 35.781 1 88.38 353 LEU A C 1
ATOM 2561 O O . LEU A 1 353 ? -17.125 18.359 35.5 1 88.38 353 LEU A O 1
ATOM 2565 N N . ARG A 1 354 ? -16.078 16.781 36.688 1 86.69 354 ARG A N 1
ATOM 2566 C CA . ARG A 1 354 ? -17.281 16.562 37.5 1 86.69 354 ARG A CA 1
ATOM 2567 C C . ARG A 1 354 ? -17.562 17.75 38.406 1 86.69 354 ARG A C 1
ATOM 2569 O O . ARG A 1 354 ? -18.719 18.141 38.594 1 86.69 354 ARG A O 1
ATOM 2576 N N . ARG A 1 355 ? -16.547 18.25 38.906 1 87.81 355 ARG A N 1
ATOM 2577 C CA . ARG A 1 355 ? -16.672 19.469 39.719 1 87.81 355 ARG A CA 1
ATOM 2578 C C . ARG A 1 355 ? -17.328 20.594 38.906 1 87.81 355 ARG A C 1
ATOM 2580 O O . ARG A 1 355 ? -18.109 21.359 39.438 1 87.81 355 ARG A O 1
ATOM 2587 N N . ARG A 1 356 ? -17.094 20.578 37.625 1 86.62 356 ARG A N 1
ATOM 2588 C CA . ARG A 1 356 ? -17.609 21.609 36.75 1 86.62 356 ARG A CA 1
ATOM 2589 C C . ARG A 1 356 ? -18.891 21.172 36.062 1 86.62 356 ARG A C 1
ATOM 2591 O O . ARG A 1 356 ? -19.297 21.766 35.062 1 86.62 356 ARG A O 1
ATOM 2598 N N . LYS A 1 357 ? -19.406 20.047 36.469 1 88.25 357 LYS A N 1
ATOM 2599 C CA . LYS A 1 357 ? -20.734 19.547 36.125 1 88.25 357 LYS A CA 1
ATOM 2600 C C . LYS A 1 357 ? -20.766 18.984 34.719 1 88.25 357 LYS A C 1
ATOM 2602 O O . LYS A 1 357 ? -21.797 19.047 34.031 1 88.25 357 LYS A O 1
ATOM 2607 N N . TRP A 1 358 ? -19.625 18.609 34.312 1 89 358 TRP A N 1
ATOM 2608 C CA . TRP A 1 358 ? -19.625 17.844 33.062 1 89 358 TRP A CA 1
ATOM 2609 C C . TRP A 1 358 ? -20 16.375 33.344 1 89 358 TRP A C 1
ATOM 2611 O O . TRP A 1 358 ? -19.578 15.789 34.312 1 89 358 TRP A O 1
ATOM 2621 N N . PRO A 1 359 ? -20.859 15.828 32.5 1 86.94 359 PRO A N 1
ATOM 2622 C CA . PRO A 1 359 ? -21.078 14.375 32.562 1 86.94 359 PRO A CA 1
ATOM 2623 C C . PRO A 1 359 ? -19.875 13.586 32.062 1 86.94 359 PRO A C 1
ATOM 2625 O O . PRO A 1 359 ? -19.797 13.258 30.875 1 86.94 359 PRO A O 1
ATOM 2628 N N . ALA A 1 360 ? -18.906 13.352 33.031 1 86.56 360 ALA A N 1
ATOM 2629 C CA . ALA A 1 360 ? -17.656 12.695 32.656 1 86.56 360 ALA A CA 1
ATOM 2630 C C . ALA A 1 360 ? -17.531 11.328 33.312 1 86.56 360 ALA A C 1
ATOM 2632 O O . ALA A 1 360 ? -17.922 11.156 34.469 1 86.56 360 ALA A O 1
ATOM 2633 N N . ASN A 1 361 ? -17.172 10.391 32.438 1 80.94 361 ASN A N 1
ATOM 2634 C CA . ASN A 1 361 ? -16.938 9.031 32.906 1 80.94 361 ASN A CA 1
ATOM 2635 C C . ASN A 1 361 ? -15.625 8.469 32.406 1 80.94 361 ASN A C 1
ATOM 2637 O O . ASN A 1 361 ? -15.094 8.961 31.391 1 80.94 361 ASN A O 1
ATOM 2641 N N . SER A 1 362 ? -14.922 7.723 33.125 1 70.12 362 SER A N 1
ATOM 2642 C CA . SER A 1 362 ? -13.734 6.992 32.688 1 70.12 362 SER A CA 1
ATOM 2643 C C . SER A 1 362 ? -14.031 5.508 32.531 1 70.12 362 SER A C 1
ATOM 2645 O O . SER A 1 362 ? -14.914 4.965 33.188 1 70.12 362 SER A O 1
ATOM 2647 N N . MET B 1 1 ? -10.031 -34.281 -20.734 1 90.38 1 MET B N 1
ATOM 2648 C CA . MET B 1 1 ? -9.797 -34.844 -19.422 1 90.38 1 MET B CA 1
ATOM 2649 C C . MET B 1 1 ? -11.086 -35.406 -18.828 1 90.38 1 MET B C 1
ATOM 2651 O O . MET B 1 1 ? -12.117 -34.719 -18.812 1 90.38 1 MET B O 1
ATOM 2655 N N . ARG B 1 2 ? -11.125 -36.656 -18.438 1 95.19 2 ARG B N 1
ATOM 2656 C CA . ARG B 1 2 ? -12.328 -37.312 -17.922 1 95.19 2 ARG B CA 1
ATOM 2657 C C . ARG B 1 2 ? -12.211 -37.562 -16.422 1 95.19 2 ARG B C 1
ATOM 2659 O O . ARG B 1 2 ? -13.203 -37.5 -15.695 1 95.19 2 ARG B O 1
ATOM 2666 N N . THR B 1 3 ? -11.031 -37.875 -16 1 98.31 3 THR B N 1
ATOM 2667 C CA . THR B 1 3 ? -10.812 -38.219 -14.609 1 98.31 3 THR B CA 1
ATOM 2668 C C . THR B 1 3 ? -9.641 -37.438 -14.031 1 98.31 3 THR B C 1
ATOM 2670 O O . THR B 1 3 ? -8.672 -37.156 -14.742 1 98.31 3 THR B O 1
ATOM 2673 N N . ALA B 1 4 ? -9.75 -37.062 -12.766 1 98.75 4 ALA B N 1
ATOM 2674 C CA . ALA B 1 4 ? -8.68 -36.344 -12.07 1 98.75 4 ALA B CA 1
ATOM 2675 C C . ALA B 1 4 ? -8.641 -36.719 -10.594 1 98.75 4 ALA B C 1
ATOM 2677 O O . ALA B 1 4 ? -9.633 -37.188 -10.039 1 98.75 4 ALA B O 1
ATOM 2678 N N . VAL B 1 5 ? -7.523 -36.594 -9.992 1 98.88 5 VAL B N 1
ATOM 2679 C CA . VAL B 1 5 ? -7.398 -36.688 -8.547 1 98.88 5 VAL B CA 1
ATOM 2680 C C . VAL B 1 5 ? -6.766 -35.438 -7.992 1 98.88 5 VAL B C 1
ATOM 2682 O O . VAL B 1 5 ? -5.84 -34.875 -8.594 1 98.88 5 VAL B O 1
ATOM 2685 N N . ILE B 1 6 ? -7.371 -34.906 -6.977 1 98.88 6 ILE B N 1
ATOM 2686 C CA . ILE B 1 6 ? -6.852 -33.75 -6.258 1 98.88 6 ILE B CA 1
ATOM 2687 C C . ILE B 1 6 ? -6.191 -34.188 -4.957 1 98.88 6 ILE B C 1
ATOM 2689 O O . ILE B 1 6 ? -6.848 -34.781 -4.09 1 98.88 6 ILE B O 1
ATOM 2693 N N . ILE B 1 7 ? -4.941 -33.938 -4.871 1 98.81 7 ILE B N 1
ATOM 2694 C CA . ILE B 1 7 ? -4.176 -34.281 -3.682 1 98.81 7 ILE B CA 1
ATOM 2695 C C . ILE B 1 7 ? -3.91 -33.031 -2.848 1 98.81 7 ILE B C 1
ATOM 2697 O O . ILE B 1 7 ? -3.049 -32.219 -3.191 1 98.81 7 ILE B O 1
ATOM 2701 N N . GLY B 1 8 ? -4.496 -32.938 -1.685 1 98.25 8 GLY B N 1
ATOM 2702 C CA . GLY B 1 8 ? -4.582 -31.703 -0.894 1 98.25 8 GLY B CA 1
ATOM 2703 C C . GLY B 1 8 ? -5.91 -31 -1.037 1 98.25 8 GLY B C 1
ATOM 2704 O O . GLY B 1 8 ? -6.246 -30.5 -2.119 1 98.25 8 GLY B O 1
ATOM 2705 N N . THR B 1 9 ? -6.605 -30.953 0.118 1 97.62 9 THR B N 1
ATOM 2706 C CA . THR B 1 9 ? -7.953 -30.406 0.068 1 97.62 9 THR B CA 1
ATOM 2707 C C . THR B 1 9 ? -8.047 -29.125 0.901 1 97.62 9 THR B C 1
ATOM 2709 O O . THR B 1 9 ? -8.969 -28.969 1.703 1 97.62 9 THR B O 1
ATOM 2712 N N . GLY B 1 10 ? -7.098 -28.281 0.729 1 94.12 10 GLY B N 1
ATOM 2713 C CA . GLY B 1 10 ? -7.242 -26.906 1.198 1 94.12 10 GLY B CA 1
ATOM 2714 C C . GLY B 1 10 ? -8.156 -26.078 0.326 1 94.12 10 GLY B C 1
ATOM 2715 O O . GLY B 1 10 ? -8.938 -26.609 -0.462 1 94.12 10 GLY B O 1
ATOM 2716 N N . MET B 1 11 ? -8.055 -24.797 0.441 1 92.5 11 MET B N 1
ATOM 2717 C CA . MET B 1 11 ? -8.922 -23.906 -0.319 1 92.5 11 MET B CA 1
ATOM 2718 C C . MET B 1 11 ? -8.703 -24.078 -1.818 1 92.5 11 MET B C 1
ATOM 2720 O O . MET B 1 11 ? -9.664 -24.219 -2.578 1 92.5 11 MET B O 1
ATOM 2724 N N . ILE B 1 12 ? -7.426 -24.141 -2.219 1 96.25 12 ILE B N 1
ATOM 2725 C CA . ILE B 1 12 ? -7.09 -24.203 -3.637 1 96.25 12 ILE B CA 1
ATOM 2726 C C . ILE B 1 12 ? -7.504 -25.547 -4.207 1 96.25 12 ILE B C 1
ATOM 2728 O O . ILE B 1 12 ? -8.203 -25.625 -5.215 1 96.25 12 ILE B O 1
ATOM 2732 N N . GLY B 1 13 ? -7.105 -26.625 -3.521 1 98.19 13 GLY B N 1
ATOM 2733 C CA . GLY B 1 13 ? -7.445 -27.953 -4.004 1 98.19 13 GLY B CA 1
ATOM 2734 C C . GLY B 1 13 ? -8.945 -28.188 -4.082 1 98.19 13 GLY B C 1
ATOM 2735 O O . GLY B 1 13 ? -9.445 -28.688 -5.09 1 98.19 13 GLY B O 1
ATOM 2736 N N . THR B 1 14 ? -9.617 -27.812 -3.029 1 97.25 14 THR B N 1
ATOM 2737 C CA . THR B 1 14 ? -11.062 -27.984 -2.996 1 97.25 14 THR B CA 1
ATOM 2738 C C . THR B 1 14 ? -11.734 -27.141 -4.082 1 97.25 14 THR B C 1
ATOM 2740 O O . THR B 1 14 ? -12.664 -27.609 -4.742 1 97.25 14 THR B O 1
ATOM 2743 N N . SER B 1 15 ? -11.25 -25.953 -4.328 1 97.88 15 SER B N 1
ATOM 2744 C CA . SER B 1 15 ? -11.797 -25.109 -5.371 1 97.88 15 SER B CA 1
ATOM 2745 C C . SER B 1 15 ? -11.602 -25.719 -6.754 1 97.88 15 SER B C 1
ATOM 2747 O O . SER B 1 15 ? -12.492 -25.641 -7.602 1 97.88 15 SER B O 1
ATOM 2749 N N . ILE B 1 16 ? -10.5 -26.359 -6.965 1 98.69 16 ILE B N 1
ATOM 2750 C CA . ILE B 1 16 ? -10.227 -27.031 -8.234 1 98.69 16 ILE B CA 1
ATOM 2751 C C . ILE B 1 16 ? -11.188 -28.203 -8.406 1 98.69 16 ILE B C 1
ATOM 2753 O O . ILE B 1 16 ? -11.75 -28.391 -9.484 1 98.69 16 ILE B O 1
ATOM 2757 N N . GLY B 1 17 ? -11.383 -28.953 -7.355 1 98.69 17 GLY B N 1
ATOM 2758 C CA . GLY B 1 17 ? -12.344 -30.031 -7.402 1 98.69 17 GLY B CA 1
ATOM 2759 C C . GLY B 1 17 ? -13.742 -29.578 -7.781 1 98.69 17 GLY B C 1
ATOM 2760 O O . GLY B 1 17 ? -14.391 -30.203 -8.625 1 98.69 17 GLY B O 1
ATOM 2761 N N . LEU B 1 18 ? -14.156 -28.516 -7.125 1 97.81 18 LEU B N 1
ATOM 2762 C CA . LEU B 1 18 ? -15.477 -27.969 -7.414 1 97.81 18 LEU B CA 1
ATOM 2763 C C . LEU B 1 18 ? -15.586 -27.562 -8.875 1 97.81 18 LEU B C 1
ATOM 2765 O O . LEU B 1 18 ? -16.594 -27.859 -9.531 1 97.81 18 LEU B O 1
ATOM 2769 N N . ALA B 1 19 ? -14.617 -26.906 -9.383 1 97.31 19 ALA B N 1
ATOM 2770 C CA . ALA B 1 19 ? -14.617 -26.438 -10.773 1 97.31 19 ALA B CA 1
ATOM 2771 C C . ALA B 1 19 ? -14.648 -27.609 -11.75 1 97.31 19 ALA B C 1
ATOM 2773 O O . ALA B 1 19 ? -15.398 -27.578 -12.727 1 97.31 19 ALA B O 1
ATOM 2774 N N . LEU B 1 20 ? -13.859 -28.625 -11.492 1 98.19 20 LEU B N 1
ATOM 2775 C CA . LEU B 1 20 ? -13.781 -29.781 -12.383 1 98.19 20 LEU B CA 1
ATOM 2776 C C . LEU B 1 20 ? -15.102 -30.547 -12.391 1 98.19 20 LEU B C 1
ATOM 2778 O O . LEU B 1 20 ? -15.57 -30.969 -13.445 1 98.19 20 LEU B O 1
ATOM 2782 N N . ARG B 1 21 ? -15.672 -30.672 -11.266 1 97.44 21 ARG B N 1
ATOM 2783 C CA . ARG B 1 21 ? -16.953 -31.391 -11.172 1 97.44 21 ARG B CA 1
ATOM 2784 C C . ARG B 1 21 ? -18.031 -30.672 -11.961 1 97.44 21 ARG B C 1
ATOM 2786 O O . ARG B 1 21 ? -18.875 -31.312 -12.594 1 97.44 21 ARG B O 1
ATOM 2793 N N . LYS B 1 22 ? -18 -29.438 -11.836 1 94 22 LYS B N 1
ATOM 2794 C CA . LYS B 1 22 ? -18.953 -28.625 -12.602 1 94 22 LYS B CA 1
ATOM 2795 C C . LYS B 1 22 ? -18.812 -28.891 -14.102 1 94 22 LYS B C 1
ATOM 2797 O O . LYS B 1 22 ? -19.781 -28.766 -14.852 1 94 22 LYS B O 1
ATOM 2802 N N . GLN B 1 23 ? -17.656 -29.25 -14.523 1 93.56 23 GLN B N 1
ATOM 2803 C CA . GLN B 1 23 ? -17.375 -29.516 -15.93 1 93.56 23 GLN B CA 1
ATOM 2804 C C . GLN B 1 23 ? -17.578 -30.984 -16.266 1 93.56 23 GLN B C 1
ATOM 2806 O O . GLN B 1 23 ? -17.234 -31.422 -17.375 1 93.56 23 GLN B O 1
ATOM 2811 N N . GLY B 1 24 ? -17.984 -31.766 -15.305 1 96.06 24 GLY B N 1
ATOM 2812 C CA . GLY B 1 24 ? -18.312 -33.156 -15.547 1 96.06 24 GLY B CA 1
ATOM 2813 C C . GLY B 1 24 ? -17.141 -34.094 -15.398 1 96.06 24 GLY B C 1
ATOM 2814 O O . GLY B 1 24 ? -17.188 -35.25 -15.828 1 96.06 24 GLY B O 1
ATOM 2815 N N . VAL B 1 25 ? -16.078 -33.656 -14.859 1 97.75 25 VAL B N 1
ATOM 2816 C CA . VAL B 1 25 ? -14.891 -34.5 -14.641 1 97.75 25 VAL B CA 1
ATOM 2817 C C . VAL B 1 25 ? -15.086 -35.344 -13.391 1 97.75 25 VAL B C 1
ATOM 2819 O O . VAL B 1 25 ? -15.531 -34.844 -12.352 1 97.75 25 VAL B O 1
ATOM 2822 N N . ASP B 1 26 ? -14.812 -36.625 -13.516 1 97.88 26 ASP B N 1
ATOM 2823 C CA . ASP B 1 26 ? -14.82 -37.5 -12.352 1 97.88 26 ASP B CA 1
ATOM 2824 C C . ASP B 1 26 ? -13.602 -37.25 -11.461 1 97.88 26 ASP B C 1
ATOM 2826 O O . ASP B 1 26 ? -12.484 -37.625 -11.797 1 97.88 26 ASP B O 1
ATOM 2830 N N . SER B 1 27 ? -13.852 -36.625 -10.312 1 98.38 27 SER B N 1
ATOM 2831 C CA . SER B 1 27 ? -12.758 -36.125 -9.477 1 98.38 27 SER B CA 1
ATOM 2832 C C . SER B 1 27 ? -12.664 -36.938 -8.172 1 98.38 27 SER B C 1
ATOM 2834 O O . SER B 1 27 ? -13.664 -37.125 -7.484 1 98.38 27 SER B O 1
ATOM 2836 N N . TYR B 1 28 ? -11.492 -37.344 -7.863 1 98.81 28 TYR B N 1
ATOM 2837 C CA . TYR B 1 28 ? -11.172 -38 -6.605 1 98.81 28 TYR B CA 1
ATOM 2838 C C . TYR B 1 28 ? -10.375 -37.062 -5.695 1 98.81 28 TYR B C 1
ATOM 2840 O O . TYR B 1 28 ? -9.695 -36.156 -6.172 1 98.81 28 TYR B O 1
ATOM 2848 N N . LEU B 1 29 ? -10.508 -37.312 -4.422 1 98.81 29 LEU B N 1
ATOM 2849 C CA . LEU B 1 29 ? -9.852 -36.438 -3.441 1 98.81 29 LEU B CA 1
ATOM 2850 C C . LEU B 1 29 ? -8.953 -37.25 -2.518 1 98.81 29 LEU B C 1
ATOM 2852 O O . LEU B 1 29 ? -9.32 -38.344 -2.1 1 98.81 29 LEU B O 1
ATOM 2856 N N . MET B 1 30 ? -7.82 -36.688 -2.26 1 98.56 30 MET B N 1
ATOM 2857 C CA . MET B 1 30 ? -6.902 -37.25 -1.268 1 98.56 30 MET B CA 1
ATOM 2858 C C . MET B 1 30 ? -6.332 -36.156 -0.379 1 98.56 30 MET B C 1
ATOM 2860 O O . MET B 1 30 ? -6.051 -35.062 -0.852 1 98.56 30 MET B O 1
ATOM 2864 N N . ASP B 1 31 ? -6.195 -36.469 0.875 1 97.44 31 ASP B N 1
ATOM 2865 C CA . ASP B 1 31 ? -5.621 -35.531 1.849 1 97.44 31 ASP B CA 1
ATOM 2866 C C . ASP B 1 31 ? -5.105 -36.281 3.076 1 97.44 31 ASP B C 1
ATOM 2868 O O . ASP B 1 31 ? -5.68 -37.312 3.475 1 97.44 31 ASP B O 1
ATOM 2872 N N . THR B 1 32 ? -4.07 -35.75 3.664 1 95.19 32 THR B N 1
ATOM 2873 C CA . THR B 1 32 ? -3.572 -36.375 4.898 1 95.19 32 THR B CA 1
ATOM 2874 C C . THR B 1 32 ? -4.5 -36.031 6.066 1 95.19 32 THR B C 1
ATOM 2876 O O . THR B 1 32 ? -4.5 -36.75 7.074 1 95.19 32 THR B O 1
ATOM 2879 N N . SER B 1 33 ? -5.254 -35 5.977 1 91.94 33 SER B N 1
ATOM 2880 C CA . SER B 1 33 ? -6.242 -34.625 6.988 1 91.94 33 SER B CA 1
ATOM 2881 C C . SER B 1 33 ? -7.598 -35.25 6.68 1 91.94 33 SER B C 1
ATOM 2883 O O . SER B 1 33 ? -8.289 -34.812 5.754 1 91.94 33 SER B O 1
ATOM 2885 N N . PRO B 1 34 ? -8.023 -36.156 7.551 1 91 34 PRO B N 1
ATOM 2886 C CA . PRO B 1 34 ? -9.328 -36.75 7.305 1 91 34 PRO B CA 1
ATOM 2887 C C . PRO B 1 34 ? -10.477 -35.75 7.398 1 91 34 PRO B C 1
ATOM 2889 O O . PRO B 1 34 ? -11.461 -35.875 6.668 1 91 34 PRO B O 1
ATOM 2892 N N . VAL B 1 35 ? -10.273 -34.781 8.219 1 88.44 35 VAL B N 1
ATOM 2893 C CA . VAL B 1 35 ? -11.32 -33.781 8.414 1 88.44 35 VAL B CA 1
ATOM 2894 C C . VAL B 1 35 ? -11.438 -32.906 7.172 1 88.44 35 VAL B C 1
ATOM 2896 O O . VAL B 1 35 ? -12.531 -32.719 6.648 1 88.44 35 VAL B O 1
ATOM 2899 N N . ALA B 1 36 ? -10.297 -32.469 6.711 1 91.62 36 ALA B N 1
ATOM 2900 C CA . ALA B 1 36 ? -10.305 -31.641 5.504 1 91.62 36 ALA B CA 1
ATOM 2901 C C . ALA B 1 36 ? -10.883 -32.406 4.32 1 91.62 36 ALA B C 1
ATOM 2903 O O . ALA B 1 36 ? -11.664 -31.859 3.539 1 91.62 36 ALA B O 1
ATOM 2904 N N . LEU B 1 37 ? -10.508 -33.688 4.285 1 95.81 37 LEU B N 1
ATOM 2905 C CA . LEU B 1 37 ? -10.953 -34.531 3.199 1 95.81 37 LEU B CA 1
ATOM 2906 C C . LEU B 1 37 ? -12.469 -34.719 3.217 1 95.81 37 LEU B C 1
ATOM 2908 O O . LEU B 1 37 ? -13.125 -34.562 2.178 1 95.81 37 LEU B O 1
ATOM 2912 N N . ARG B 1 38 ? -13.031 -34.875 4.34 1 90.69 38 ARG B N 1
ATOM 2913 C CA . ARG B 1 38 ? -14.469 -35.094 4.477 1 90.69 38 ARG B CA 1
ATOM 2914 C C . ARG B 1 38 ? -15.242 -33.812 4.184 1 90.69 38 ARG B C 1
ATOM 2916 O O . ARG B 1 38 ? -16.312 -33.844 3.568 1 90.69 38 ARG B O 1
ATOM 2923 N N . ILE B 1 39 ? -14.711 -32.75 4.574 1 93.12 39 ILE B N 1
ATOM 2924 C CA . ILE B 1 39 ? -15.359 -31.453 4.305 1 93.12 39 ILE B CA 1
ATOM 2925 C C . ILE B 1 39 ? -15.367 -31.188 2.803 1 93.12 39 ILE B C 1
ATOM 2927 O O . ILE B 1 39 ? -16.391 -30.797 2.24 1 93.12 39 ILE B O 1
ATOM 2931 N N . ALA B 1 40 ? -14.227 -31.422 2.207 1 96.94 40 ALA B N 1
ATOM 2932 C CA . ALA B 1 40 ? -14.117 -31.203 0.768 1 96.94 40 ALA B CA 1
ATOM 2933 C C . ALA B 1 40 ? -15.117 -32.062 0.002 1 96.94 40 ALA B C 1
ATOM 2935 O O . ALA B 1 40 ? -15.742 -31.594 -0.958 1 96.94 40 ALA B O 1
ATOM 2936 N N . GLU B 1 41 ? -15.297 -33.281 0.422 1 97.12 41 GLU B N 1
ATOM 2937 C CA . GLU B 1 41 ? -16.297 -34.156 -0.191 1 97.12 41 GLU B CA 1
ATOM 2938 C C . GLU B 1 41 ? -17.703 -33.625 0.031 1 97.12 41 GLU B C 1
ATOM 2940 O O . GLU B 1 41 ? -18.516 -33.625 -0.896 1 97.12 41 GLU B O 1
ATOM 2945 N N . ALA B 1 42 ? -17.953 -33.188 1.224 1 92.38 42 ALA B N 1
ATOM 2946 C CA . ALA B 1 42 ? -19.297 -32.75 1.605 1 92.38 42 ALA B CA 1
ATOM 2947 C C . ALA B 1 42 ? -19.703 -31.516 0.798 1 92.38 42 ALA B C 1
ATOM 2949 O O . ALA B 1 42 ? -20.875 -31.344 0.475 1 92.38 42 ALA B O 1
ATOM 2950 N N . VAL B 1 43 ? -18.734 -30.719 0.474 1 93.69 43 VAL B N 1
ATOM 2951 C CA . VAL B 1 43 ? -19.078 -29.5 -0.245 1 93.69 43 VAL B CA 1
ATOM 2952 C C . VAL B 1 43 ? -19.172 -29.781 -1.741 1 93.69 43 VAL B C 1
ATOM 2954 O O . VAL B 1 43 ? -19.547 -28.906 -2.527 1 93.69 43 VAL B O 1
ATOM 2957 N N . GLY B 1 44 ? -18.75 -31.031 -2.184 1 96.5 44 GLY B N 1
ATOM 2958 C CA . GLY B 1 44 ? -19.016 -31.453 -3.547 1 96.5 44 GLY B CA 1
ATOM 2959 C C . GLY B 1 44 ? -17.781 -31.422 -4.434 1 96.5 44 GLY B C 1
ATOM 2960 O O . GLY B 1 44 ? -17.891 -31.438 -5.664 1 96.5 44 GLY B O 1
ATOM 2961 N N . ALA B 1 45 ? -16.578 -31.438 -3.885 1 98.44 45 ALA B N 1
ATOM 2962 C CA . ALA B 1 45 ? -15.359 -31.25 -4.656 1 98.44 45 ALA B CA 1
ATOM 2963 C C . ALA B 1 45 ? -14.922 -32.562 -5.32 1 98.44 45 ALA B C 1
ATOM 2965 O O . ALA B 1 45 ? -14.078 -32.531 -6.223 1 98.44 45 ALA B O 1
ATOM 2966 N N . GLY B 1 46 ? -15.492 -33.656 -4.938 1 98.5 46 GLY B N 1
ATOM 2967 C CA . GLY B 1 46 ? -15.117 -34.969 -5.469 1 98.5 46 GLY B CA 1
ATOM 2968 C C . GLY B 1 46 ? -15.398 -36.094 -4.504 1 98.5 46 GLY B C 1
ATOM 2969 O O . GLY B 1 46 ? -16.094 -35.906 -3.508 1 98.5 46 GLY B O 1
ATOM 2970 N N . THR B 1 47 ? -14.93 -37.25 -4.848 1 98.19 47 THR B N 1
ATOM 2971 C CA . THR B 1 47 ? -15.102 -38.438 -4.016 1 98.19 47 THR B CA 1
ATOM 2972 C C . THR B 1 47 ? -13.844 -38.688 -3.193 1 98.19 47 THR B C 1
ATOM 2974 O O . THR B 1 47 ? -12.742 -38.812 -3.744 1 98.19 47 THR B O 1
ATOM 2977 N N . ALA B 1 48 ? -14.039 -38.844 -1.927 1 97.31 48 ALA B N 1
ATOM 2978 C CA . ALA B 1 48 ? -12.922 -39.062 -1.016 1 97.31 48 ALA B CA 1
ATOM 2979 C C . ALA B 1 48 ? -12.453 -40.531 -1.075 1 97.31 48 ALA B C 1
ATOM 2981 O O . ALA B 1 48 ? -12.578 -41.25 -0.096 1 97.31 48 ALA B O 1
ATOM 2982 N N . GLU B 1 49 ? -11.836 -40.906 -2.156 1 96.06 49 GLU B N 1
ATOM 2983 C CA . GLU B 1 49 ? -11.297 -42.25 -2.395 1 96.06 49 GLU B CA 1
ATOM 2984 C C . GLU B 1 49 ? -10.117 -42.219 -3.361 1 96.06 49 GLU B C 1
ATOM 2986 O O . GLU B 1 49 ? -10.008 -41.281 -4.172 1 96.06 49 GLU B O 1
ATOM 2991 N N . GLU B 1 50 ? -9.281 -43.156 -3.18 1 96 50 GLU B N 1
ATOM 2992 C CA . GLU B 1 50 ? -8.242 -43.312 -4.191 1 96 50 GLU B CA 1
ATOM 2993 C C . GLU B 1 50 ? -8.836 -43.75 -5.527 1 96 50 GLU B C 1
ATOM 2995 O O . GLU B 1 50 ? -9.766 -44.562 -5.57 1 96 50 GLU B O 1
ATOM 3000 N N . PRO B 1 51 ? -8.32 -43.188 -6.566 1 97.62 51 PRO B N 1
ATOM 3001 C CA . PRO B 1 51 ? -8.844 -43.625 -7.863 1 97.62 51 PRO B CA 1
ATOM 3002 C C . PRO B 1 51 ? -8.617 -45.094 -8.109 1 97.62 51 PRO B C 1
ATOM 3004 O O . PRO B 1 51 ? -7.57 -45.656 -7.742 1 97.62 51 PRO B O 1
ATOM 3007 N N . PRO B 1 52 ? -9.547 -45.781 -8.711 1 95.75 52 PRO B N 1
ATOM 3008 C CA . PRO B 1 52 ? -9.438 -47.219 -8.961 1 95.75 52 PRO B CA 1
ATOM 3009 C C . PRO B 1 52 ? -8.461 -47.531 -10.086 1 95.75 52 PRO B C 1
ATOM 3011 O O . PRO B 1 52 ? -7.98 -48.688 -10.18 1 95.75 52 PRO B O 1
ATOM 3014 N N . GLU B 1 53 ? -8.266 -46.625 -10.992 1 97.31 53 GLU B N 1
ATOM 3015 C CA . GLU B 1 53 ? -7.32 -46.75 -12.094 1 97.31 53 GLU B CA 1
ATOM 3016 C C . GLU B 1 53 ? -6.566 -45.438 -12.312 1 97.31 53 GLU B C 1
ATOM 3018 O O . GLU B 1 53 ? -6.871 -44.438 -11.672 1 97.31 53 GLU B O 1
ATOM 3023 N N . THR B 1 54 ? -5.512 -45.562 -13.195 1 98.44 54 THR B N 1
ATOM 3024 C CA . THR B 1 54 ? -4.746 -44.375 -13.539 1 98.44 54 THR B CA 1
ATOM 3025 C C . THR B 1 54 ? -5.664 -43.281 -14.094 1 98.44 54 THR B C 1
ATOM 3027 O O . THR B 1 54 ? -6.445 -43.531 -15.016 1 98.44 54 THR B O 1
ATOM 3030 N N . VAL B 1 55 ? -5.613 -42.125 -13.523 1 98.69 55 VAL B N 1
ATOM 3031 C CA . VAL B 1 55 ? -6.461 -41.031 -13.984 1 98.69 55 VAL B CA 1
ATOM 3032 C C . VAL B 1 55 ? -5.695 -40.188 -14.977 1 98.69 55 VAL B C 1
ATOM 3034 O O . VAL B 1 55 ? -4.488 -40.344 -15.156 1 98.69 55 VAL B O 1
ATOM 3037 N N . ASP B 1 56 ? -6.422 -39.219 -15.586 1 98.44 56 ASP B N 1
ATOM 3038 C CA . ASP B 1 56 ? -5.824 -38.375 -16.609 1 98.44 56 ASP B CA 1
ATOM 3039 C C . ASP B 1 56 ? -4.852 -37.375 -16 1 98.44 56 ASP B C 1
ATOM 3041 O O . ASP B 1 56 ? -3.793 -37.094 -16.562 1 98.44 56 ASP B O 1
ATOM 3045 N N . LEU B 1 57 ? -5.227 -36.844 -14.82 1 98.75 57 LEU B N 1
ATOM 3046 C CA . LEU B 1 57 ? -4.441 -35.75 -14.242 1 98.75 57 LEU B CA 1
ATOM 3047 C C . LEU B 1 57 ? -4.488 -35.812 -12.719 1 98.75 57 LEU B C 1
ATOM 3049 O O . LEU B 1 57 ? -5.551 -36.031 -12.133 1 98.75 57 LEU B O 1
ATOM 3053 N N . ALA B 1 58 ? -3.344 -35.719 -12.125 1 98.94 58 ALA B N 1
ATOM 3054 C CA . ALA B 1 58 ? -3.248 -35.438 -10.688 1 98.94 58 ALA B CA 1
ATOM 3055 C C . ALA B 1 58 ? -2.896 -33.969 -10.43 1 98.94 58 ALA B C 1
ATOM 3057 O O . ALA B 1 58 ? -1.911 -33.469 -10.961 1 98.94 58 ALA B O 1
ATOM 3058 N N . VAL B 1 59 ? -3.732 -33.281 -9.656 1 98.94 59 VAL B N 1
ATOM 3059 C CA . VAL B 1 59 ? -3.436 -31.953 -9.172 1 98.94 59 VAL B CA 1
ATOM 3060 C C . VAL B 1 59 ? -2.887 -32.031 -7.75 1 98.94 59 VAL B C 1
ATOM 3062 O O . VAL B 1 59 ? -3.574 -32.469 -6.832 1 98.94 59 VAL B O 1
ATOM 3065 N N . VAL B 1 60 ? -1.69 -31.578 -7.598 1 98.88 60 VAL B N 1
ATOM 3066 C CA . VAL B 1 60 ? -1.021 -31.641 -6.301 1 98.88 60 VAL B CA 1
ATOM 3067 C C . VAL B 1 60 ? -1.106 -30.281 -5.609 1 98.88 60 VAL B C 1
ATOM 3069 O O . VAL B 1 60 ? -0.364 -29.359 -5.945 1 98.88 60 VAL B O 1
ATOM 3072 N N . ALA B 1 61 ? -1.968 -30.156 -4.645 1 98.12 61 ALA B N 1
ATOM 3073 C CA . ALA B 1 61 ? -2.275 -28.922 -3.936 1 98.12 61 ALA B CA 1
ATOM 3074 C C . ALA B 1 61 ? -1.867 -29.016 -2.467 1 98.12 61 ALA B C 1
ATOM 3076 O O . ALA B 1 61 ? -2.684 -28.781 -1.573 1 98.12 61 ALA B O 1
ATOM 3077 N N . VAL B 1 62 ? -0.603 -29.312 -2.256 1 96.25 62 VAL B N 1
ATOM 3078 C CA . VAL B 1 62 ? -0.011 -29.422 -0.927 1 96.25 62 VAL B CA 1
ATOM 3079 C C . VAL B 1 62 ? 1.026 -28.312 -0.729 1 96.25 62 VAL B C 1
ATOM 3081 O O . VAL B 1 62 ? 1.398 -27.625 -1.683 1 96.25 62 VAL B O 1
ATOM 3084 N N . PRO B 1 63 ? 1.477 -28.078 0.473 1 90.62 63 PRO B N 1
ATOM 3085 C CA . PRO B 1 63 ? 2.535 -27.078 0.682 1 90.62 63 PRO B CA 1
ATOM 3086 C C . PRO B 1 63 ? 3.768 -27.344 -0.179 1 90.62 63 PRO B C 1
ATOM 3088 O O . PRO B 1 63 ? 4.098 -28.5 -0.452 1 90.62 63 PRO B O 1
ATOM 3091 N N . PRO B 1 64 ? 4.441 -26.281 -0.556 1 93.06 64 PRO B N 1
ATOM 3092 C CA . PRO B 1 64 ? 5.535 -26.375 -1.523 1 93.06 64 PRO B CA 1
ATOM 3093 C C . PRO B 1 64 ? 6.574 -27.422 -1.133 1 93.06 64 PRO B C 1
ATOM 3095 O O . PRO B 1 64 ? 7.031 -28.188 -1.984 1 93.06 64 PRO B O 1
ATOM 3098 N N . VAL B 1 65 ? 6.883 -27.594 0.13 1 89.19 65 VAL B N 1
ATOM 3099 C CA . VAL B 1 65 ? 7.945 -28.484 0.59 1 89.19 65 VAL B CA 1
ATOM 3100 C C . VAL B 1 65 ? 7.535 -29.938 0.364 1 89.19 65 VAL B C 1
ATOM 3102 O O . VAL B 1 65 ? 8.391 -30.828 0.301 1 89.19 65 VAL B O 1
ATOM 3105 N N . HIS B 1 66 ? 6.285 -30.172 0.106 1 95.56 66 HIS B N 1
ATOM 3106 C CA . HIS B 1 66 ? 5.793 -31.547 -0.019 1 95.56 66 HIS B CA 1
ATOM 3107 C C . HIS B 1 66 ? 5.492 -31.891 -1.474 1 95.56 66 HIS B C 1
ATOM 3109 O O . HIS B 1 66 ? 5.203 -33.031 -1.794 1 95.56 66 HIS B O 1
ATOM 3115 N N . VAL B 1 67 ? 5.609 -31 -2.385 1 97.94 67 VAL B N 1
ATOM 3116 C CA . VAL B 1 67 ? 5.172 -31.203 -3.762 1 97.94 67 VAL B CA 1
ATOM 3117 C C . VAL B 1 67 ? 5.988 -32.312 -4.414 1 97.94 67 VAL B C 1
ATOM 3119 O O . VAL B 1 67 ? 5.426 -33.281 -4.93 1 97.94 67 VAL B O 1
ATOM 3122 N N . ALA B 1 68 ? 7.281 -32.25 -4.332 1 98.06 68 ALA B N 1
ATOM 3123 C CA . ALA B 1 68 ? 8.141 -33.219 -5.035 1 98.06 68 ALA B CA 1
ATOM 3124 C C . ALA B 1 68 ? 7.98 -34.625 -4.469 1 98.06 68 ALA B C 1
ATOM 3126 O O . ALA B 1 68 ? 7.75 -35.562 -5.211 1 98.06 68 ALA B O 1
ATOM 3127 N N . PRO B 1 69 ? 7.977 -34.75 -3.105 1 98.44 69 PRO B N 1
ATOM 3128 C CA . PRO B 1 69 ? 7.77 -36.094 -2.559 1 98.44 69 PRO B CA 1
ATOM 3129 C C . PRO B 1 69 ? 6.41 -36.688 -2.93 1 98.44 69 PRO B C 1
ATOM 3131 O O . PRO B 1 69 ? 6.301 -37.875 -3.195 1 98.44 69 PRO B O 1
ATOM 3134 N N . VAL B 1 70 ? 5.406 -35.875 -2.965 1 98.75 70 VAL B N 1
ATOM 3135 C CA . VAL B 1 70 ? 4.059 -36.344 -3.279 1 98.75 70 VAL B CA 1
ATOM 3136 C C . VAL B 1 70 ? 3.992 -36.781 -4.742 1 98.75 70 VAL B C 1
ATOM 3138 O O . VAL B 1 70 ? 3.455 -37.844 -5.055 1 98.75 70 VAL B O 1
ATOM 3141 N N . ILE B 1 71 ? 4.543 -36.031 -5.645 1 98.75 71 ILE B N 1
ATOM 3142 C CA . ILE B 1 71 ? 4.535 -36.375 -7.059 1 98.75 71 ILE B CA 1
ATOM 3143 C C . ILE B 1 71 ? 5.34 -37.656 -7.273 1 98.75 71 ILE B C 1
ATOM 3145 O O . ILE B 1 71 ? 4.891 -38.562 -7.973 1 98.75 71 ILE B O 1
ATOM 3149 N N . ALA B 1 72 ? 6.484 -37.75 -6.641 1 98.62 72 ALA B N 1
ATOM 3150 C CA . ALA B 1 72 ? 7.32 -38.938 -6.762 1 98.62 72 ALA B CA 1
ATOM 3151 C C . ALA B 1 72 ? 6.555 -40.188 -6.34 1 98.62 72 ALA B C 1
ATOM 3153 O O . ALA B 1 72 ? 6.566 -41.188 -7.047 1 98.62 72 ALA B O 1
ATOM 3154 N N . SER B 1 73 ? 5.941 -40.094 -5.211 1 98.38 73 SER B N 1
ATOM 3155 C CA . SER B 1 73 ? 5.199 -41.219 -4.656 1 98.38 73 SER B CA 1
ATOM 3156 C C . SER B 1 73 ? 4.07 -41.625 -5.59 1 98.38 73 SER B C 1
ATOM 3158 O O . SER B 1 73 ? 3.893 -42.844 -5.848 1 98.38 73 SER B O 1
ATOM 3160 N N . HIS B 1 74 ? 3.381 -40.75 -6.145 1 98.56 74 HIS B N 1
ATOM 3161 C CA . HIS B 1 74 ? 2.215 -41.062 -6.965 1 98.56 74 HIS B CA 1
ATOM 3162 C C . HIS B 1 74 ? 2.627 -41.5 -8.367 1 98.56 74 HIS B C 1
ATOM 3164 O O . HIS B 1 74 ? 1.937 -42.281 -9.008 1 98.56 74 HIS B O 1
ATOM 3170 N N . GLN B 1 75 ? 3.738 -40.969 -8.859 1 98.38 75 GLN B N 1
ATOM 3171 C CA . GLN B 1 75 ? 4.285 -41.469 -10.109 1 98.38 75 GLN B CA 1
ATOM 3172 C C . GLN B 1 75 ? 4.664 -42.938 -9.992 1 98.38 75 GLN B C 1
ATOM 3174 O O . GLN B 1 75 ? 4.355 -43.75 -10.883 1 98.38 75 GLN B O 1
ATOM 3179 N N . SER B 1 76 ? 5.277 -43.25 -8.891 1 97.88 76 SER B N 1
ATOM 3180 C CA . SER B 1 76 ? 5.715 -44.656 -8.68 1 97.88 76 SER B CA 1
ATOM 3181 C C . SER B 1 76 ? 4.527 -45.594 -8.617 1 97.88 76 SER B C 1
ATOM 3183 O O . SER B 1 76 ? 4.645 -46.75 -9 1 97.88 76 SER B O 1
ATOM 3185 N N . ARG B 1 77 ? 3.383 -45.062 -8.25 1 97.44 77 ARG B N 1
ATOM 3186 C CA . ARG B 1 77 ? 2.184 -45.875 -8.102 1 97.44 77 ARG B CA 1
ATOM 3187 C C . ARG B 1 77 ? 1.346 -45.844 -9.375 1 97.44 77 ARG B C 1
ATOM 3189 O O . ARG B 1 77 ? 0.354 -46.594 -9.484 1 97.44 77 ARG B O 1
ATOM 3196 N N . GLY B 1 78 ? 1.735 -45.031 -10.305 1 98.06 78 GLY B N 1
ATOM 3197 C CA . GLY B 1 78 ? 0.972 -44.906 -11.539 1 98.06 78 GLY B CA 1
ATOM 3198 C C . GLY B 1 78 ? -0.399 -44.281 -11.328 1 98.06 78 GLY B C 1
ATOM 3199 O O . GLY B 1 78 ? -1.357 -44.656 -12.016 1 98.06 78 GLY B O 1
ATOM 3200 N N . THR B 1 79 ? -0.517 -43.375 -10.406 1 98.44 79 THR B N 1
ATOM 3201 C CA . THR B 1 79 ? -1.792 -42.781 -10 1 98.44 79 THR B CA 1
ATOM 3202 C C . THR B 1 79 ? -2.416 -42 -11.141 1 98.44 79 THR B C 1
ATOM 3204 O O . THR B 1 79 ? -3.635 -42 -11.328 1 98.44 79 THR B O 1
ATOM 3207 N N . ALA B 1 80 ? -1.598 -41.312 -11.953 1 98.81 80 ALA B N 1
ATOM 3208 C CA . ALA B 1 80 ? -2.086 -40.438 -13.031 1 98.81 80 ALA B CA 1
ATOM 3209 C C . ALA B 1 80 ? -1.135 -40.469 -14.219 1 98.81 80 ALA B C 1
ATOM 3211 O O . ALA B 1 80 ? 0.039 -40.812 -14.078 1 98.81 80 ALA B O 1
ATOM 3212 N N . ARG B 1 81 ? -1.654 -40.062 -15.336 1 98.44 81 ARG B N 1
ATOM 3213 C CA . ARG B 1 81 ? -0.823 -39.969 -16.531 1 98.44 81 ARG B CA 1
ATOM 3214 C C . ARG B 1 81 ? 0.056 -38.719 -16.453 1 98.44 81 ARG B C 1
ATOM 3216 O O . ARG B 1 81 ? 1.206 -38.719 -16.906 1 98.44 81 ARG B O 1
ATOM 3223 N N . PHE B 1 82 ? -0.521 -37.594 -15.961 1 98.56 82 PHE B N 1
ATOM 3224 C CA . PHE B 1 82 ? 0.192 -36.344 -15.859 1 98.56 82 PHE B CA 1
ATOM 3225 C C . PHE B 1 82 ? -0.023 -35.719 -14.484 1 98.56 82 PHE B C 1
ATOM 3227 O O . PHE B 1 82 ? -0.967 -36.062 -13.773 1 98.56 82 PHE B O 1
ATOM 3234 N N . TYR B 1 83 ? 0.861 -34.781 -14.125 1 98.81 83 TYR B N 1
ATOM 3235 C CA . TYR B 1 83 ? 0.849 -34.156 -12.812 1 98.81 83 TYR B CA 1
ATOM 3236 C C . TYR B 1 83 ? 1.021 -32.656 -12.945 1 98.81 83 TYR B C 1
ATOM 3238 O O . TYR B 1 83 ? 1.828 -32.156 -13.75 1 98.81 83 TYR B O 1
ATOM 3246 N N . VAL B 1 84 ? 0.215 -31.859 -12.18 1 98.75 84 VAL B N 1
ATOM 3247 C CA . VAL B 1 84 ? 0.343 -30.406 -12.086 1 98.75 84 VAL B CA 1
ATOM 3248 C C . VAL B 1 84 ? 0.297 -29.984 -10.617 1 98.75 84 VAL B C 1
ATOM 3250 O O . VAL B 1 84 ? -0.583 -30.406 -9.867 1 98.75 84 VAL B O 1
ATOM 3253 N N . ASP B 1 85 ? 1.262 -29.266 -10.141 1 98.56 85 ASP B N 1
ATOM 3254 C CA . ASP B 1 85 ? 1.141 -28.703 -8.805 1 98.56 85 ASP B CA 1
ATOM 3255 C C . ASP B 1 85 ? 0.571 -27.281 -8.859 1 98.56 85 ASP B C 1
ATOM 3257 O O . ASP B 1 85 ? 0.327 -26.75 -9.938 1 98.56 85 ASP B O 1
ATOM 3261 N N . VAL B 1 86 ? 0.32 -26.719 -7.633 1 97.69 86 VAL B N 1
ATOM 3262 C CA . VAL B 1 86 ? -0.236 -25.359 -7.594 1 97.69 86 VAL B CA 1
ATOM 3263 C C . VAL B 1 86 ? 0.577 -24.5 -6.633 1 97.69 86 VAL B C 1
ATOM 3265 O O . VAL B 1 86 ? 0.07 -23.516 -6.102 1 97.69 86 VAL B O 1
ATOM 3268 N N . ALA B 1 87 ? 1.835 -24.891 -6.344 1 94.94 87 ALA B N 1
ATOM 3269 C CA . ALA B 1 87 ? 2.676 -24.188 -5.379 1 94.94 87 ALA B CA 1
ATOM 3270 C C . ALA B 1 87 ? 3.166 -22.859 -5.941 1 94.94 87 ALA B C 1
ATOM 3272 O O . ALA B 1 87 ? 3.27 -22.703 -7.16 1 94.94 87 ALA B O 1
ATOM 3273 N N . GLY B 1 88 ? 3.584 -22 -5.07 1 94.25 88 GLY B N 1
ATOM 3274 C CA . GLY B 1 88 ? 3.943 -20.641 -5.449 1 94.25 88 GLY B CA 1
ATOM 3275 C C . GLY B 1 88 ? 5.422 -20.469 -5.734 1 94.25 88 GLY B C 1
ATOM 3276 O O . GLY B 1 88 ? 5.926 -19.344 -5.805 1 94.25 88 GLY B O 1
ATOM 3277 N N . VAL B 1 89 ? 6.191 -21.531 -5.867 1 95.19 89 VAL B N 1
ATOM 3278 C CA . VAL B 1 89 ? 7.613 -21.5 -6.195 1 95.19 89 VAL B CA 1
ATOM 3279 C C . VAL B 1 89 ? 7.945 -22.641 -7.156 1 95.19 89 VAL B C 1
ATOM 3281 O O . VAL B 1 89 ? 7.422 -23.734 -7.023 1 95.19 89 VAL B O 1
ATOM 3284 N N . LYS B 1 90 ? 8.875 -22.344 -8.133 1 97.25 90 LYS B N 1
ATOM 3285 C CA . LYS B 1 90 ? 9.016 -23.328 -9.211 1 97.25 90 LYS B CA 1
ATOM 3286 C C . LYS B 1 90 ? 10.461 -23.812 -9.32 1 97.25 90 LYS B C 1
ATOM 3288 O O . LYS B 1 90 ? 10.711 -24.984 -9.578 1 97.25 90 LYS B O 1
ATOM 3293 N N . VAL B 1 91 ? 11.453 -22.938 -9.203 1 96.06 91 VAL B N 1
ATOM 3294 C CA . VAL B 1 91 ? 12.844 -23.328 -9.398 1 96.06 91 VAL B CA 1
ATOM 3295 C C . VAL B 1 91 ? 13.227 -24.406 -8.383 1 96.06 91 VAL B C 1
ATOM 3297 O O . VAL B 1 91 ? 13.742 -25.453 -8.75 1 96.06 91 VAL B O 1
ATOM 3300 N N . SER B 1 92 ? 12.969 -24.141 -7.113 1 94.19 92 SER B N 1
ATOM 3301 C CA . SER B 1 92 ? 13.328 -25.094 -6.074 1 94.19 92 SER B CA 1
ATOM 3302 C C . SER B 1 92 ? 12.516 -26.375 -6.203 1 94.19 92 SER B C 1
ATOM 3304 O O . SER B 1 92 ? 13.039 -27.484 -6 1 94.19 92 SER B O 1
ATOM 3306 N N . THR B 1 93 ? 11.25 -26.297 -6.535 1 95.94 93 THR B N 1
ATOM 3307 C CA . THR B 1 93 ? 10.398 -27.469 -6.727 1 95.94 93 THR B CA 1
ATOM 3308 C C . THR B 1 93 ? 10.938 -28.344 -7.852 1 95.94 93 THR B C 1
ATOM 3310 O O . THR B 1 93 ? 11.016 -29.562 -7.703 1 95.94 93 THR B O 1
ATOM 3313 N N . ARG B 1 94 ? 11.305 -27.734 -8.914 1 96 94 ARG B N 1
ATOM 3314 C CA . ARG B 1 94 ? 11.852 -28.469 -10.055 1 96 94 ARG B CA 1
ATOM 3315 C C . ARG B 1 94 ? 13.141 -29.188 -9.664 1 96 94 ARG B C 1
ATOM 3317 O O . ARG B 1 94 ? 13.344 -30.344 -10.039 1 96 94 ARG B O 1
ATOM 3324 N N . ARG B 1 95 ? 13.953 -28.516 -9.008 1 95 95 ARG B N 1
ATOM 3325 C CA . ARG B 1 95 ? 15.203 -29.125 -8.562 1 95 95 ARG B CA 1
ATOM 3326 C C . ARG B 1 95 ? 14.938 -30.344 -7.691 1 95 95 ARG B C 1
ATOM 3328 O O . ARG B 1 95 ? 15.602 -31.375 -7.844 1 95 95 ARG B O 1
ATOM 3335 N N . GLU B 1 96 ? 14.023 -30.219 -6.805 1 96.06 96 GLU B N 1
ATOM 3336 C CA . GLU B 1 96 ? 13.688 -31.328 -5.914 1 96.06 96 GLU B CA 1
ATOM 3337 C C . GLU B 1 96 ? 13.078 -32.5 -6.688 1 96.06 96 GLU B C 1
ATOM 3339 O O . GLU B 1 96 ? 13.375 -33.656 -6.402 1 96.06 96 GLU B O 1
ATOM 3344 N N . LEU B 1 97 ? 12.242 -32.219 -7.648 1 97.56 97 LEU B N 1
ATOM 3345 C CA . LEU B 1 97 ? 11.672 -33.25 -8.5 1 97.56 97 LEU B CA 1
ATOM 3346 C C . LEU B 1 97 ? 12.766 -34.031 -9.227 1 97.56 97 LEU B C 1
ATOM 3348 O O . LEU B 1 97 ? 12.727 -35.25 -9.281 1 97.56 97 LEU B O 1
ATOM 3352 N N . ASP B 1 98 ? 13.664 -33.281 -9.758 1 96 98 ASP B N 1
ATOM 3353 C CA . ASP B 1 98 ? 14.789 -33.906 -10.461 1 96 98 ASP B CA 1
ATOM 3354 C C . ASP B 1 98 ? 15.609 -34.781 -9.523 1 96 98 ASP B C 1
ATOM 3356 O O . ASP B 1 98 ? 15.961 -35.906 -9.867 1 96 98 ASP B O 1
ATOM 3360 N N . ALA B 1 99 ? 15.844 -34.281 -8.367 1 97.06 99 ALA B N 1
ATOM 3361 C CA . ALA B 1 99 ? 16.656 -35 -7.379 1 97.06 99 ALA B CA 1
ATOM 3362 C C . ALA B 1 99 ? 15.992 -36.312 -6.965 1 97.06 99 ALA B C 1
ATOM 3364 O O . ALA B 1 99 ? 16.672 -37.281 -6.672 1 97.06 99 ALA B O 1
ATOM 3365 N N . LEU B 1 100 ? 14.695 -36.312 -6.98 1 97.75 100 LEU B N 1
ATOM 3366 C CA . LEU B 1 100 ? 13.953 -37.5 -6.547 1 97.75 100 LEU B CA 1
ATOM 3367 C C . LEU B 1 100 ? 13.75 -38.469 -7.707 1 97.75 100 LEU B C 1
ATOM 3369 O O . LEU B 1 100 ? 13.18 -39.531 -7.527 1 97.75 100 LEU B O 1
ATOM 3373 N N . GLY B 1 101 ? 14.164 -38.062 -8.875 1 96.81 101 GLY B N 1
ATOM 3374 C CA . GLY B 1 101 ? 14.102 -38.938 -10.031 1 96.81 101 GLY B CA 1
ATOM 3375 C C . GLY B 1 101 ? 12.727 -38.969 -10.664 1 96.81 101 GLY B C 1
ATOM 3376 O O . GLY B 1 101 ? 12.367 -39.969 -11.305 1 96.81 101 GLY B O 1
ATOM 3377 N N . CYS B 1 102 ? 11.953 -37.938 -10.484 1 97.44 102 CYS B N 1
ATOM 3378 C CA . CYS B 1 102 ? 10.625 -37.906 -11.078 1 97.44 102 CYS B CA 1
ATOM 3379 C C . CYS B 1 102 ? 10.711 -37.844 -12.602 1 97.44 102 CYS B C 1
ATOM 3381 O O . CYS B 1 102 ? 11.695 -37.344 -13.148 1 97.44 102 CYS B O 1
ATOM 3383 N N . ASP B 1 103 ? 9.742 -38.438 -13.266 1 97.75 103 ASP B N 1
ATOM 3384 C CA . ASP B 1 103 ? 9.617 -38.25 -14.711 1 97.75 103 ASP B CA 1
ATOM 3385 C C . ASP B 1 103 ? 9.078 -36.875 -15.055 1 97.75 103 ASP B C 1
ATOM 3387 O O . ASP B 1 103 ? 7.859 -36.656 -15.102 1 97.75 103 ASP B O 1
ATOM 3391 N N . LEU B 1 104 ? 9.945 -36 -15.359 1 97 104 LEU B N 1
ATOM 3392 C CA . LEU B 1 104 ? 9.602 -34.594 -15.547 1 97 104 LEU B CA 1
ATOM 3393 C C . LEU B 1 104 ? 8.797 -34.375 -16.828 1 97 104 LEU B C 1
ATOM 3395 O O . LEU B 1 104 ? 8.148 -33.344 -17 1 97 104 LEU B O 1
ATOM 3399 N N . ALA B 1 105 ? 8.828 -35.312 -17.734 1 97.31 105 ALA B N 1
ATOM 3400 C CA . ALA B 1 105 ? 8.047 -35.219 -18.953 1 97.31 105 ALA B CA 1
ATOM 3401 C C . ALA B 1 105 ? 6.547 -35.188 -18.656 1 97.31 105 ALA B C 1
ATOM 3403 O O . ALA B 1 105 ? 5.758 -34.656 -19.453 1 97.31 105 ALA B O 1
ATOM 3404 N N . THR B 1 106 ? 6.184 -35.75 -17.5 1 98.31 106 THR B N 1
ATOM 3405 C CA . THR B 1 106 ? 4.77 -35.875 -17.188 1 98.31 106 THR B CA 1
ATOM 3406 C C . THR B 1 106 ? 4.34 -34.812 -16.172 1 98.31 106 THR B C 1
ATOM 3408 O O . THR B 1 106 ? 3.213 -34.844 -15.68 1 98.31 106 THR B O 1
ATOM 3411 N N . VAL B 1 107 ? 5.234 -33.875 -15.805 1 98.5 107 VAL B N 1
ATOM 3412 C CA . VAL B 1 107 ? 4.957 -32.906 -14.758 1 98.5 107 VAL B CA 1
ATOM 3413 C C . VAL B 1 107 ? 4.949 -31.484 -15.344 1 98.5 107 VAL B C 1
ATOM 3415 O O . VAL B 1 107 ? 5.828 -31.141 -16.125 1 98.5 107 VAL B O 1
ATOM 3418 N N . VAL B 1 108 ? 3.932 -30.688 -15.016 1 98.31 108 VAL B N 1
ATOM 3419 C CA . VAL B 1 108 ? 3.873 -29.266 -15.32 1 98.31 108 VAL B CA 1
ATOM 3420 C C . VAL B 1 108 ? 3.703 -28.469 -14.023 1 98.31 108 VAL B C 1
ATOM 3422 O O . VAL B 1 108 ? 2.82 -28.766 -13.219 1 98.31 108 VAL B O 1
ATOM 3425 N N . GLY B 1 109 ? 4.645 -27.531 -13.766 1 98.31 109 GLY B N 1
ATOM 3426 C CA . GLY B 1 109 ? 4.41 -26.609 -12.656 1 98.31 109 GLY B CA 1
ATOM 3427 C C . GLY B 1 109 ? 3.229 -25.688 -12.891 1 98.31 109 GLY B C 1
ATOM 3428 O O . GLY B 1 109 ? 3.029 -25.188 -14 1 98.31 109 GLY B O 1
ATOM 3429 N N . GLY B 1 110 ? 2.447 -25.484 -11.852 1 98.25 110 GLY B N 1
ATOM 3430 C CA . GLY B 1 110 ? 1.323 -24.562 -11.906 1 98.25 110 GLY B CA 1
ATOM 3431 C C . GLY B 1 110 ? 1.247 -23.641 -10.703 1 98.25 110 GLY B C 1
ATOM 3432 O O . GLY B 1 110 ? 1.77 -23.953 -9.633 1 98.25 110 GLY B O 1
ATOM 3433 N N . HIS B 1 111 ? 0.649 -22.5 -10.883 1 97.31 111 HIS B N 1
ATOM 3434 C CA . HIS B 1 111 ? 0.433 -21.547 -9.797 1 97.31 111 HIS B CA 1
ATOM 3435 C C . HIS B 1 111 ? -0.75 -20.641 -10.094 1 97.31 111 HIS B C 1
ATOM 3437 O O . HIS B 1 111 ? -0.593 -19.609 -10.758 1 97.31 111 HIS B O 1
ATOM 3443 N N . PRO B 1 112 ? -1.929 -21 -9.57 1 95.69 112 PRO B N 1
ATOM 3444 C CA . PRO B 1 112 ? -3.045 -20.062 -9.695 1 95.69 112 PRO B CA 1
ATOM 3445 C C . PRO B 1 112 ? -2.881 -18.828 -8.805 1 95.69 112 PRO B C 1
ATOM 3447 O O . PRO B 1 112 ? -2.598 -18.969 -7.613 1 95.69 112 PRO B O 1
ATOM 3450 N N . LEU B 1 113 ? -3.029 -17.688 -9.391 1 90.69 113 LEU B N 1
ATOM 3451 C CA . LEU B 1 113 ? -2.875 -16.453 -8.641 1 90.69 113 LEU B CA 1
ATOM 3452 C C . LEU B 1 113 ? -4.23 -15.93 -8.172 1 90.69 113 LEU B C 1
ATOM 3454 O O . LEU B 1 113 ? -4.848 -15.102 -8.836 1 90.69 113 LEU B O 1
ATOM 3458 N N . VAL B 1 114 ? -4.883 -16.344 -7.07 1 79.88 114 VAL B N 1
ATOM 3459 C CA . VAL B 1 114 ? -6.254 -16.078 -6.641 1 79.88 114 VAL B CA 1
ATOM 3460 C C . VAL B 1 114 ? -6.273 -14.891 -5.691 1 79.88 114 VAL B C 1
ATOM 3462 O O . VAL B 1 114 ? -7.262 -14.148 -5.637 1 79.88 114 VAL B O 1
ATOM 3465 N N . GLY B 1 115 ? -5.305 -14.297 -5.125 1 64.88 115 GLY B N 1
ATOM 3466 C CA . GLY B 1 115 ? -5.234 -13.094 -4.312 1 64.88 115 GLY B CA 1
ATOM 3467 C C . GLY B 1 115 ? -6.238 -13.086 -3.176 1 64.88 115 GLY B C 1
ATOM 3468 O O . GLY B 1 115 ? -6.645 -12.016 -2.711 1 64.88 115 GLY B O 1
ATOM 3469 N N . ARG B 1 116 ? -6.984 -14.031 -2.746 1 62.66 116 ARG B N 1
ATOM 3470 C CA . ARG B 1 116 ? -7.988 -14.039 -1.689 1 62.66 116 ARG B CA 1
ATOM 3471 C C . ARG B 1 116 ? -7.469 -14.75 -0.445 1 62.66 116 ARG B C 1
ATOM 3473 O O . ARG B 1 116 ? -6.852 -15.812 -0.543 1 62.66 116 ARG B O 1
ATOM 3480 N N . PRO B 1 117 ? -7.773 -14.086 0.538 1 64.88 117 PRO B N 1
ATOM 3481 C CA . PRO B 1 117 ? -7.391 -14.758 1.783 1 64.88 117 PRO B CA 1
ATOM 3482 C C . PRO B 1 117 ? -8.328 -15.898 2.152 1 64.88 117 PRO B C 1
ATOM 3484 O O . PRO B 1 117 ? -9.461 -15.953 1.665 1 64.88 117 PRO B O 1
ATOM 3487 N N . GLY B 1 118 ? -7.832 -16.875 2.816 1 71.25 118 GLY B N 1
ATOM 3488 C CA . GLY B 1 118 ? -8.617 -18 3.289 1 71.25 118 GLY B CA 1
ATOM 3489 C C . GLY B 1 118 ? -7.82 -19.297 3.373 1 71.25 118 GLY B C 1
ATOM 3490 O O . GLY B 1 118 ? -6.777 -19.422 2.725 1 71.25 118 GLY B O 1
ATOM 3491 N N . SER B 1 119 ? -8.336 -20.109 4.219 1 77.88 119 SER B N 1
ATOM 3492 C CA . SER B 1 119 ? -7.684 -21.406 4.375 1 77.88 119 SER B CA 1
ATOM 3493 C C . SER B 1 119 ? -8.711 -22.516 4.539 1 77.88 119 SER B C 1
ATOM 3495 O O . SER B 1 119 ? -9.836 -22.281 4.984 1 77.88 119 SER B O 1
ATOM 3497 N N . GLY B 1 120 ? -8.305 -23.688 4.039 1 84.94 120 GLY B N 1
ATOM 3498 C CA . GLY B 1 120 ? -9.141 -24.859 4.254 1 84.94 120 GLY B CA 1
ATOM 3499 C C . GLY B 1 120 ? -10.234 -25 3.213 1 84.94 120 GLY B C 1
ATOM 3500 O O . GLY B 1 120 ? -10.445 -24.109 2.391 1 84.94 120 GLY B O 1
ATOM 3501 N N . PRO B 1 121 ? -10.922 -26.156 3.324 1 90.56 121 PRO B N 1
ATOM 3502 C CA . PRO B 1 121 ? -11.914 -26.484 2.297 1 90.56 121 PRO B CA 1
ATOM 3503 C C . PRO B 1 121 ? -13.164 -25.609 2.393 1 90.56 121 PRO B C 1
ATOM 3505 O O . PRO B 1 121 ? -13.852 -25.406 1.39 1 90.56 121 PRO B O 1
ATOM 3508 N N . LEU B 1 122 ? -13.406 -25.062 3.557 1 84.12 122 LEU B N 1
ATOM 3509 C CA . LEU B 1 122 ? -14.625 -24.281 3.73 1 84.12 122 LEU B CA 1
ATOM 3510 C C . LEU B 1 122 ? -14.5 -22.922 3.039 1 84.12 122 LEU B C 1
ATOM 3512 O O . LEU B 1 122 ? -15.508 -22.281 2.73 1 84.12 122 LEU B O 1
ATOM 3516 N N . ALA B 1 123 ? -13.336 -22.516 2.76 1 86.31 123 ALA B N 1
ATOM 3517 C CA . ALA B 1 123 ? -13.102 -21.25 2.082 1 86.31 123 ALA B CA 1
ATOM 3518 C C . ALA B 1 123 ? -13.133 -21.422 0.565 1 86.31 123 ALA B C 1
ATOM 3520 O O . ALA B 1 123 ? -13.008 -20.453 -0.179 1 86.31 123 ALA B O 1
ATOM 3521 N N . ALA B 1 124 ? -13.359 -22.625 0.102 1 92.62 124 ALA B N 1
ATOM 3522 C CA . ALA B 1 124 ? -13.258 -22.938 -1.32 1 92.62 124 ALA B CA 1
ATOM 3523 C C . ALA B 1 124 ? -14.477 -22.422 -2.082 1 92.62 124 ALA B C 1
ATOM 3525 O O . ALA B 1 124 ? -15.562 -22.281 -1.511 1 92.62 124 ALA B O 1
ATOM 3526 N N . ARG B 1 125 ? -14.258 -22.094 -3.289 1 91.12 125 ARG B N 1
ATOM 3527 C CA . ARG B 1 125 ? -15.297 -21.703 -4.227 1 91.12 125 ARG B CA 1
ATOM 3528 C C . ARG B 1 125 ? -15.016 -22.234 -5.625 1 91.12 125 ARG B C 1
ATOM 3530 O O . ARG B 1 125 ? -13.859 -22.266 -6.059 1 91.12 125 ARG B O 1
ATOM 3537 N N . GLY B 1 126 ? -16.031 -22.578 -6.324 1 92.25 126 GLY B N 1
ATOM 3538 C CA . GLY B 1 126 ? -15.898 -23.141 -7.664 1 92.25 126 GLY B CA 1
ATOM 3539 C C . GLY B 1 126 ? -15.461 -22.109 -8.688 1 92.25 126 GLY B C 1
ATOM 3540 O O . GLY B 1 126 ? -14.969 -22.453 -9.766 1 92.25 126 GLY B O 1
ATOM 3541 N N . ASP B 1 127 ? -15.695 -20.812 -8.359 1 89.56 127 ASP B N 1
ATOM 3542 C CA . ASP B 1 127 ? -15.359 -19.734 -9.305 1 89.56 127 ASP B CA 1
ATOM 3543 C C . ASP B 1 127 ? -14.133 -18.953 -8.828 1 89.56 127 ASP B C 1
ATOM 3545 O O . ASP B 1 127 ? -13.938 -17.812 -9.227 1 89.56 127 ASP B O 1
ATOM 3549 N N . LEU B 1 128 ? -13.281 -19.578 -8 1 91.88 128 LEU B N 1
ATOM 3550 C CA . LEU B 1 128 ? -12.156 -18.906 -7.355 1 91.88 128 LEU B CA 1
ATOM 3551 C C . LEU B 1 128 ? -11.164 -18.391 -8.391 1 91.88 128 LEU B C 1
ATOM 3553 O O . LEU B 1 128 ? -10.531 -17.359 -8.18 1 91.88 128 LEU B O 1
ATOM 3557 N N . PHE B 1 129 ? -11.125 -19.047 -9.547 1 93.25 129 PHE B N 1
ATOM 3558 C CA . PHE B 1 129 ? -10.031 -18.812 -10.477 1 93.25 129 PHE B CA 1
ATOM 3559 C C . PHE B 1 129 ? -10.531 -18.047 -11.703 1 93.25 129 PHE B C 1
ATOM 3561 O O . PHE B 1 129 ? -9.75 -17.703 -12.594 1 93.25 129 PHE B O 1
ATOM 3568 N N . ASP B 1 130 ? -11.781 -17.734 -11.742 1 87.19 130 ASP B N 1
ATOM 3569 C CA . ASP B 1 130 ? -12.398 -17.125 -12.922 1 87.19 130 ASP B CA 1
ATOM 3570 C C . ASP B 1 130 ? -11.695 -15.828 -13.305 1 87.19 130 ASP B C 1
ATOM 3572 O O . ASP B 1 130 ? -11.633 -14.891 -12.508 1 87.19 130 ASP B O 1
ATOM 3576 N N . GLY B 1 131 ? -11.102 -15.859 -14.484 1 82.19 131 GLY B N 1
ATOM 3577 C CA . GLY B 1 131 ? -10.516 -14.648 -15.047 1 82.19 131 GLY B CA 1
ATOM 3578 C C . GLY B 1 131 ? -9.172 -14.305 -14.438 1 82.19 131 GLY B C 1
ATOM 3579 O O . GLY B 1 131 ? -8.602 -13.258 -14.75 1 82.19 131 GLY B O 1
ATOM 3580 N N . ARG B 1 132 ? -8.641 -15.188 -13.68 1 87.81 132 ARG B N 1
ATOM 3581 C CA . ARG B 1 132 ? -7.371 -14.922 -13.016 1 87.81 132 ARG B CA 1
ATOM 3582 C C . ARG B 1 132 ? -6.223 -15.633 -13.711 1 87.81 132 ARG B C 1
ATOM 3584 O O . ARG B 1 132 ? -6.418 -16.688 -14.32 1 87.81 132 ARG B O 1
ATOM 3591 N N . PRO B 1 133 ? -5.07 -15.062 -13.617 1 88.94 133 PRO B N 1
ATOM 3592 C CA . PRO B 1 133 ? -3.93 -15.734 -14.242 1 88.94 133 PRO B CA 1
ATOM 3593 C C . PRO B 1 133 ? -3.543 -17.031 -13.523 1 88.94 133 PRO B C 1
ATOM 3595 O O . PRO B 1 133 ? -3.625 -17.109 -12.297 1 88.94 133 PRO B O 1
ATOM 3598 N N . TRP B 1 134 ? -3.18 -17.984 -14.281 1 93.75 134 TRP B N 1
ATOM 3599 C CA . TRP B 1 134 ? -2.607 -19.25 -13.82 1 93.75 134 TRP B CA 1
ATOM 3600 C C . TRP B 1 134 ? -1.286 -19.531 -14.531 1 93.75 134 TRP B C 1
ATOM 3602 O O . TRP B 1 134 ? -1.262 -19.812 -15.727 1 93.75 134 TRP B O 1
ATOM 3612 N N . ALA B 1 135 ? -0.221 -19.422 -13.805 1 95.69 135 ALA B N 1
ATOM 3613 C CA . ALA B 1 135 ? 1.086 -19.703 -14.391 1 95.69 135 ALA B CA 1
ATOM 3614 C C . ALA B 1 135 ? 1.258 -21.188 -14.656 1 95.69 135 ALA B C 1
ATOM 3616 O O . ALA B 1 135 ? 0.918 -22.016 -13.805 1 95.69 135 ALA B O 1
ATOM 3617 N N . LEU B 1 136 ? 1.65 -21.547 -15.812 1 95.62 136 LEU B N 1
ATOM 3618 C CA . LEU B 1 136 ? 2.086 -22.891 -16.172 1 95.62 136 LEU B CA 1
ATOM 3619 C C . LEU B 1 136 ? 3.568 -22.906 -16.531 1 95.62 136 LEU B C 1
ATOM 3621 O O . LEU B 1 136 ? 4.016 -22.109 -17.375 1 95.62 136 LEU B O 1
ATOM 3625 N N . VAL B 1 137 ? 4.285 -23.781 -15.891 1 96.69 137 VAL B N 1
ATOM 3626 C CA . VAL B 1 137 ? 5.742 -23.781 -15.984 1 96.69 137 VAL B CA 1
ATOM 3627 C C . VAL B 1 137 ? 6.223 -25.172 -16.422 1 96.69 137 VAL B C 1
ATOM 3629 O O . VAL B 1 137 ? 6.613 -25.984 -15.586 1 96.69 137 VAL B O 1
ATOM 3632 N N . PRO B 1 138 ? 6.223 -25.406 -17.672 1 93.62 138 PRO B N 1
ATOM 3633 C CA . PRO B 1 138 ? 6.789 -26.656 -18.156 1 93.62 138 PRO B CA 1
ATOM 3634 C C . PRO B 1 138 ? 8.312 -26.719 -18.016 1 93.62 138 PRO B C 1
ATOM 3636 O O . PRO B 1 138 ? 8.969 -25.672 -17.984 1 93.62 138 PRO B O 1
ATOM 3639 N N . ALA B 1 139 ? 8.836 -27.906 -17.703 1 88.38 139 ALA B N 1
ATOM 3640 C CA . ALA B 1 139 ? 10.281 -28.109 -17.734 1 88.38 139 ALA B CA 1
ATOM 3641 C C . ALA B 1 139 ? 10.758 -28.391 -19.156 1 88.38 139 ALA B C 1
ATOM 3643 O O . ALA B 1 139 ? 9.953 -28.562 -20.078 1 88.38 139 ALA B O 1
ATOM 3644 N N . VAL B 1 140 ? 12.18 -28.375 -19.203 1 85.12 140 VAL B N 1
ATOM 3645 C CA . VAL B 1 140 ? 12.758 -28.859 -20.453 1 85.12 140 VAL B CA 1
ATOM 3646 C C . VAL B 1 140 ? 12.414 -30.328 -20.656 1 85.12 140 VAL B C 1
ATOM 3648 O O . VAL B 1 140 ? 12.641 -31.156 -19.766 1 85.12 140 VAL B O 1
ATOM 3651 N N . GLY B 1 141 ? 11.625 -30.734 -21.641 1 88.62 141 GLY B N 1
ATOM 3652 C CA . GLY B 1 141 ? 11.289 -32.125 -21.922 1 88.62 141 GLY B CA 1
ATOM 3653 C C . GLY B 1 141 ? 9.859 -32.469 -21.578 1 88.62 141 GLY B C 1
ATOM 3654 O O . GLY B 1 141 ? 9.422 -33.625 -21.797 1 88.62 141 GLY B O 1
ATOM 3655 N N . THR B 1 142 ? 9.211 -31.547 -20.953 1 91.75 142 THR B N 1
ATOM 3656 C CA . THR B 1 142 ? 7.801 -31.797 -20.672 1 91.75 142 THR B CA 1
ATOM 3657 C C . THR B 1 142 ? 7.055 -32.219 -21.938 1 91.75 142 THR B C 1
ATOM 3659 O O . THR B 1 142 ? 7.207 -31.594 -22.984 1 91.75 142 THR B O 1
ATOM 3662 N N . ASP B 1 143 ? 6.336 -33.312 -21.812 1 92.69 143 ASP B N 1
ATOM 3663 C CA . ASP B 1 143 ? 5.527 -33.781 -22.938 1 92.69 143 ASP B CA 1
ATOM 3664 C C . ASP B 1 143 ? 4.445 -32.781 -23.312 1 92.69 143 ASP B C 1
ATOM 3666 O O . ASP B 1 143 ? 3.832 -32.156 -22.438 1 92.69 143 ASP B O 1
ATOM 3670 N N . ALA B 1 144 ? 4.238 -32.656 -24.578 1 88.75 144 ALA B N 1
ATOM 3671 C CA . ALA B 1 144 ? 3.182 -31.75 -25.062 1 88.75 144 ALA B CA 1
ATOM 3672 C C . ALA B 1 144 ? 1.826 -32.156 -24.484 1 88.75 144 ALA B C 1
ATOM 3674 O O . ALA B 1 144 ? 0.996 -31.297 -24.188 1 88.75 144 ALA B O 1
ATOM 3675 N N . ALA B 1 145 ? 1.685 -33.406 -24.328 1 92.94 145 ALA B N 1
ATOM 3676 C CA . ALA B 1 145 ? 0.423 -33.906 -23.797 1 92.94 145 ALA B CA 1
ATOM 3677 C C . ALA B 1 145 ? 0.22 -33.469 -22.359 1 92.94 145 ALA B C 1
ATOM 3679 O O . ALA B 1 145 ? -0.908 -33.188 -21.938 1 92.94 145 ALA B O 1
ATOM 3680 N N . ALA B 1 146 ? 1.288 -33.406 -21.625 1 95.5 146 ALA B N 1
ATOM 3681 C CA . ALA B 1 146 ? 1.212 -32.938 -20.234 1 95.5 146 ALA B CA 1
ATOM 3682 C C . ALA B 1 146 ? 0.816 -31.469 -20.188 1 95.5 146 ALA B C 1
ATOM 3684 O O . ALA B 1 146 ? -0.057 -31.078 -19.406 1 95.5 146 ALA B O 1
ATOM 3685 N N . LEU B 1 147 ? 1.468 -30.719 -21 1 92.62 147 LEU B N 1
ATOM 3686 C CA . LEU B 1 147 ? 1.138 -29.297 -21.047 1 92.62 147 LEU B CA 1
ATOM 3687 C C . LEU B 1 147 ? -0.304 -29.094 -21.5 1 92.62 147 LEU B C 1
ATOM 3689 O O . LEU B 1 147 ? -1.016 -28.234 -20.953 1 92.62 147 LEU B O 1
ATOM 3693 N N . ASN B 1 148 ? -0.75 -29.859 -22.453 1 89.56 148 ASN B N 1
ATOM 3694 C CA . ASN B 1 148 ? -2.129 -29.766 -22.922 1 89.56 148 ASN B CA 1
ATOM 3695 C C . ASN B 1 148 ? -3.121 -30.094 -21.812 1 89.56 148 ASN B C 1
ATOM 3697 O O . ASN B 1 148 ? -4.156 -29.438 -21.688 1 89.56 148 ASN B O 1
ATOM 3701 N N . ARG B 1 149 ? -2.803 -31.047 -21.062 1 94.56 149 ARG B N 1
ATOM 3702 C CA . ARG B 1 149 ? -3.666 -31.406 -19.938 1 94.56 149 ARG B CA 1
ATOM 3703 C C . ARG B 1 149 ? -3.734 -30.281 -18.922 1 94.56 149 ARG B C 1
ATOM 3705 O O . ARG B 1 149 ? -4.797 -30.016 -18.359 1 94.56 149 ARG B O 1
ATOM 3712 N N . ALA B 1 150 ? -2.605 -29.688 -18.656 1 96.06 150 ALA B N 1
ATOM 3713 C CA . ALA B 1 150 ? -2.564 -28.562 -17.734 1 96.06 150 ALA B CA 1
ATOM 3714 C C . ALA B 1 150 ? -3.4 -27.391 -18.266 1 96.06 150 ALA B C 1
ATOM 3716 O O . ALA B 1 150 ? -4.121 -26.75 -17.5 1 96.06 150 ALA B O 1
ATOM 3717 N N . LEU B 1 151 ? -3.312 -27.125 -19.484 1 90.75 151 LEU B N 1
ATOM 3718 C CA . LEU B 1 151 ? -4.098 -26.078 -20.109 1 90.75 151 LEU B CA 1
ATOM 3719 C C . LEU B 1 151 ? -5.59 -26.375 -20 1 90.75 151 LEU B C 1
ATOM 3721 O O . LEU B 1 151 ? -6.395 -25.469 -19.766 1 90.75 151 LEU B O 1
ATOM 3725 N N . GLU B 1 152 ? -5.949 -27.578 -20.188 1 91.12 152 GLU B N 1
ATOM 3726 C CA . GLU B 1 152 ? -7.34 -28 -20.031 1 91.12 152 GLU B CA 1
ATOM 3727 C C . GLU B 1 152 ? -7.828 -27.734 -18.609 1 91.12 152 GLU B C 1
ATOM 3729 O O . GLU B 1 152 ? -8.961 -27.297 -18.406 1 91.12 152 GLU B O 1
ATOM 3734 N N . LEU B 1 153 ? -6.957 -28.078 -17.672 1 97.38 153 LEU B N 1
ATOM 3735 C CA . LEU B 1 153 ? -7.281 -27.797 -16.266 1 97.38 153 LEU B CA 1
ATOM 3736 C C . LEU B 1 153 ? -7.574 -26.312 -16.062 1 97.38 153 LEU B C 1
ATOM 3738 O O . LEU B 1 153 ? -8.594 -25.953 -15.477 1 97.38 153 LEU B O 1
ATOM 3742 N N . VAL B 1 154 ? -6.68 -25.469 -16.531 1 94.12 154 VAL B N 1
ATOM 3743 C CA . VAL B 1 154 ? -6.797 -24.016 -16.375 1 94.12 154 VAL B CA 1
ATOM 3744 C C . VAL B 1 154 ? -8.094 -23.531 -17.016 1 94.12 154 VAL B C 1
ATOM 3746 O O . VAL B 1 154 ? -8.836 -22.75 -16.406 1 94.12 154 VAL B O 1
ATOM 3749 N N . ALA B 1 155 ? -8.422 -24.031 -18.156 1 88.25 155 ALA B N 1
ATOM 3750 C CA . ALA B 1 155 ? -9.648 -23.672 -18.859 1 88.25 155 ALA B CA 1
ATOM 3751 C C . ALA B 1 155 ? -10.883 -24.109 -18.094 1 88.25 155 ALA B C 1
ATOM 3753 O O . ALA B 1 155 ? -11.844 -23.359 -17.953 1 88.25 155 ALA B O 1
ATOM 3754 N N . ALA B 1 156 ? -10.82 -25.297 -17.641 1 92.31 156 ALA B N 1
ATOM 3755 C CA . ALA B 1 156 ? -11.945 -25.844 -16.875 1 92.31 156 ALA B CA 1
ATOM 3756 C C . ALA B 1 156 ? -12.219 -25.016 -15.633 1 92.31 156 ALA B C 1
ATOM 3758 O O . ALA B 1 156 ? -13.367 -24.891 -15.188 1 92.31 156 ALA B O 1
ATOM 3759 N N . CYS B 1 157 ? -11.203 -24.391 -15.109 1 95.12 157 CYS B N 1
ATOM 3760 C CA . CYS B 1 157 ? -11.328 -23.594 -13.898 1 95.12 157 CYS B CA 1
ATOM 3761 C C . CYS B 1 157 ? -11.664 -22.141 -14.242 1 95.12 157 CYS B C 1
ATOM 3763 O O . CYS B 1 157 ? -11.883 -21.328 -13.344 1 95.12 157 CYS B O 1
ATOM 3765 N N . GLY B 1 158 ? -11.656 -21.828 -15.484 1 88.44 158 GLY B N 1
ATOM 3766 C CA . GLY B 1 158 ? -12.016 -20.484 -15.93 1 88.44 158 GLY B CA 1
ATOM 3767 C C . GLY B 1 158 ? -10.875 -19.484 -15.812 1 88.44 158 GLY B C 1
ATOM 3768 O O . GLY B 1 158 ? -11.094 -18.281 -15.891 1 88.44 158 GLY B O 1
ATOM 3769 N N . ALA B 1 159 ? -9.664 -19.969 -15.633 1 89.94 159 ALA B N 1
ATOM 3770 C CA . ALA B 1 159 ? -8.5 -19.094 -15.445 1 89.94 159 ALA B CA 1
ATOM 3771 C C . ALA B 1 159 ? -7.824 -18.797 -16.781 1 89.94 159 ALA B C 1
ATOM 3773 O O . ALA B 1 159 ? -8.203 -19.328 -17.812 1 89.94 159 ALA B O 1
ATOM 3774 N N . ILE B 1 160 ? -6.895 -17.891 -16.766 1 83.56 160 ILE B N 1
ATOM 3775 C CA . ILE B 1 160 ? -6.125 -17.484 -17.938 1 83.56 160 ILE B CA 1
ATOM 3776 C C . ILE B 1 160 ? -4.695 -18 -17.812 1 83.56 160 ILE B C 1
ATOM 3778 O O . ILE B 1 160 ? -3.945 -17.578 -16.938 1 83.56 160 ILE B O 1
ATOM 3782 N N . PRO B 1 161 ? -4.285 -18.875 -18.719 1 89.06 161 PRO B N 1
ATOM 3783 C CA . PRO B 1 161 ? -2.945 -19.453 -18.594 1 89.06 161 PRO B CA 1
ATOM 3784 C C . PRO B 1 161 ? -1.841 -18.484 -19 1 89.06 161 PRO B C 1
ATOM 3786 O O . PRO B 1 161 ? -2.014 -17.703 -19.938 1 89.06 161 PRO B O 1
ATOM 3789 N N . VAL B 1 162 ? -0.803 -18.422 -18.281 1 87.44 162 VAL B N 1
ATOM 3790 C CA . VAL B 1 162 ? 0.445 -17.734 -18.594 1 87.44 162 VAL B CA 1
ATOM 3791 C C . VAL B 1 162 ? 1.606 -18.734 -18.547 1 87.44 162 VAL B C 1
ATOM 3793 O O . VAL B 1 162 ? 1.985 -19.203 -17.469 1 87.44 162 VAL B O 1
ATOM 3796 N N . VAL B 1 163 ? 2.172 -19.047 -19.719 1 89.38 163 VAL B N 1
ATOM 3797 C CA . VAL B 1 163 ? 3.242 -20.031 -19.781 1 89.38 163 VAL B CA 1
ATOM 3798 C C . VAL B 1 163 ? 4.598 -19.344 -19.719 1 89.38 163 VAL B C 1
ATOM 3800 O O . VAL B 1 163 ? 4.855 -18.391 -20.469 1 89.38 163 VAL B O 1
ATOM 3803 N N . LEU B 1 164 ? 5.426 -19.719 -18.859 1 89.44 164 LEU B N 1
ATOM 3804 C CA . LEU B 1 164 ? 6.762 -19.141 -18.719 1 89.44 164 LEU B CA 1
ATOM 3805 C C . LEU B 1 164 ? 7.711 -20.141 -18.062 1 89.44 164 LEU B C 1
ATOM 3807 O O . LEU B 1 164 ? 7.285 -21.219 -17.625 1 89.44 164 LEU B O 1
ATOM 3811 N N . ASP B 1 165 ? 8.992 -19.891 -17.984 1 92.44 165 ASP B N 1
ATOM 3812 C CA . ASP B 1 165 ? 9.922 -20.812 -17.344 1 92.44 165 ASP B CA 1
ATOM 3813 C C . ASP B 1 165 ? 9.961 -20.594 -15.836 1 92.44 165 ASP B C 1
ATOM 3815 O O . ASP B 1 165 ? 9.32 -19.672 -15.32 1 92.44 165 ASP B O 1
ATOM 3819 N N . ALA B 1 166 ? 10.641 -21.469 -15.18 1 96.12 166 ALA B N 1
ATOM 3820 C CA . ALA B 1 166 ? 10.648 -21.469 -13.719 1 96.12 166 ALA B CA 1
ATOM 3821 C C . ALA B 1 166 ? 11.289 -20.203 -13.172 1 96.12 166 ALA B C 1
ATOM 3823 O O . ALA B 1 166 ? 10.789 -19.609 -12.203 1 96.12 166 ALA B O 1
ATOM 3824 N N . GLU B 1 167 ? 12.406 -19.75 -13.734 1 94.38 167 GLU B N 1
ATOM 3825 C CA . GLU B 1 167 ? 13.109 -18.562 -13.266 1 94.38 167 GLU B CA 1
ATOM 3826 C C . GLU B 1 167 ? 12.266 -17.312 -13.445 1 94.38 167 GLU B C 1
ATOM 3828 O O . GLU B 1 167 ? 12.164 -16.484 -12.539 1 94.38 167 GLU B O 1
ATOM 3833 N N . ALA B 1 168 ? 11.648 -17.219 -14.602 1 93.25 168 ALA B N 1
ATOM 3834 C CA . ALA B 1 168 ? 10.773 -16.078 -14.875 1 93.25 168 ALA B CA 1
ATOM 3835 C C . ALA B 1 168 ? 9.586 -16.062 -13.906 1 93.25 168 ALA B C 1
ATOM 3837 O O . ALA B 1 168 ? 9.211 -15 -13.406 1 93.25 168 ALA B O 1
ATOM 3838 N N . HIS B 1 169 ? 9.039 -17.188 -13.648 1 95.75 169 HIS B N 1
ATOM 3839 C CA . HIS B 1 169 ? 7.926 -17.297 -12.703 1 95.75 169 HIS B CA 1
ATOM 3840 C C . HIS B 1 169 ? 8.328 -16.781 -11.328 1 95.75 169 HIS B C 1
ATOM 3842 O O . HIS B 1 169 ? 7.676 -15.906 -10.766 1 95.75 169 HIS B O 1
ATOM 3848 N N . ASP B 1 170 ? 9.398 -17.375 -10.836 1 96.56 170 ASP B N 1
ATOM 3849 C CA . ASP B 1 170 ? 9.789 -17.047 -9.469 1 96.56 170 ASP B CA 1
ATOM 3850 C C . ASP B 1 170 ? 10.156 -15.57 -9.336 1 96.56 170 ASP B C 1
ATOM 3852 O O . ASP B 1 170 ? 9.852 -14.938 -8.32 1 96.56 170 ASP B O 1
ATOM 3856 N N . ARG B 1 171 ? 10.789 -15.008 -10.328 1 95.19 171 ARG B N 1
ATOM 3857 C CA . ARG B 1 171 ? 11.094 -13.578 -10.336 1 95.19 171 ARG B CA 1
ATOM 3858 C C . ARG B 1 171 ? 9.812 -12.75 -10.352 1 95.19 171 ARG B C 1
ATOM 3860 O O . ARG B 1 171 ? 9.719 -11.734 -9.648 1 95.19 171 ARG B O 1
ATOM 3867 N N . ALA B 1 172 ? 8.867 -13.141 -11.141 1 95.06 172 ALA B N 1
ATOM 3868 C CA . ALA B 1 172 ? 7.594 -12.43 -11.242 1 95.06 172 ALA B CA 1
ATOM 3869 C C . ALA B 1 172 ? 6.859 -12.43 -9.906 1 95.06 172 ALA B C 1
ATOM 3871 O O . ALA B 1 172 ? 6.328 -11.398 -9.484 1 95.06 172 ALA B O 1
ATOM 3872 N N . ILE B 1 173 ? 6.828 -13.539 -9.258 1 95.44 173 ILE B N 1
ATOM 3873 C CA . ILE B 1 173 ? 6.145 -13.656 -7.98 1 95.44 173 ILE B CA 1
ATOM 3874 C C . ILE B 1 173 ? 6.855 -12.805 -6.93 1 95.44 173 ILE B C 1
ATOM 3876 O O . ILE B 1 173 ? 6.207 -12.102 -6.148 1 95.44 173 ILE B O 1
ATOM 3880 N N . ALA B 1 174 ? 8.203 -12.891 -6.926 1 96.5 174 ALA B N 1
ATOM 3881 C CA . ALA B 1 174 ? 8.969 -12.062 -6 1 96.5 174 ALA B CA 1
ATOM 3882 C C . ALA B 1 174 ? 8.664 -10.586 -6.211 1 96.5 174 ALA B C 1
ATOM 3884 O O . ALA B 1 174 ? 8.383 -9.859 -5.254 1 96.5 174 ALA B O 1
ATOM 3885 N N . LEU B 1 175 ? 8.664 -10.172 -7.457 1 95.81 175 LEU B N 1
ATOM 3886 C CA . LEU B 1 175 ? 8.484 -8.773 -7.828 1 95.81 175 LEU B CA 1
ATOM 3887 C C . LEU B 1 175 ? 7.047 -8.336 -7.602 1 95.81 175 LEU B C 1
ATOM 3889 O O . LEU B 1 175 ? 6.801 -7.258 -7.051 1 95.81 175 LEU B O 1
ATOM 3893 N N . GLY B 1 176 ? 6.148 -9.141 -7.969 1 93.31 176 GLY B N 1
ATOM 3894 C CA . GLY B 1 176 ? 4.762 -8.727 -8.102 1 93.31 176 GLY B CA 1
ATOM 3895 C C . GLY B 1 176 ? 3.947 -8.969 -6.844 1 93.31 176 GLY B C 1
ATOM 3896 O O . GLY B 1 176 ? 2.885 -8.375 -6.66 1 93.31 176 GLY B O 1
ATOM 3897 N N . THR B 1 177 ? 4.402 -9.82 -5.965 1 92 177 THR B N 1
ATOM 3898 C CA . THR B 1 177 ? 3.588 -10.156 -4.805 1 92 177 THR B CA 1
ATOM 3899 C C . THR B 1 177 ? 4.402 -10.039 -3.52 1 92 177 THR B C 1
ATOM 3901 O O . THR B 1 177 ? 3.992 -9.352 -2.58 1 92 177 THR B O 1
ATOM 3904 N N . LEU B 1 178 ? 5.551 -10.633 -3.48 1 94.12 178 LEU B N 1
ATOM 3905 C CA . LEU B 1 178 ? 6.23 -10.812 -2.203 1 94.12 178 LEU B CA 1
ATOM 3906 C C . LEU B 1 178 ? 6.949 -9.539 -1.78 1 94.12 178 LEU B C 1
ATOM 3908 O O . LEU B 1 178 ? 6.879 -9.141 -0.616 1 94.12 178 LEU B O 1
ATOM 3912 N N . VAL B 1 179 ? 7.633 -8.875 -2.709 1 96 179 VAL B N 1
ATOM 3913 C CA . VAL B 1 179 ? 8.352 -7.648 -2.381 1 96 179 VAL B CA 1
ATOM 3914 C C . VAL B 1 179 ? 7.363 -6.57 -1.94 1 96 179 VAL B C 1
ATOM 3916 O O . VAL B 1 179 ? 7.57 -5.914 -0.917 1 96 179 VAL B O 1
ATOM 3919 N N . PRO B 1 180 ? 6.23 -6.387 -2.691 1 94.31 180 PRO B N 1
ATOM 3920 C CA . PRO B 1 180 ? 5.242 -5.434 -2.184 1 94.31 180 PRO B CA 1
ATOM 3921 C C . PRO B 1 180 ? 4.738 -5.789 -0.787 1 94.31 180 PRO B C 1
ATOM 3923 O O . PRO B 1 180 ? 4.582 -4.91 0.061 1 94.31 180 PRO B O 1
ATOM 3926 N N . GLN B 1 181 ? 4.453 -7.035 -0.539 1 91.56 181 GLN B N 1
ATOM 3927 C CA . GLN B 1 181 ? 4 -7.473 0.777 1 91.56 181 GLN B CA 1
ATOM 3928 C C . GLN B 1 181 ? 5.035 -7.145 1.852 1 91.56 181 GLN B C 1
ATOM 3930 O O . GLN B 1 181 ? 4.684 -6.688 2.941 1 91.56 181 GLN B O 1
ATOM 3935 N N . ILE B 1 182 ? 6.273 -7.395 1.578 1 94.94 182 ILE B N 1
ATOM 3936 C CA . ILE B 1 182 ? 7.367 -7.121 2.504 1 94.94 182 ILE B CA 1
ATOM 3937 C C . ILE B 1 182 ? 7.449 -5.621 2.777 1 94.94 182 ILE B C 1
ATOM 3939 O O . ILE B 1 182 ? 7.582 -5.199 3.93 1 94.94 182 ILE B O 1
ATOM 3943 N N . ALA B 1 183 ? 7.398 -4.816 1.708 1 95.88 183 ALA B N 1
ATOM 3944 C CA . ALA B 1 183 ? 7.461 -3.367 1.859 1 95.88 183 ALA B CA 1
ATOM 3945 C C . ALA B 1 183 ? 6.344 -2.861 2.77 1 95.88 183 ALA B C 1
ATOM 3947 O O . ALA B 1 183 ? 6.59 -2.049 3.666 1 95.88 183 ALA B O 1
ATOM 3948 N N . LEU B 1 184 ? 5.172 -3.354 2.535 1 93.81 184 LEU B N 1
ATOM 3949 C CA . LEU B 1 184 ? 4.027 -2.945 3.34 1 93.81 184 LEU B CA 1
ATOM 3950 C C . LEU B 1 184 ? 4.184 -3.412 4.781 1 93.81 184 LEU B C 1
ATOM 3952 O O . LEU B 1 184 ? 3.832 -2.686 5.715 1 93.81 184 LEU B O 1
ATOM 3956 N N . THR B 1 185 ? 4.668 -4.625 4.992 1 93.06 185 THR B N 1
ATOM 3957 C CA . THR B 1 185 ? 4.91 -5.156 6.328 1 93.06 185 THR B CA 1
ATOM 3958 C C . THR B 1 185 ? 5.934 -4.305 7.074 1 93.06 185 THR B C 1
ATOM 3960 O O . THR B 1 185 ? 5.766 -4.016 8.258 1 93.06 185 THR B O 1
ATOM 3963 N N . LEU B 1 186 ? 7.023 -3.912 6.391 1 95.81 186 LEU B N 1
ATOM 3964 C CA . LEU B 1 186 ? 8.055 -3.055 6.969 1 95.81 186 LEU B CA 1
ATOM 3965 C C . LEU B 1 186 ? 7.457 -1.73 7.434 1 95.81 186 LEU B C 1
ATOM 3967 O O . LEU B 1 186 ? 7.742 -1.272 8.539 1 95.81 186 LEU B O 1
ATOM 3971 N N . VAL B 1 187 ? 6.633 -1.141 6.59 1 96 187 VAL B N 1
ATOM 3972 C CA . VAL B 1 187 ? 5.992 0.133 6.906 1 96 187 VAL B CA 1
ATOM 3973 C C . VAL B 1 187 ? 5.074 -0.034 8.117 1 96 187 VAL B C 1
ATOM 3975 O O . VAL B 1 187 ? 5.117 0.767 9.047 1 96 187 VAL B O 1
ATOM 3978 N N . ALA B 1 188 ? 4.273 -1.072 8.102 1 94.38 188 ALA B N 1
ATOM 3979 C CA . ALA B 1 188 ? 3.332 -1.319 9.188 1 94.38 188 ALA B CA 1
ATOM 3980 C C . ALA B 1 188 ? 4.066 -1.555 10.508 1 94.38 188 ALA B C 1
ATOM 3982 O O . ALA B 1 188 ? 3.613 -1.111 11.562 1 94.38 188 ALA B O 1
ATOM 3983 N N . ALA B 1 189 ? 5.145 -2.248 10.461 1 94.5 189 ALA B N 1
ATOM 3984 C CA . ALA B 1 189 ? 5.918 -2.572 11.656 1 94.5 189 ALA B CA 1
ATOM 3985 C C . ALA B 1 189 ? 6.371 -1.305 12.375 1 94.5 189 ALA B C 1
ATOM 3987 O O . ALA B 1 189 ? 6.535 -1.303 13.602 1 94.5 189 ALA B O 1
ATOM 3988 N N . ARG B 1 190 ? 6.523 -0.203 11.688 1 95.31 190 ARG B N 1
ATOM 3989 C CA . ARG B 1 190 ? 6.973 1.051 12.281 1 95.31 190 ARG B CA 1
ATOM 3990 C C . ARG B 1 190 ? 5.934 1.6 13.258 1 95.31 190 ARG B C 1
ATOM 3992 O O . ARG B 1 190 ? 6.266 2.367 14.156 1 95.31 190 ARG B O 1
ATOM 3999 N N . LEU B 1 191 ? 4.703 1.219 13.133 1 94 191 LEU B N 1
ATOM 4000 C CA . LEU B 1 191 ? 3.643 1.74 13.992 1 94 191 LEU B CA 1
ATOM 4001 C C . LEU B 1 191 ? 3.705 1.11 15.375 1 94 191 LEU B C 1
ATOM 4003 O O . LEU B 1 191 ? 3.062 1.594 16.312 1 94 191 LEU B O 1
ATOM 4007 N N . THR B 1 192 ? 4.469 -0.009 15.492 1 91.44 192 THR B N 1
ATOM 4008 C CA . THR B 1 192 ? 4.59 -0.638 16.797 1 91.44 192 THR B CA 1
ATOM 4009 C C . THR B 1 192 ? 5.184 0.334 17.812 1 91.44 192 THR B C 1
ATOM 4011 O O . THR B 1 192 ? 4.895 0.246 19.016 1 91.44 192 THR B O 1
ATOM 4014 N N . GLU B 1 193 ? 5.918 1.349 17.328 1 88.88 193 GLU B N 1
ATOM 4015 C CA . GLU B 1 193 ? 6.578 2.299 18.219 1 88.88 193 GLU B CA 1
ATOM 4016 C C . GLU B 1 193 ? 5.93 3.678 18.141 1 88.88 193 GLU B C 1
ATOM 4018 O O . GLU B 1 193 ? 6.426 4.641 18.719 1 88.88 193 GLU B O 1
ATOM 4023 N N . ALA B 1 194 ? 4.879 3.756 17.406 1 90.81 194 ALA B N 1
ATOM 4024 C CA . ALA B 1 194 ? 4.227 5.051 17.219 1 90.81 194 ALA B CA 1
ATOM 4025 C C . ALA B 1 194 ? 3.475 5.473 18.469 1 90.81 194 ALA B C 1
ATOM 4027 O O . ALA B 1 194 ? 2.844 4.641 19.141 1 90.81 194 ALA B O 1
ATOM 4028 N N . ASP B 1 195 ? 3.576 6.707 18.828 1 87.12 195 ASP B N 1
ATOM 4029 C CA . ASP B 1 195 ? 2.807 7.203 19.969 1 87.12 195 ASP B CA 1
ATOM 4030 C C . ASP B 1 195 ? 1.377 7.547 19.547 1 87.12 195 ASP B C 1
ATOM 4032 O O . ASP B 1 195 ? 1.035 7.488 18.359 1 87.12 195 ASP B O 1
ATOM 4036 N N . SER B 1 196 ? 0.562 7.918 20.5 1 81.56 196 SER B N 1
ATOM 4037 C CA . SER B 1 196 ? -0.863 8.133 20.266 1 81.56 196 SER B CA 1
ATOM 4038 C C . SER B 1 196 ? -1.1 9.305 19.328 1 81.56 196 SER B C 1
ATOM 4040 O O . SER B 1 196 ? -2.01 9.273 18.5 1 81.56 196 SER B O 1
ATOM 4042 N N . GLY B 1 197 ? -0.335 10.359 19.469 1 83.19 197 GLY B N 1
ATOM 4043 C CA . GLY B 1 197 ? -0.462 11.5 18.562 1 83.19 197 GLY B CA 1
ATOM 4044 C C . GLY B 1 197 ? -0.206 11.141 17.125 1 83.19 197 GLY B C 1
ATOM 4045 O O . GLY B 1 197 ? -0.958 11.547 16.234 1 83.19 197 GLY B O 1
ATOM 4046 N N . ALA B 1 198 ? 0.823 10.344 17 1 89.94 198 ALA B N 1
ATOM 4047 C CA . ALA B 1 198 ? 1.159 9.898 15.648 1 89.94 198 ALA B CA 1
ATOM 4048 C C . ALA B 1 198 ? 0.057 9.023 15.07 1 89.94 198 ALA B C 1
ATOM 4050 O O . ALA B 1 198 ? -0.287 9.141 13.891 1 89.94 198 ALA B O 1
ATOM 4051 N N . LEU B 1 199 ? -0.522 8.148 15.852 1 89.44 199 LEU B N 1
ATOM 4052 C CA . LEU B 1 199 ? -1.564 7.238 15.383 1 89.44 199 LEU B CA 1
ATOM 4053 C C . LEU B 1 199 ? -2.816 8.008 14.984 1 89.44 199 LEU B C 1
ATOM 4055 O O . LEU B 1 199 ? -3.525 7.609 14.055 1 89.44 199 LEU B O 1
ATOM 4059 N N . ARG B 1 200 ? -3.047 9.141 15.555 1 85.38 200 ARG B N 1
ATOM 4060 C CA . ARG B 1 200 ? -4.227 9.953 15.258 1 85.38 200 ARG B CA 1
ATOM 4061 C C . ARG B 1 200 ? -4.035 10.75 13.977 1 85.38 200 ARG B C 1
ATOM 4063 O O . ARG B 1 200 ? -5 11.266 13.406 1 85.38 200 ARG B O 1
ATOM 4070 N N . LEU B 1 201 ? -2.775 10.883 13.57 1 91.25 201 LEU B N 1
ATOM 4071 C CA . LEU B 1 201 ? -2.48 11.703 12.398 1 91.25 201 LEU B CA 1
ATOM 4072 C C . LEU B 1 201 ? -2.148 10.828 11.188 1 91.25 201 LEU B C 1
ATOM 4074 O O . LEU B 1 201 ? -1.62 11.32 10.188 1 91.25 201 LEU B O 1
ATOM 4078 N N . LEU B 1 202 ? -2.477 9.516 11.305 1 90.62 202 LEU B N 1
ATOM 4079 C CA . LEU B 1 202 ? -2.205 8.617 10.18 1 90.62 202 LEU B CA 1
ATOM 4080 C C . LEU B 1 202 ? -2.963 9.07 8.938 1 90.62 202 LEU B C 1
ATOM 4082 O O . LEU B 1 202 ? -4.141 9.422 9.016 1 90.62 202 LEU B O 1
ATOM 4086 N N . GLY B 1 203 ? -2.234 9.078 7.812 1 85.88 203 GLY B N 1
ATOM 4087 C CA . GLY B 1 203 ? -2.857 9.453 6.551 1 85.88 203 GLY B CA 1
ATOM 4088 C C . GLY B 1 203 ? -3.816 8.398 6.027 1 85.88 203 GLY B C 1
ATOM 4089 O O . GLY B 1 203 ? -3.91 7.301 6.586 1 85.88 203 GLY B O 1
ATOM 4090 N N . SER B 1 204 ? -4.473 8.727 4.961 1 79.44 204 SER B N 1
ATOM 4091 C CA . SER B 1 204 ? -5.551 7.91 4.41 1 79.44 204 SER B CA 1
ATOM 4092 C C . SER B 1 204 ? -5.02 6.594 3.848 1 79.44 204 SER B C 1
ATOM 4094 O O . SER B 1 204 ? -5.777 5.637 3.678 1 79.44 204 SER B O 1
ATOM 4096 N N . VAL B 1 205 ? -3.766 6.5 3.586 1 83.81 205 VAL B N 1
ATOM 4097 C CA . VAL B 1 205 ? -3.172 5.285 3.031 1 83.81 205 VAL B CA 1
ATOM 4098 C C . VAL B 1 205 ? -3.363 4.129 4.008 1 83.81 205 VAL B C 1
ATOM 4100 O O . VAL B 1 205 ? -3.406 2.965 3.6 1 83.81 205 VAL B O 1
ATOM 4103 N N . TRP B 1 206 ? -3.564 4.43 5.273 1 88.38 206 TRP B N 1
ATOM 4104 C CA . TRP B 1 206 ? -3.627 3.412 6.316 1 88.38 206 TRP B CA 1
ATOM 4105 C C . TRP B 1 206 ? -5.008 2.764 6.363 1 88.38 206 TRP B C 1
ATOM 4107 O O . TRP B 1 206 ? -5.211 1.771 7.066 1 88.38 206 TRP B O 1
ATOM 4117 N N . SER B 1 207 ? -5.906 3.25 5.602 1 81.44 207 SER B N 1
ATOM 4118 C CA . SER B 1 207 ? -7.18 2.557 5.43 1 81.44 207 SER B CA 1
ATOM 4119 C C . SER B 1 207 ? -7.016 1.297 4.586 1 81.44 207 SER B C 1
ATOM 4121 O O . SER B 1 207 ? -7.844 0.385 4.652 1 81.44 207 SER B O 1
ATOM 4123 N N . GLU B 1 208 ? -5.902 1.236 3.807 1 81.31 208 GLU B N 1
ATOM 4124 C CA . GLU B 1 208 ? -5.711 0.144 2.857 1 81.31 208 GLU B CA 1
ATOM 4125 C C . GLU B 1 208 ? -4.582 -0.784 3.305 1 81.31 208 GLU B C 1
ATOM 4127 O O . GLU B 1 208 ? -4.676 -2.002 3.146 1 81.31 208 GLU B O 1
ATOM 4132 N N . ILE B 1 209 ? -3.576 -0.243 3.98 1 86.69 209 ILE B N 1
ATOM 4133 C CA . ILE B 1 209 ? -2.33 -0.964 4.219 1 86.69 209 ILE B CA 1
ATOM 4134 C C . ILE B 1 209 ? -2.6 -2.174 5.113 1 86.69 209 ILE B C 1
ATOM 4136 O O . ILE B 1 209 ? -2.145 -3.281 4.82 1 86.69 209 ILE B O 1
ATOM 4140 N N . PRO B 1 210 ? -3.395 -2.035 6.164 1 81.25 210 PRO B N 1
ATOM 4141 C CA . PRO B 1 210 ? -3.605 -3.201 7.023 1 81.25 210 PRO B CA 1
ATOM 4142 C C . PRO B 1 210 ? -4.254 -4.371 6.285 1 81.25 210 PRO B C 1
ATOM 4144 O O . PRO B 1 210 ? -3.922 -5.531 6.547 1 81.25 210 PRO B O 1
ATOM 4147 N N . GLN B 1 211 ? -5.086 -4.074 5.344 1 76 211 GLN B N 1
ATOM 4148 C CA . GLN B 1 211 ? -5.746 -5.117 4.566 1 76 211 GLN B CA 1
ATOM 4149 C C . GLN B 1 211 ? -4.762 -5.812 3.631 1 76 211 GLN B C 1
ATOM 4151 O O . GLN B 1 211 ? -4.898 -7.008 3.352 1 76 211 GLN B O 1
ATOM 4156 N N . LEU B 1 212 ? -3.855 -5.031 3.189 1 78.69 212 LEU B N 1
ATOM 4157 C CA . LEU B 1 212 ? -2.875 -5.555 2.244 1 78.69 212 LEU B CA 1
ATOM 4158 C C . LEU B 1 212 ? -1.812 -6.379 2.967 1 78.69 212 LEU B C 1
ATOM 4160 O O . LEU B 1 212 ? -1.22 -7.285 2.379 1 78.69 212 LEU B O 1
ATOM 4164 N N . VAL B 1 213 ? -1.429 -5.992 4.16 1 77.12 213 VAL B N 1
ATOM 4165 C CA . VAL B 1 213 ? -0.469 -6.75 4.957 1 77.12 213 VAL B CA 1
ATOM 4166 C C . VAL B 1 213 ? -1.064 -8.102 5.332 1 77.12 213 VAL B C 1
ATOM 4168 O O . VAL B 1 213 ? -0.343 -9.102 5.438 1 77.12 213 VAL B O 1
ATOM 4171 N N . GLY B 1 214 ? -2.367 -8.258 4.941 1 61.5 214 GLY B N 1
ATOM 4172 C CA . GLY B 1 214 ? -3.059 -9.531 5.055 1 61.5 214 GLY B CA 1
ATOM 4173 C C . GLY B 1 214 ? -2.924 -10.164 6.426 1 61.5 214 GLY B C 1
ATOM 4174 O O . GLY B 1 214 ? -1.917 -9.969 7.109 1 61.5 214 GLY B O 1
ATOM 4175 N N . VAL B 1 215 ? -4.109 -10.195 7.223 1 54.44 215 VAL B N 1
ATOM 4176 C CA . VAL B 1 215 ? -4.211 -10.852 8.523 1 54.44 215 VAL B CA 1
ATOM 4177 C C . VAL B 1 215 ? -4.156 -12.367 8.344 1 54.44 215 VAL B C 1
ATOM 4179 O O . VAL B 1 215 ? -4.348 -13.117 9.305 1 54.44 215 VAL B O 1
ATOM 4182 N N . ASP B 1 216 ? -3.824 -12.797 7.051 1 57.62 216 ASP B N 1
ATOM 4183 C CA . ASP B 1 216 ? -3.691 -14.234 7.211 1 57.62 216 ASP B CA 1
ATOM 4184 C C . ASP B 1 216 ? -2.6 -14.578 8.227 1 57.62 216 ASP B C 1
ATOM 4186 O O . ASP B 1 216 ? -1.93 -13.688 8.75 1 57.62 216 ASP B O 1
ATOM 4190 N N . SER B 1 217 ? -2.277 -15.898 8.562 1 64.5 217 SER B N 1
ATOM 4191 C CA . SER B 1 217 ? -1.452 -16.266 9.711 1 64.5 217 SER B CA 1
ATOM 4192 C C . SER B 1 217 ? 0.018 -15.953 9.453 1 64.5 217 SER B C 1
ATOM 4194 O O . SER B 1 217 ? 0.479 -16 8.312 1 64.5 217 SER B O 1
ATOM 4196 N N . ALA B 1 218 ? 0.62 -15.18 10.258 1 77.88 218 ALA B N 1
ATOM 4197 C CA . ALA B 1 218 ? 2.062 -14.953 10.281 1 77.88 218 ALA B CA 1
ATOM 4198 C C . ALA B 1 218 ? 2.82 -16.219 9.859 1 77.88 218 ALA B C 1
ATOM 4200 O O . ALA B 1 218 ? 3.824 -16.125 9.148 1 77.88 218 ALA B O 1
ATOM 4201 N N . THR B 1 219 ? 2.199 -17.266 10.094 1 78 219 THR B N 1
ATOM 4202 C CA . THR B 1 219 ? 2.818 -18.547 9.781 1 78 219 THR B CA 1
ATOM 4203 C C . THR B 1 219 ? 2.783 -18.828 8.281 1 78 219 THR B C 1
ATOM 4205 O O . THR B 1 219 ? 3.777 -19.266 7.703 1 78 219 THR B O 1
ATOM 4208 N N . SER B 1 220 ? 1.676 -18.531 7.688 1 79.88 220 SER B N 1
ATOM 4209 C CA . SER B 1 220 ? 1.541 -18.766 6.254 1 79.88 220 SER B CA 1
ATOM 4210 C C . SER B 1 220 ? 2.516 -17.906 5.461 1 79.88 220 SER B C 1
ATOM 4212 O O . SER B 1 220 ? 3.201 -18.391 4.562 1 79.88 220 SER B O 1
ATOM 4214 N N . TRP B 1 221 ? 2.645 -16.688 5.828 1 84.69 221 TRP B N 1
ATOM 4215 C CA . TRP B 1 221 ? 3.551 -15.789 5.129 1 84.69 221 TRP B CA 1
ATOM 4216 C C . TRP B 1 221 ? 5.004 -16.203 5.34 1 84.69 221 TRP B C 1
ATOM 4218 O O . TRP B 1 221 ? 5.828 -16.078 4.43 1 84.69 221 TRP B O 1
ATOM 4228 N N . THR B 1 222 ? 5.293 -16.656 6.527 1 86.81 222 THR B N 1
ATOM 4229 C CA . THR B 1 222 ? 6.645 -17.141 6.805 1 86.81 222 THR B CA 1
ATOM 4230 C C . THR B 1 222 ? 7.012 -18.281 5.879 1 86.81 222 THR B C 1
ATOM 4232 O O . THR B 1 222 ? 8.109 -18.312 5.32 1 86.81 222 THR B O 1
ATOM 4235 N N . GLN B 1 223 ? 6.113 -19.156 5.684 1 83.62 223 GLN B N 1
ATOM 4236 C CA . GLN B 1 223 ? 6.355 -20.312 4.824 1 83.62 223 GLN B CA 1
ATOM 4237 C C . GLN B 1 223 ? 6.531 -19.891 3.369 1 83.62 223 GLN B C 1
ATOM 4239 O O . GLN B 1 223 ? 7.418 -20.391 2.676 1 83.62 223 GLN B O 1
ATOM 4244 N N . VAL B 1 224 ? 5.684 -19 2.959 1 87.19 224 VAL B N 1
ATOM 4245 C CA . VAL B 1 224 ? 5.734 -18.531 1.577 1 87.19 224 VAL B CA 1
ATOM 4246 C C . VAL B 1 224 ? 7.062 -17.828 1.318 1 87.19 224 VAL B C 1
ATOM 4248 O O . VAL B 1 224 ? 7.723 -18.078 0.311 1 87.19 224 VAL B O 1
ATOM 4251 N N . LEU B 1 225 ? 7.469 -17 2.211 1 91.25 225 LEU B N 1
ATOM 4252 C CA . LEU B 1 225 ? 8.711 -16.266 2.045 1 91.25 225 LEU B CA 1
ATOM 4253 C C . LEU B 1 225 ? 9.914 -17.203 2.107 1 91.25 225 LEU B C 1
ATOM 4255 O O . LEU B 1 225 ? 10.875 -17.031 1.346 1 91.25 225 LEU B O 1
ATOM 4259 N N . ALA B 1 226 ? 9.836 -18.141 2.992 1 90.44 226 ALA B N 1
ATOM 4260 C CA . ALA B 1 226 ? 10.93 -19.109 3.105 1 90.44 226 ALA B CA 1
ATOM 4261 C C . ALA B 1 226 ? 11.102 -19.891 1.81 1 90.44 226 ALA B C 1
ATOM 4263 O O . ALA B 1 226 ? 12.219 -20.078 1.333 1 90.44 226 ALA B O 1
ATOM 4264 N N . ALA B 1 227 ? 10.023 -20.297 1.281 1 88.81 227 ALA B N 1
ATOM 4265 C CA . ALA B 1 227 ? 10.047 -21.094 0.057 1 88.81 227 ALA B CA 1
ATOM 4266 C C . ALA B 1 227 ? 10.555 -20.266 -1.122 1 88.81 227 ALA B C 1
ATOM 4268 O O . ALA B 1 227 ? 11.094 -20.828 -2.088 1 88.81 227 ALA B O 1
ATOM 4269 N N . ASN B 1 228 ? 10.43 -18.938 -1.051 1 92.75 228 ASN B N 1
ATOM 4270 C CA . ASN B 1 228 ? 10.797 -18.047 -2.148 1 92.75 228 ASN B CA 1
ATOM 4271 C C . ASN B 1 228 ? 12 -17.172 -1.786 1 92.75 228 ASN B C 1
ATOM 4273 O O . ASN B 1 228 ? 12.227 -16.141 -2.404 1 92.75 228 ASN B O 1
ATOM 4277 N N . ALA B 1 229 ? 12.734 -17.578 -0.826 1 94.31 229 ALA B N 1
ATOM 4278 C CA . ALA B 1 229 ? 13.766 -16.719 -0.254 1 94.31 229 ALA B CA 1
ATOM 4279 C C . ALA B 1 229 ? 14.758 -16.266 -1.322 1 94.31 229 ALA B C 1
ATOM 4281 O O . ALA B 1 229 ? 15.086 -15.078 -1.413 1 94.31 229 ALA B O 1
ATOM 4282 N N . ALA B 1 230 ? 15.195 -17.109 -2.191 1 93.44 230 ALA B N 1
ATOM 4283 C CA . ALA B 1 230 ? 16.25 -16.797 -3.148 1 93.44 230 ALA B CA 1
ATOM 4284 C C . ALA B 1 230 ? 15.797 -15.727 -4.137 1 93.44 230 ALA B C 1
ATOM 4286 O O . ALA B 1 230 ? 16.422 -14.664 -4.258 1 93.44 230 ALA B O 1
ATOM 4287 N N . PRO B 1 231 ? 14.688 -15.961 -4.836 1 94.81 231 PRO B N 1
ATOM 4288 C CA . PRO B 1 231 ? 14.258 -14.898 -5.75 1 94.81 231 PRO B CA 1
ATOM 4289 C C . PRO B 1 231 ? 13.875 -13.609 -5.027 1 94.81 231 PRO B C 1
ATOM 4291 O O . PRO B 1 231 ? 14.055 -12.516 -5.566 1 94.81 231 PRO B O 1
ATOM 4294 N N . VAL B 1 232 ? 13.367 -13.672 -3.846 1 96.94 232 VAL B N 1
ATOM 4295 C CA . VAL B 1 232 ? 12.984 -12.492 -3.08 1 96.94 232 VAL B CA 1
ATOM 4296 C C . VAL B 1 232 ? 14.227 -11.664 -2.746 1 96.94 232 VAL B C 1
ATOM 4298 O O . VAL B 1 232 ? 14.211 -10.438 -2.863 1 96.94 232 VAL B O 1
ATOM 4301 N N . VAL B 1 233 ? 15.297 -12.328 -2.336 1 97 233 VAL B N 1
ATOM 4302 C CA . VAL B 1 233 ? 16.547 -11.633 -2.035 1 97 233 VAL B CA 1
ATOM 4303 C C . VAL B 1 233 ? 17 -10.844 -3.256 1 97 233 VAL B C 1
ATOM 4305 O O . VAL B 1 233 ? 17.375 -9.672 -3.141 1 97 233 VAL B O 1
ATOM 4308 N N . GLY B 1 234 ? 16.938 -11.461 -4.402 1 95.94 234 GLY B N 1
ATOM 4309 C CA . GLY B 1 234 ? 17.344 -10.789 -5.625 1 95.94 234 GLY B CA 1
ATOM 4310 C C . GLY B 1 234 ? 16.594 -9.5 -5.879 1 95.94 234 GLY B C 1
ATOM 4311 O O . GLY B 1 234 ? 17.188 -8.461 -6.145 1 95.94 234 GLY B O 1
ATOM 4312 N N . GLU B 1 235 ? 15.312 -9.531 -5.793 1 96.06 235 GLU B N 1
ATOM 4313 C CA . GLU B 1 235 ? 14.469 -8.367 -6.059 1 96.06 235 GLU B CA 1
ATOM 4314 C C . GLU B 1 235 ? 14.555 -7.352 -4.926 1 96.06 235 GLU B C 1
ATOM 4316 O O . GLU B 1 235 ? 14.531 -6.141 -5.164 1 96.06 235 GLU B O 1
ATOM 4321 N N . LEU B 1 236 ? 14.641 -7.801 -3.674 1 97 236 LEU B N 1
ATOM 4322 C CA . LEU B 1 236 ? 14.695 -6.918 -2.512 1 97 236 LEU B CA 1
ATOM 4323 C C . LEU B 1 236 ? 16 -6.133 -2.49 1 97 236 LEU B C 1
ATOM 4325 O O . LEU B 1 236 ? 16.031 -4.984 -2.033 1 97 236 LEU B O 1
ATOM 4329 N N . GLU B 1 237 ? 17.078 -6.727 -2.965 1 97.38 237 GLU B N 1
ATOM 4330 C CA . GLU B 1 237 ? 18.359 -6.027 -3.055 1 97.38 237 GLU B CA 1
ATOM 4331 C C . GLU B 1 237 ? 18.266 -4.82 -3.984 1 97.38 237 GLU B C 1
ATOM 4333 O O . GLU B 1 237 ? 18.859 -3.771 -3.711 1 97.38 237 GLU B O 1
ATOM 4338 N N . LYS B 1 238 ? 17.594 -4.98 -5.098 1 96.81 238 LYS B N 1
ATOM 4339 C CA . LYS B 1 238 ? 17.375 -3.857 -6.004 1 96.81 238 LYS B CA 1
ATOM 4340 C C . LYS B 1 238 ? 16.609 -2.734 -5.316 1 96.81 238 LYS B C 1
ATOM 4342 O O . LYS B 1 238 ? 16.969 -1.562 -5.434 1 96.81 238 LYS B O 1
ATOM 4347 N N . LEU B 1 239 ? 15.602 -3.088 -4.582 1 96.56 239 LEU B N 1
ATOM 4348 C CA . LEU B 1 239 ? 14.812 -2.111 -3.84 1 96.56 239 LEU B CA 1
ATOM 4349 C C . LEU B 1 239 ? 15.672 -1.408 -2.791 1 96.56 239 LEU B C 1
ATOM 4351 O O . LEU B 1 239 ? 15.57 -0.192 -2.615 1 96.56 239 LEU B O 1
ATOM 4355 N N . SER B 1 240 ? 16.469 -2.176 -2.08 1 97.44 240 SER B N 1
ATOM 4356 C CA . SER B 1 240 ? 17.344 -1.637 -1.052 1 97.44 240 SER B CA 1
ATOM 4357 C C . SER B 1 240 ? 18.312 -0.61 -1.634 1 97.44 240 SER B C 1
ATOM 4359 O O . SER B 1 240 ? 18.578 0.417 -1.009 1 97.44 240 SER B O 1
ATOM 4361 N N . ARG B 1 241 ? 18.812 -0.862 -2.803 1 97 241 ARG B N 1
ATOM 4362 C CA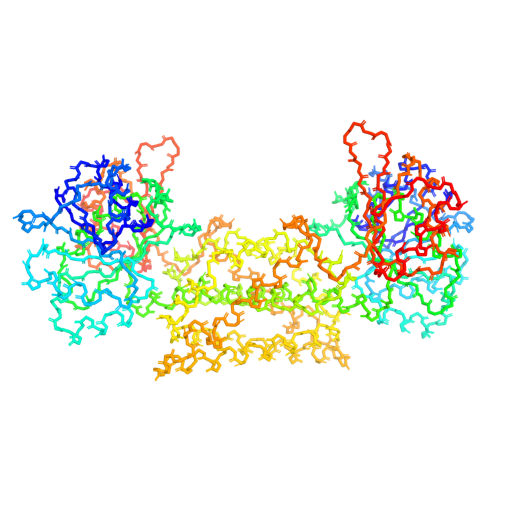 . ARG B 1 241 ? 19.703 0.085 -3.463 1 97 241 ARG B CA 1
ATOM 4363 C C . ARG B 1 241 ? 18.969 1.375 -3.812 1 97 241 ARG B C 1
ATOM 4365 O O . ARG B 1 241 ? 19.5 2.471 -3.623 1 97 241 ARG B O 1
ATOM 4372 N N . ASP B 1 242 ? 17.797 1.26 -4.367 1 96.44 242 ASP B N 1
ATOM 4373 C CA . ASP B 1 242 ? 16.984 2.439 -4.676 1 96.44 242 ASP B CA 1
ATOM 4374 C C . ASP B 1 242 ? 16.703 3.256 -3.418 1 96.44 242 ASP B C 1
ATOM 4376 O O . ASP B 1 242 ? 16.766 4.484 -3.441 1 96.44 242 ASP B O 1
ATOM 4380 N N . LEU B 1 243 ? 16.359 2.574 -2.311 1 97.62 243 LEU B N 1
ATOM 4381 C CA . LEU B 1 243 ? 16.109 3.242 -1.04 1 97.62 243 LEU B CA 1
ATOM 4382 C C . LEU B 1 243 ? 17.344 3.986 -0.554 1 97.62 243 LEU B C 1
ATOM 4384 O O . LEU B 1 243 ? 17.25 5.129 -0.095 1 97.62 243 LEU B O 1
ATOM 4388 N N . ALA B 1 244 ? 18.484 3.334 -0.638 1 96.62 244 ALA B N 1
ATOM 4389 C CA . ALA B 1 244 ? 19.734 3.963 -0.223 1 96.62 244 ALA B CA 1
ATOM 4390 C C . ALA B 1 244 ? 20.016 5.227 -1.034 1 96.62 244 ALA B C 1
ATOM 4392 O O . ALA B 1 244 ? 20.422 6.246 -0.483 1 96.62 244 ALA B O 1
ATOM 4393 N N . SER B 1 245 ? 19.812 5.113 -2.33 1 95.94 245 SER B N 1
ATOM 4394 C CA . SER B 1 245 ? 20 6.266 -3.205 1 95.94 245 SER B CA 1
ATOM 4395 C C . SER B 1 245 ? 19.062 7.402 -2.836 1 95.94 245 SER B C 1
ATOM 4397 O O . SER B 1 245 ? 19.469 8.562 -2.783 1 95.94 245 SER B O 1
ATOM 4399 N N . LEU B 1 246 ? 17.797 7.105 -2.588 1 95.81 246 LEU B N 1
ATOM 4400 C CA . LEU B 1 246 ? 16.812 8.109 -2.195 1 95.81 246 LEU B CA 1
ATOM 4401 C C . LEU B 1 246 ? 17.188 8.758 -0.872 1 95.81 246 LEU B C 1
ATOM 4403 O O . LEU B 1 246 ? 17.078 9.977 -0.718 1 95.81 246 LEU B O 1
ATOM 4407 N N . LEU B 1 247 ? 17.625 7.945 0.119 1 96.56 247 LEU B N 1
ATOM 4408 C CA . LEU B 1 247 ? 18.047 8.453 1.417 1 96.56 247 LEU B CA 1
ATOM 4409 C C . LEU B 1 247 ? 19.172 9.469 1.259 1 96.56 247 LEU B C 1
ATOM 4411 O O . LEU B 1 247 ? 19.172 10.523 1.904 1 96.56 247 LEU B O 1
ATOM 4415 N N . GLU B 1 248 ? 20.109 9.156 0.395 1 95.25 248 GLU B N 1
ATOM 4416 C CA . GLU B 1 248 ? 21.203 10.086 0.122 1 95.25 248 GLU B CA 1
ATOM 4417 C C . GLU B 1 248 ? 20.688 11.391 -0.47 1 95.25 248 GLU B C 1
ATOM 4419 O O . GLU B 1 248 ? 21.125 12.477 -0.078 1 95.25 248 GLU B O 1
ATOM 4424 N N . THR B 1 249 ? 19.797 11.297 -1.427 1 94.75 249 THR B N 1
ATOM 4425 C CA . THR B 1 249 ? 19.188 12.469 -2.047 1 94.75 249 THR B CA 1
ATOM 4426 C C . THR B 1 249 ? 18.469 13.32 -1.006 1 94.75 249 THR B C 1
ATOM 4428 O O . THR B 1 249 ? 18.672 14.531 -0.942 1 94.75 249 THR B O 1
ATOM 4431 N N . LEU B 1 250 ? 17.656 12.703 -0.127 1 95.62 250 LEU B N 1
ATOM 4432 C CA . LEU B 1 250 ? 16.875 13.414 0.88 1 95.62 250 LEU B CA 1
ATOM 4433 C C . LEU B 1 250 ? 17.781 14.055 1.923 1 95.62 250 LEU B C 1
ATOM 4435 O O . LEU B 1 250 ? 17.5 15.141 2.42 1 95.62 250 LEU B O 1
ATOM 4439 N N . ARG B 1 251 ? 18.906 13.406 2.27 1 95.12 251 ARG B N 1
ATOM 4440 C CA . ARG B 1 251 ? 19.891 14 3.168 1 95.12 251 ARG B CA 1
ATOM 4441 C C . ARG B 1 251 ? 20.469 15.273 2.568 1 95.12 251 ARG B C 1
ATOM 4443 O O . ARG B 1 251 ? 20.641 16.266 3.271 1 95.12 251 ARG B O 1
ATOM 4450 N N . GLY B 1 252 ? 20.781 15.164 1.293 1 93.5 252 GLY B N 1
ATOM 4451 C CA . GLY B 1 252 ? 21.266 16.344 0.609 1 93.5 252 GLY B CA 1
ATOM 4452 C C . GLY B 1 252 ? 20.266 17.5 0.646 1 93.5 252 GLY B C 1
ATOM 4453 O O . GLY B 1 252 ? 20.656 18.641 0.89 1 93.5 252 GLY B O 1
ATOM 4454 N N . VAL B 1 253 ? 19 17.219 0.404 1 91.44 253 VAL B N 1
ATOM 4455 C CA . VAL B 1 253 ? 17.953 18.234 0.446 1 91.44 253 VAL B CA 1
ATOM 4456 C C . VAL B 1 253 ? 17.844 18.812 1.857 1 91.44 253 VAL B C 1
ATOM 4458 O O . VAL B 1 253 ? 17.766 20.031 2.033 1 91.44 253 VAL B O 1
ATOM 4461 N N . ALA B 1 254 ? 17.859 17.938 2.859 1 90.69 254 ALA B N 1
ATOM 4462 C CA . ALA B 1 254 ? 17.75 18.359 4.258 1 90.69 254 ALA B CA 1
ATOM 4463 C C . ALA B 1 254 ? 18.922 19.25 4.656 1 90.69 254 ALA B C 1
ATOM 4465 O O . ALA B 1 254 ? 18.781 20.141 5.492 1 90.69 254 ALA B O 1
ATOM 4466 N N . ASP B 1 255 ? 20.094 19.031 4.012 1 90.94 255 ASP B N 1
ATOM 4467 C CA . ASP B 1 255 ? 21.297 19.797 4.312 1 90.94 255 ASP B CA 1
ATOM 4468 C C . ASP B 1 255 ? 21.312 21.109 3.525 1 90.94 255 ASP B C 1
ATOM 4470 O O . ASP B 1 255 ? 22.266 21.891 3.637 1 90.94 255 ASP B O 1
ATOM 4474 N N . GLY B 1 256 ? 20.312 21.375 2.709 1 87.25 256 GLY B N 1
ATOM 4475 C CA . GLY B 1 256 ? 20.172 22.672 2.074 1 87.25 256 GLY B CA 1
ATOM 4476 C C . GLY B 1 256 ? 20.484 22.641 0.59 1 87.25 256 GLY B C 1
ATOM 4477 O O . GLY B 1 256 ? 20.547 23.703 -0.051 1 87.25 256 GLY B O 1
ATOM 4478 N N . ASP B 1 257 ? 20.828 21.453 0.081 1 82.56 257 ASP B N 1
ATOM 4479 C CA . ASP B 1 257 ? 21.047 21.344 -1.358 1 82.56 257 ASP B CA 1
ATOM 4480 C C . ASP B 1 257 ? 19.734 21.344 -2.121 1 82.56 257 ASP B C 1
ATOM 4482 O O . ASP B 1 257 ? 19.188 20.281 -2.42 1 82.56 257 ASP B O 1
ATOM 4486 N N . GLY B 1 258 ? 19.219 22.5 -2.508 1 76.5 258 GLY B N 1
ATOM 4487 C CA . GLY B 1 258 ? 17.953 22.672 -3.178 1 76.5 258 GLY B CA 1
ATOM 4488 C C . GLY B 1 258 ? 17.922 22.094 -4.582 1 76.5 258 GLY B C 1
ATOM 4489 O O . GLY B 1 258 ? 16.859 21.844 -5.145 1 76.5 258 GLY B O 1
ATOM 4490 N N . SER B 1 259 ? 19.078 21.891 -5.207 1 75.56 259 SER B N 1
ATOM 4491 C CA . SER B 1 259 ? 19.156 21.422 -6.586 1 75.56 259 SER B CA 1
ATOM 4492 C C . SER B 1 259 ? 18.562 20.016 -6.719 1 75.56 259 SER B C 1
ATOM 4494 O O . SER B 1 259 ? 18.062 19.641 -7.785 1 75.56 259 SER B O 1
ATOM 4496 N N . LEU B 1 260 ? 18.531 19.344 -5.688 1 78.44 260 LEU B N 1
ATOM 4497 C CA . LEU B 1 260 ? 18.062 17.969 -5.688 1 78.44 260 LEU B CA 1
ATOM 4498 C C . LEU B 1 260 ? 16.547 17.922 -5.73 1 78.44 260 LEU B C 1
ATOM 4500 O O . LEU B 1 260 ? 15.961 16.875 -6.062 1 78.44 260 LEU B O 1
ATOM 4504 N N . ALA B 1 261 ? 15.898 18.969 -5.438 1 77.12 261 ALA B N 1
ATOM 4505 C CA . ALA B 1 261 ? 14.438 19.031 -5.41 1 77.12 261 ALA B CA 1
ATOM 4506 C C . ALA B 1 261 ? 13.906 19.875 -6.566 1 77.12 261 ALA B C 1
ATOM 4508 O O . ALA B 1 261 ? 12.703 20.109 -6.668 1 77.12 261 ALA B O 1
ATOM 4509 N N . GLU B 1 262 ? 14.742 20.281 -7.488 1 73.62 262 GLU B N 1
ATOM 4510 C CA . GLU B 1 262 ? 14.367 21.062 -8.664 1 73.62 262 GLU B CA 1
ATOM 4511 C C . GLU B 1 262 ? 13.617 20.219 -9.688 1 73.62 262 GLU B C 1
ATOM 4513 O O . GLU B 1 262 ? 13.641 18.984 -9.609 1 73.62 262 GLU B O 1
ATOM 4518 N N . PRO B 1 263 ? 12.766 20.922 -10.617 1 65.44 263 PRO B N 1
ATOM 4519 C CA . PRO B 1 263 ? 11.969 20.234 -11.633 1 65.44 263 PRO B CA 1
ATOM 4520 C C . PRO B 1 263 ? 12.797 19.25 -12.469 1 65.44 263 PRO B C 1
ATOM 4522 O O . PRO B 1 263 ? 12.273 18.234 -12.922 1 65.44 263 PRO B O 1
ATOM 4525 N N . ASP B 1 264 ? 13.898 18.938 -12.227 1 61.12 264 ASP B N 1
ATOM 4526 C CA . ASP B 1 264 ? 14.742 17.969 -12.906 1 61.12 264 ASP B CA 1
ATOM 4527 C C . ASP B 1 264 ? 15.734 17.312 -11.945 1 61.12 264 ASP B C 1
ATOM 4529 O O . ASP B 1 264 ? 16.719 16.703 -12.367 1 61.12 264 ASP B O 1
ATOM 4533 N N . GLY B 1 265 ? 15.359 17.438 -10.906 1 80.69 265 GLY B N 1
ATOM 4534 C CA . GLY B 1 265 ? 16.25 16.875 -9.906 1 80.69 265 GLY B CA 1
ATOM 4535 C C . GLY B 1 265 ? 15.984 15.414 -9.609 1 80.69 265 GLY B C 1
ATOM 4536 O O . GLY B 1 265 ? 15.047 14.828 -10.148 1 80.69 265 GLY B O 1
ATOM 4537 N N . ARG B 1 266 ? 16.875 14.844 -8.859 1 88 266 ARG B N 1
ATOM 4538 C CA . ARG B 1 266 ? 16.891 13.414 -8.539 1 88 266 ARG B CA 1
ATOM 4539 C C . ARG B 1 266 ? 15.617 13.016 -7.793 1 88 266 ARG B C 1
ATOM 4541 O O . ARG B 1 266 ? 15.133 11.891 -7.949 1 88 266 ARG B O 1
ATOM 4548 N N . LEU B 1 267 ? 15.078 13.906 -6.992 1 89.94 267 LEU B N 1
ATOM 4549 C CA . LEU B 1 267 ? 13.875 13.586 -6.227 1 89.94 267 LEU B CA 1
ATOM 4550 C C . LEU B 1 267 ? 12.664 13.438 -7.145 1 89.94 267 LEU B C 1
ATOM 4552 O O . LEU B 1 267 ? 11.883 12.5 -7.004 1 89.94 267 LEU B O 1
ATOM 4556 N N . LEU B 1 268 ? 12.555 14.391 -8.062 1 87.44 268 LEU B N 1
ATOM 4557 C CA . LEU B 1 268 ? 11.477 14.305 -9.047 1 87.44 268 LEU B CA 1
ATOM 4558 C C . LEU B 1 268 ? 11.594 13.031 -9.875 1 87.44 268 LEU B C 1
ATOM 4560 O O . LEU B 1 268 ? 10.586 12.375 -10.148 1 87.44 268 LEU B O 1
ATOM 4564 N N . GLU B 1 269 ? 12.766 12.703 -10.297 1 88.5 269 GLU B N 1
ATOM 4565 C CA . GLU B 1 269 ? 13 11.492 -11.07 1 88.5 269 GLU B CA 1
ATOM 4566 C C . GLU B 1 269 ? 12.523 10.25 -10.32 1 88.5 269 GLU B C 1
ATOM 4568 O O . GLU B 1 269 ? 11.938 9.344 -10.914 1 88.5 269 GLU B O 1
ATOM 4573 N N . PHE B 1 270 ? 12.812 10.234 -9.094 1 88.56 270 PHE B N 1
ATOM 4574 C CA . PHE B 1 270 ? 12.398 9.109 -8.258 1 88.56 270 PHE B CA 1
ATOM 4575 C C . PHE B 1 270 ? 10.883 8.969 -8.258 1 88.56 270 PHE B C 1
ATOM 4577 O O . PHE B 1 270 ? 10.352 7.875 -8.461 1 88.56 270 PHE B O 1
ATOM 4584 N N . ILE B 1 271 ? 10.219 10.047 -7.984 1 89.25 271 ILE B N 1
ATOM 4585 C CA . ILE B 1 271 ? 8.758 10.023 -7.926 1 89.25 271 ILE B CA 1
ATOM 4586 C C . ILE B 1 271 ? 8.195 9.633 -9.289 1 89.2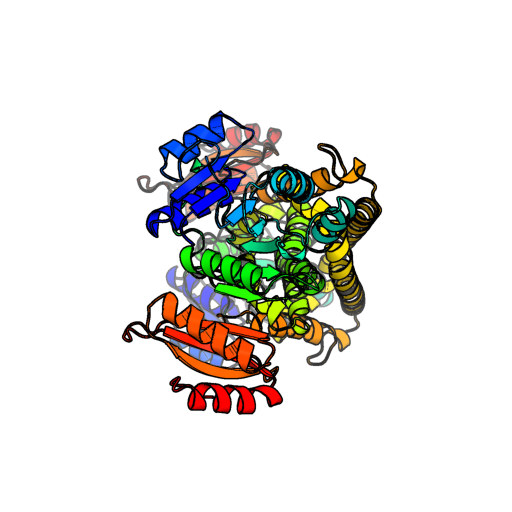5 271 ILE B C 1
ATOM 4588 O O . ILE B 1 271 ? 7.273 8.812 -9.375 1 89.25 271 ILE B O 1
ATOM 4592 N N . GLN B 1 272 ? 8.773 10.164 -10.32 1 87.94 272 GLN B N 1
ATOM 4593 C CA . GLN B 1 272 ? 8.312 9.875 -11.672 1 87.94 272 GLN B CA 1
ATOM 4594 C C . GLN B 1 272 ? 8.461 8.391 -12 1 87.94 272 GLN B C 1
ATOM 4596 O O . GLN B 1 272 ? 7.605 7.805 -12.664 1 87.94 272 GLN B O 1
ATOM 4601 N N . ARG B 1 273 ? 9.5 7.777 -11.609 1 90.75 273 ARG B N 1
ATOM 4602 C CA . ARG B 1 273 ? 9.703 6.352 -11.844 1 90.75 273 ARG B CA 1
ATOM 4603 C C . ARG B 1 273 ? 8.609 5.523 -11.188 1 90.75 273 ARG B C 1
ATOM 4605 O O . ARG B 1 273 ? 8.18 4.504 -11.734 1 90.75 273 ARG B O 1
ATOM 4612 N N . GLY B 1 274 ? 8.219 5.906 -9.938 1 92.12 274 GLY B N 1
ATOM 4613 C CA . GLY B 1 274 ? 7.094 5.246 -9.289 1 92.12 274 GLY B CA 1
ATOM 4614 C C . GLY B 1 274 ? 5.805 5.363 -10.078 1 92.12 274 GLY B C 1
ATOM 4615 O O . GLY B 1 274 ? 5.066 4.387 -10.227 1 92.12 274 GLY B O 1
ATOM 4616 N N . ILE B 1 275 ? 5.586 6.57 -10.602 1 86 275 ILE B N 1
ATOM 4617 C CA . ILE B 1 275 ? 4.395 6.824 -11.398 1 86 275 ILE B CA 1
ATOM 4618 C C . ILE B 1 275 ? 4.445 5.988 -12.68 1 86 275 ILE B C 1
ATOM 4620 O O . ILE B 1 275 ? 3.465 5.34 -13.047 1 86 275 ILE B O 1
ATOM 4624 N N . ASP B 1 276 ? 5.582 6.004 -13.336 1 87.94 276 ASP B N 1
ATOM 4625 C CA . ASP B 1 276 ? 5.758 5.227 -14.562 1 87.94 276 ASP B CA 1
ATOM 4626 C C . ASP B 1 276 ? 5.512 3.742 -14.312 1 87.94 276 ASP B C 1
ATOM 4628 O O . ASP B 1 276 ? 4.852 3.072 -15.109 1 87.94 276 ASP B O 1
ATOM 4632 N N . GLY B 1 277 ? 6.078 3.211 -13.234 1 92.25 277 GLY B N 1
ATOM 4633 C CA . GLY B 1 277 ? 5.832 1.825 -12.867 1 92.25 277 GLY B CA 1
ATOM 4634 C C . GLY B 1 277 ? 4.367 1.524 -12.617 1 92.25 277 GLY B C 1
ATOM 4635 O O . GLY B 1 277 ? 3.855 0.49 -13.055 1 92.25 277 GLY B O 1
ATOM 4636 N N . SER B 1 278 ? 3.682 2.418 -11.922 1 88.88 278 SER B N 1
ATOM 4637 C CA . SER B 1 278 ? 2.256 2.258 -11.648 1 88.88 278 SER B CA 1
ATOM 4638 C C . SER B 1 278 ? 1.451 2.215 -12.945 1 88.88 278 SER B C 1
ATOM 4640 O O . SER B 1 278 ? 0.458 1.491 -13.039 1 88.88 278 SER B O 1
ATOM 4642 N N . ASN B 1 279 ? 1.904 2.975 -13.891 1 83.19 279 ASN B N 1
ATOM 4643 C CA . ASN B 1 279 ? 1.194 3.066 -15.156 1 83.19 279 ASN B CA 1
ATOM 4644 C C . ASN B 1 279 ? 1.333 1.782 -15.969 1 83.19 279 ASN B C 1
ATOM 4646 O O . ASN B 1 279 ? 0.606 1.577 -16.938 1 83.19 279 ASN B O 1
ATOM 4650 N N . ARG B 1 280 ? 2.201 0.905 -15.586 1 87.06 280 ARG B N 1
ATOM 4651 C CA . ARG B 1 280 ? 2.406 -0.342 -16.312 1 87.06 280 ARG B CA 1
ATOM 4652 C C . ARG B 1 280 ? 1.451 -1.426 -15.828 1 87.06 280 ARG B C 1
ATOM 4654 O O . ARG B 1 280 ? 1.352 -2.492 -16.438 1 87.06 280 ARG B O 1
ATOM 4661 N N . VAL B 1 281 ? 0.812 -1.216 -14.664 1 87.25 281 VAL B N 1
ATOM 4662 C CA . VAL B 1 281 ? -0.121 -2.203 -14.133 1 87.25 281 VAL B CA 1
ATOM 4663 C C . VAL B 1 281 ? -1.314 -2.346 -15.078 1 87.25 281 VAL B C 1
ATOM 4665 O O . VAL B 1 281 ? -1.979 -1.358 -15.398 1 87.25 281 VAL B O 1
ATOM 4668 N N . PRO B 1 282 ? -1.557 -3.619 -15.531 1 70.75 282 PRO B N 1
ATOM 4669 C CA . PRO B 1 282 ? -2.68 -3.814 -16.453 1 70.75 282 PRO B CA 1
ATOM 4670 C C . PRO B 1 282 ? -4.02 -3.418 -15.836 1 70.75 282 PRO B C 1
ATOM 4672 O O . PRO B 1 282 ? -4.246 -3.633 -14.641 1 70.75 282 PRO B O 1
ATOM 4675 N N . GLY B 1 283 ? -5.07 -2.877 -16.609 1 56.41 283 GLY B N 1
ATOM 4676 C CA . GLY B 1 283 ? -6.414 -2.5 -16.203 1 56.41 283 GLY B CA 1
ATOM 4677 C C . GLY B 1 283 ? -6.512 -1.063 -15.727 1 56.41 283 GLY B C 1
ATOM 4678 O O . GLY B 1 283 ? -7.613 -0.523 -15.586 1 56.41 283 GLY B O 1
ATOM 4679 N N . ARG B 1 284 ? -5.395 -0.611 -15.016 1 48.62 284 ARG B N 1
ATOM 4680 C CA . ARG B 1 284 ? -5.609 0.753 -14.547 1 48.62 284 ARG B CA 1
ATOM 4681 C C . ARG B 1 284 ? -5.996 1.675 -15.695 1 48.62 284 ARG B C 1
ATOM 4683 O O . ARG B 1 284 ? -6.938 2.461 -15.578 1 48.62 284 ARG B O 1
ATOM 4690 N N . TYR B 1 285 ? -4.891 2.205 -16.547 1 36.09 285 TYR B N 1
ATOM 4691 C CA . TYR B 1 285 ? -5.301 2.943 -17.734 1 36.09 285 TYR B CA 1
ATOM 4692 C C . TYR B 1 285 ? -5.539 2 -18.906 1 36.09 285 TYR B C 1
ATOM 4694 O O . TYR B 1 285 ? -4.723 1.118 -19.172 1 36.09 285 TYR B O 1
ATOM 4702 N N . GLY B 1 286 ? -6.473 1.206 -19.031 1 34.12 286 GLY B N 1
ATOM 4703 C CA . GLY B 1 286 ? -6.711 0.559 -20.312 1 34.12 286 GLY B CA 1
ATOM 4704 C C . GLY B 1 286 ? -5.562 0.726 -21.281 1 34.12 286 GLY B C 1
ATOM 4705 O O . GLY B 1 286 ? -5.754 0.622 -22.5 1 34.12 286 GLY B O 1
ATOM 4706 N N . ILE B 1 287 ? -4.629 1.666 -21.016 1 31.86 287 ILE B N 1
ATOM 4707 C CA . ILE B 1 287 ? -3.668 1.891 -22.078 1 31.86 287 ILE B CA 1
ATOM 4708 C C . ILE B 1 287 ? -2.805 0.646 -22.281 1 31.86 287 ILE B C 1
ATOM 4710 O O . ILE B 1 287 ? -2.203 0.148 -21.328 1 31.86 287 ILE B O 1
ATOM 4714 N N . PRO B 1 288 ? -2.871 -0.076 -23.312 1 33.28 288 PRO B N 1
ATOM 4715 C CA . PRO B 1 288 ? -1.936 -1.058 -23.859 1 33.28 288 PRO B CA 1
ATOM 4716 C C . PRO B 1 288 ? -0.476 -0.645 -23.688 1 33.28 288 PRO B C 1
ATOM 4718 O O . PRO B 1 288 ? -0.123 0.511 -23.938 1 33.28 288 PRO B O 1
ATOM 4721 N N . THR B 1 289 ? 0.271 -0.716 -22.672 1 34.12 289 THR B N 1
ATOM 4722 C CA . THR B 1 289 ? 1.717 -0.516 -22.688 1 34.12 289 THR B CA 1
ATOM 4723 C C . THR B 1 289 ? 2.301 -0.877 -24.047 1 34.12 289 THR B C 1
ATOM 4725 O O . THR B 1 289 ? 1.792 -1.768 -24.734 1 34.12 289 THR B O 1
ATOM 4728 N N . GLU B 1 290 ? 3.188 0.027 -24.562 1 33.59 290 GLU B N 1
ATOM 4729 C CA . GLU B 1 290 ? 3.924 0.089 -25.812 1 33.59 290 GLU B CA 1
ATOM 4730 C C . GLU B 1 290 ? 4.73 -1.186 -26.047 1 33.59 290 GLU B C 1
ATOM 4732 O O . GLU B 1 290 ? 5.469 -1.29 -27.031 1 33.59 290 GLU B O 1
ATOM 4737 N N . THR B 1 291 ? 5.449 -1.818 -25.156 1 36.88 291 THR B N 1
ATOM 4738 C CA . THR B 1 291 ? 6.148 -2.857 -25.906 1 36.88 291 THR B CA 1
ATOM 4739 C C . THR B 1 291 ? 5.199 -3.561 -26.875 1 36.88 291 THR B C 1
ATOM 4741 O O . THR B 1 291 ? 4.234 -4.199 -26.438 1 36.88 291 THR B O 1
ATOM 4744 N N . ALA B 1 292 ? 5.203 -2.951 -28.016 1 42.06 292 ALA B N 1
ATOM 4745 C CA . ALA B 1 292 ? 4.227 -3.064 -29.094 1 42.06 292 ALA B CA 1
ATOM 4746 C C . ALA B 1 292 ? 3.869 -4.523 -29.359 1 42.06 292 ALA B C 1
ATOM 4748 O O . ALA B 1 292 ? 4.59 -5.223 -30.078 1 42.06 292 ALA B O 1
ATOM 4749 N N . LEU B 1 293 ? 3.689 -5.145 -28.234 1 45.91 293 LEU B N 1
ATOM 4750 C CA . LEU B 1 293 ? 3.082 -6.367 -28.75 1 45.91 293 LEU B CA 1
ATOM 4751 C C . LEU B 1 293 ? 1.911 -6.051 -29.672 1 45.91 293 LEU B C 1
ATOM 4753 O O . LEU B 1 293 ? 1.277 -5 -29.531 1 45.91 293 LEU B O 1
ATOM 4757 N N . ALA B 1 294 ? 2.195 -6.504 -30.656 1 62.12 294 ALA B N 1
ATOM 4758 C CA . ALA B 1 294 ? 1.056 -6.445 -31.562 1 62.12 294 ALA B CA 1
ATOM 4759 C C . ALA B 1 294 ? -0.04 -7.418 -31.141 1 62.12 294 ALA B C 1
ATOM 4761 O O . ALA B 1 294 ? 0.244 -8.562 -30.781 1 62.12 294 ALA B O 1
ATOM 4762 N N . ASP B 1 295 ? -1.149 -6.805 -30.875 1 65.75 295 ASP B N 1
ATOM 4763 C CA . ASP B 1 295 ? -2.295 -7.629 -30.516 1 65.75 295 ASP B CA 1
ATOM 4764 C C . ASP B 1 295 ? -2.994 -8.18 -31.75 1 65.75 295 ASP B C 1
ATOM 4766 O O . ASP B 1 295 ? -3.217 -7.453 -32.719 1 65.75 295 ASP B O 1
ATOM 4770 N N . VAL B 1 296 ? -3.141 -9.445 -31.75 1 79.38 296 VAL B N 1
ATOM 4771 C CA . VAL B 1 296 ? -3.971 -10.125 -32.75 1 79.38 296 VAL B CA 1
ATOM 4772 C C . VAL B 1 296 ? -5.273 -10.594 -32.094 1 79.38 296 VAL B C 1
ATOM 4774 O O . VAL B 1 296 ? -5.258 -11.422 -31.172 1 79.38 296 VAL B O 1
ATOM 4777 N N . ASP B 1 297 ? -6.312 -9.977 -32.5 1 79.38 297 ASP B N 1
ATOM 4778 C CA . ASP B 1 297 ? -7.629 -10.359 -32 1 79.38 297 ASP B CA 1
ATOM 4779 C C . ASP B 1 297 ? -8.227 -11.484 -32.844 1 79.38 297 ASP B C 1
ATOM 4781 O O . ASP B 1 297 ? -8.242 -11.422 -34.062 1 79.38 297 ASP B O 1
ATOM 4785 N N . VAL B 1 298 ? -8.594 -12.508 -32.031 1 82.06 298 VAL B N 1
ATOM 4786 C CA . VAL B 1 298 ? -9.25 -13.641 -32.688 1 82.06 298 VAL B CA 1
ATOM 4787 C C . VAL B 1 298 ? -10.641 -13.852 -32.094 1 82.06 298 VAL B C 1
ATOM 4789 O O . VAL B 1 298 ? -10.789 -13.945 -30.875 1 82.06 298 VAL B O 1
ATOM 4792 N N . SER B 1 299 ? -11.648 -13.852 -32.938 1 81.75 299 SER B N 1
ATOM 4793 C CA . SER B 1 299 ? -12.992 -14.219 -32.5 1 81.75 299 SER B CA 1
ATOM 4794 C C . SER B 1 299 ? -13.164 -15.727 -32.438 1 81.75 299 SER B C 1
ATOM 4796 O O . SER B 1 299 ? -12.875 -16.438 -33.375 1 81.75 299 SER B O 1
ATOM 4798 N N . VAL B 1 300 ? -13.484 -16.094 -31.203 1 75.19 300 VAL B N 1
ATOM 4799 C CA . VAL B 1 300 ? -13.625 -17.531 -30.984 1 75.19 300 VAL B CA 1
ATOM 4800 C C . VAL B 1 300 ? -15.031 -17.844 -30.484 1 75.19 300 VAL B C 1
ATOM 4802 O O . VAL B 1 300 ? -15.586 -17.094 -29.672 1 75.19 300 VAL B O 1
ATOM 4805 N N . ASP B 1 301 ? -15.602 -18.906 -30.984 1 73.56 301 ASP B N 1
ATOM 4806 C CA . ASP B 1 301 ? -16.875 -19.391 -30.438 1 73.56 301 ASP B CA 1
ATOM 4807 C C . ASP B 1 301 ? -16.719 -19.781 -28.969 1 73.56 301 ASP B C 1
ATOM 4809 O O . ASP B 1 301 ? -15.672 -20.266 -28.562 1 73.56 301 ASP B O 1
ATOM 4813 N N . ASP B 1 302 ? -17.672 -19.406 -28.203 1 61.34 302 ASP B N 1
ATOM 4814 C CA . ASP B 1 302 ? -17.641 -19.656 -26.766 1 61.34 302 ASP B CA 1
ATOM 4815 C C . ASP B 1 302 ? -17.719 -21.156 -26.469 1 61.34 302 ASP B C 1
ATOM 4817 O O . ASP B 1 302 ? -18.625 -21.609 -25.766 1 61.34 302 ASP B O 1
ATOM 4821 N N . ARG B 1 303 ? -16.922 -21.969 -26.984 1 63.97 303 ARG B N 1
ATOM 4822 C CA . ARG B 1 303 ? -16.734 -23.391 -26.734 1 63.97 303 ARG B CA 1
ATOM 4823 C C . ARG B 1 303 ? -15.305 -23.703 -26.328 1 63.97 303 ARG B C 1
ATOM 4825 O O . ARG B 1 303 ? -14.359 -23.234 -26.984 1 63.97 303 ARG B O 1
ATOM 4832 N N . PRO B 1 304 ? -15.188 -24.375 -25.328 1 54.94 304 PRO B N 1
ATOM 4833 C CA . PRO B 1 304 ? -13.852 -24.688 -24.812 1 54.94 304 PRO B CA 1
ATOM 4834 C C . PRO B 1 304 ? -12.953 -25.328 -25.875 1 54.94 304 PRO B C 1
ATOM 4836 O O . PRO B 1 304 ? -11.766 -25 -25.953 1 54.94 304 PRO B O 1
ATOM 4839 N N . ALA B 1 305 ? -13.508 -26.172 -26.672 1 59.22 305 ALA B N 1
ATOM 4840 C CA . ALA B 1 305 ? -12.734 -26.859 -27.703 1 59.22 305 ALA B CA 1
ATOM 4841 C C . ALA B 1 305 ? -12.133 -25.859 -28.688 1 59.22 305 ALA B C 1
ATOM 4843 O O . ALA B 1 305 ? -11.031 -26.078 -29.203 1 59.22 305 ALA B O 1
ATOM 4844 N N . GLU B 1 306 ? -12.844 -24.844 -28.984 1 70.12 306 GLU B N 1
ATOM 4845 C CA . GLU B 1 306 ? -12.375 -23.828 -29.938 1 70.12 306 GLU B CA 1
ATOM 4846 C C . GLU B 1 306 ? -11.188 -23.062 -29.375 1 70.12 306 GLU B C 1
ATOM 4848 O O . GLU B 1 306 ? -10.258 -22.719 -30.109 1 70.12 306 GLU B O 1
ATOM 4853 N N . LEU B 1 307 ? -11.234 -22.828 -28.188 1 65.06 307 LEU B N 1
ATOM 4854 C CA . LEU B 1 307 ? -10.102 -22.156 -27.562 1 65.06 307 LEU B CA 1
ATOM 4855 C C . LEU B 1 307 ? -8.859 -23.031 -27.609 1 65.06 307 LEU B C 1
ATOM 4857 O O . LEU B 1 307 ? -7.766 -22.547 -27.922 1 65.06 307 LEU B O 1
ATOM 4861 N N . ALA B 1 308 ? -9.094 -24.312 -27.359 1 61.91 308 ALA B N 1
ATOM 4862 C CA . ALA B 1 308 ? -7.984 -25.25 -27.453 1 61.91 308 ALA B CA 1
ATOM 4863 C C . ALA B 1 308 ? -7.41 -25.297 -28.859 1 61.91 308 ALA B C 1
ATOM 4865 O O . ALA B 1 308 ? -6.191 -25.312 -29.047 1 61.91 308 ALA B O 1
ATOM 4866 N N . ARG B 1 309 ? -8.281 -25.391 -29.812 1 73.12 309 ARG B N 1
ATOM 4867 C CA . ARG B 1 309 ? -7.875 -25.391 -31.203 1 73.12 309 ARG B CA 1
ATOM 4868 C C . ARG B 1 309 ? -7.094 -24.125 -31.547 1 73.12 309 ARG B C 1
ATOM 4870 O O . ARG B 1 309 ? -6.078 -24.188 -32.25 1 73.12 309 ARG B O 1
ATOM 4877 N N . LEU B 1 310 ? -7.516 -23.031 -31.078 1 77.19 310 LEU B N 1
ATOM 4878 C CA . LEU B 1 310 ? -6.82 -21.781 -31.328 1 77.19 310 LEU B CA 1
ATOM 4879 C C . LEU B 1 310 ? -5.406 -21.812 -30.766 1 77.19 310 LEU B C 1
ATOM 4881 O O . LEU B 1 310 ? -4.449 -21.453 -31.438 1 77.19 310 LEU B O 1
ATOM 4885 N N . PHE B 1 311 ? -5.32 -22.344 -29.703 1 70.25 311 PHE B N 1
ATOM 4886 C CA . PHE B 1 311 ? -4.008 -22.375 -29.062 1 70.25 311 PHE B CA 1
ATOM 4887 C C . PHE B 1 311 ? -3.084 -23.359 -29.766 1 70.25 311 PHE B C 1
ATOM 4889 O O . PHE B 1 311 ? -1.888 -23.094 -29.906 1 70.25 311 PHE B O 1
ATOM 4896 N N . ASP B 1 312 ? -3.725 -24.438 -30.172 1 67.94 312 ASP B N 1
ATOM 4897 C CA . ASP B 1 312 ? -2.965 -25.359 -31 1 67.94 312 ASP B CA 1
ATOM 4898 C C . ASP B 1 312 ? -2.467 -24.672 -32.281 1 67.94 312 ASP B C 1
ATOM 4900 O O . ASP B 1 312 ? -1.313 -24.859 -32.688 1 67.94 312 ASP B O 1
ATOM 4904 N N . ASP B 1 313 ? -3.273 -23.922 -32.875 1 78 313 ASP B N 1
ATOM 4905 C CA . ASP B 1 313 ? -2.945 -23.25 -34.125 1 78 313 ASP B CA 1
ATOM 4906 C C . ASP B 1 313 ? -1.919 -22.141 -33.906 1 78 313 ASP B C 1
ATOM 4908 O O . ASP B 1 313 ? -1.036 -21.922 -34.719 1 78 313 ASP B O 1
ATOM 4912 N N . VAL B 1 314 ? -2.043 -21.578 -32.812 1 76.44 314 VAL B N 1
ATOM 4913 C CA . VAL B 1 314 ? -1.075 -20.547 -32.469 1 76.44 314 VAL B CA 1
ATOM 4914 C C . VAL B 1 314 ? 0.291 -21.172 -32.219 1 76.44 314 VAL B C 1
ATOM 4916 O O . VAL B 1 314 ? 1.312 -20.672 -32.688 1 76.44 314 VAL B O 1
ATOM 4919 N N . ALA B 1 315 ? 0.302 -22.234 -31.531 1 67.19 315 ALA B N 1
ATOM 4920 C CA . ALA B 1 315 ? 1.541 -22.984 -31.312 1 67.19 315 ALA B CA 1
ATOM 4921 C C . ALA B 1 315 ? 2.156 -23.438 -32.625 1 67.19 315 ALA B C 1
ATOM 4923 O O . ALA B 1 315 ? 3.373 -23.359 -32.812 1 67.19 315 ALA B O 1
ATOM 4924 N N . GLY B 1 316 ? 1.354 -23.844 -33.438 1 74.5 316 GLY B N 1
ATOM 4925 C CA . GLY B 1 316 ? 1.779 -24.281 -34.75 1 74.5 316 GLY B CA 1
ATOM 4926 C C . GLY B 1 316 ? 2.367 -23.156 -35.594 1 74.5 316 GLY B C 1
ATOM 4927 O O . GLY B 1 316 ? 3.148 -23.422 -36.531 1 74.5 316 GLY B O 1
ATOM 4928 N N . ALA B 1 317 ? 2.006 -21.969 -35.312 1 75.88 317 ALA B N 1
ATOM 4929 C CA . ALA B 1 317 ? 2.516 -20.812 -36.031 1 75.88 317 ALA B CA 1
ATOM 4930 C C . ALA B 1 317 ? 3.936 -20.469 -35.594 1 75.88 317 ALA B C 1
ATOM 4932 O O . ALA B 1 317 ? 4.598 -19.625 -36.219 1 75.88 317 ALA B O 1
ATOM 4933 N N . GLY B 1 318 ? 4.379 -21.078 -34.531 1 65.81 318 GLY B N 1
ATOM 4934 C CA . GLY B 1 318 ? 5.742 -20.906 -34.062 1 65.81 318 GLY B CA 1
ATOM 4935 C C . GLY B 1 318 ? 5.961 -19.562 -33.375 1 65.81 318 GLY B C 1
ATOM 4936 O O . GLY B 1 318 ? 7.094 -19.078 -33.312 1 65.81 318 GLY B O 1
ATOM 4937 N N . VAL B 1 319 ? 4.926 -18.953 -33.156 1 65.12 319 VAL B N 1
ATOM 4938 C CA . VAL B 1 319 ? 5.059 -17.656 -32.469 1 65.12 319 VAL B CA 1
ATOM 4939 C C . VAL B 1 319 ? 4.98 -17.844 -30.969 1 65.12 319 VAL B C 1
ATOM 4941 O O . VAL B 1 319 ? 4.297 -18.734 -30.484 1 65.12 319 VAL B O 1
ATOM 4944 N N . VAL B 1 320 ? 5.805 -17.047 -30.328 1 58.97 320 VAL B N 1
ATOM 4945 C CA . VAL B 1 320 ? 5.77 -17.062 -28.859 1 58.97 320 VAL B CA 1
ATOM 4946 C C . VAL B 1 320 ? 4.77 -16.016 -28.359 1 58.97 320 VAL B C 1
ATOM 4948 O O . VAL B 1 320 ? 4.93 -14.82 -28.625 1 58.97 320 VAL B O 1
ATOM 4951 N N . MET B 1 321 ? 3.686 -16.594 -27.766 1 60.44 321 MET B N 1
ATOM 4952 C CA . MET B 1 321 ? 2.691 -15.703 -27.172 1 60.44 321 MET B CA 1
ATOM 4953 C C . MET B 1 321 ? 3.268 -14.977 -25.953 1 60.44 321 MET B C 1
ATOM 4955 O O . MET B 1 321 ? 3.939 -15.594 -25.125 1 60.44 321 MET B O 1
ATOM 4959 N N . ARG B 1 322 ? 3.1 -13.648 -26.078 1 53.69 322 ARG B N 1
ATOM 4960 C CA . ARG B 1 322 ? 3.58 -12.844 -24.953 1 53.69 322 ARG B CA 1
ATOM 4961 C C . ARG B 1 322 ? 2.441 -12.492 -24 1 53.69 322 ARG B C 1
ATOM 4963 O O . ARG B 1 322 ? 2.68 -12.039 -22.875 1 53.69 322 ARG B O 1
ATOM 4970 N N . GLY B 1 323 ? 1.337 -12.609 -24.562 1 54.53 323 GLY B N 1
ATOM 4971 C CA . GLY B 1 323 ? 0.134 -12.359 -23.781 1 54.53 323 GLY B CA 1
ATOM 4972 C C . GLY B 1 323 ? -1.128 -12.875 -24.453 1 54.53 323 GLY B C 1
ATOM 4973 O O . GLY B 1 323 ? -1.159 -13.062 -25.672 1 54.53 323 GLY B O 1
ATOM 4974 N N . ILE B 1 324 ? -2.035 -13.344 -23.719 1 59.22 324 ILE B N 1
ATOM 4975 C CA . ILE B 1 324 ? -3.357 -13.711 -24.219 1 59.22 324 ILE B CA 1
ATOM 4976 C C . ILE B 1 324 ? -4.434 -13.078 -23.344 1 59.22 324 ILE B C 1
ATOM 4978 O O . ILE B 1 324 ? -4.285 -13.016 -22.109 1 59.22 324 ILE B O 1
ATOM 4982 N N . ASP B 1 325 ? -5.281 -12.328 -24 1 59.28 325 ASP B N 1
ATOM 4983 C CA . ASP B 1 325 ? -6.469 -11.805 -23.328 1 59.28 325 ASP B CA 1
ATOM 4984 C C . ASP B 1 325 ? -7.742 -12.344 -23.969 1 59.28 325 ASP B C 1
ATOM 4986 O O . ASP B 1 325 ? -7.895 -12.305 -25.203 1 59.28 325 ASP B O 1
ATOM 4990 N N . ILE B 1 326 ? -8.594 -12.961 -23.094 1 58.06 326 ILE B N 1
ATOM 4991 C CA . ILE B 1 326 ? -9.875 -13.438 -23.594 1 58.06 326 ILE B CA 1
ATOM 4992 C C . ILE B 1 326 ? -11 -12.555 -23.047 1 58.06 326 ILE B C 1
ATOM 4994 O O . ILE B 1 326 ? -11.148 -12.414 -21.828 1 58.06 326 ILE B O 1
ATOM 4998 N N . SER B 1 327 ? -11.594 -11.891 -23.875 1 59.56 327 SER B N 1
ATOM 4999 C CA . SER B 1 327 ? -12.68 -11 -23.5 1 59.56 327 SER B CA 1
ATOM 5000 C C . SER B 1 327 ? -13.969 -11.359 -24.234 1 59.56 327 SER B C 1
ATOM 5002 O O . SER B 1 327 ? -13.938 -12.039 -25.25 1 59.56 327 SER B O 1
ATOM 5004 N N . GLN B 1 328 ? -15.117 -11.195 -23.406 1 55.34 328 GLN B N 1
ATOM 5005 C CA . GLN B 1 328 ? -16.422 -11.352 -24.016 1 55.34 328 GLN B CA 1
ATOM 5006 C C . GLN B 1 328 ? -17.234 -10.055 -23.938 1 55.34 328 GLN B C 1
ATOM 5008 O O . GLN B 1 328 ? -17.297 -9.43 -22.875 1 55.34 328 GLN B O 1
ATOM 5013 N N . ARG B 1 329 ? -17.656 -9.602 -25.109 1 51.41 329 ARG B N 1
ATOM 5014 C CA . ARG B 1 329 ? -18.609 -8.492 -25.125 1 51.41 329 ARG B CA 1
ATOM 5015 C C . ARG B 1 329 ? -20 -8.961 -24.719 1 51.41 329 ARG B C 1
ATOM 5017 O O . ARG B 1 329 ? -20.422 -10.062 -25.078 1 51.41 329 ARG B O 1
ATOM 5024 N N . PRO B 1 330 ? -20.672 -8.195 -23.906 1 56.31 330 PRO B N 1
ATOM 5025 C CA . PRO B 1 330 ? -22 -8.602 -23.453 1 56.31 330 PRO B CA 1
ATOM 5026 C C . PRO B 1 330 ? -22.906 -9.039 -24.609 1 56.31 330 PRO B C 1
ATOM 5028 O O . PRO B 1 330 ? -23.703 -9.969 -24.453 1 56.31 330 PRO B O 1
ATOM 5031 N N . ASP B 1 331 ? -22.828 -8.453 -25.75 1 58.56 331 ASP B N 1
ATOM 5032 C CA . ASP B 1 331 ? -23.828 -8.688 -26.781 1 58.56 331 ASP B CA 1
ATOM 5033 C C . ASP B 1 331 ? -23.281 -9.633 -27.859 1 58.56 331 ASP B C 1
ATOM 5035 O O . ASP B 1 331 ? -23.875 -9.781 -28.922 1 58.56 331 ASP B O 1
ATOM 5039 N N . SER B 1 332 ? -22.188 -10.32 -27.531 1 60.25 332 SER B N 1
ATOM 5040 C CA . SER B 1 332 ? -21.641 -11.242 -28.516 1 60.25 332 SER B CA 1
ATOM 5041 C C . SER B 1 332 ? -21.391 -12.617 -27.906 1 60.25 332 SER B C 1
ATOM 5043 O O . SER B 1 332 ? -20.859 -12.727 -26.797 1 60.25 332 SER B O 1
ATOM 5045 N N . PRO B 1 333 ? -21.922 -13.586 -28.578 1 62.88 333 PRO B N 1
ATOM 5046 C CA . PRO B 1 333 ? -21.656 -14.945 -28.125 1 62.88 333 PRO B CA 1
ATOM 5047 C C . PRO B 1 333 ? -20.188 -15.336 -28.266 1 62.88 333 PRO B C 1
ATOM 5049 O O . PRO B 1 333 ? -19.734 -16.297 -27.641 1 62.88 333 PRO B O 1
ATOM 5052 N N . ASP B 1 334 ? -19.531 -14.602 -28.953 1 66.44 334 ASP B N 1
ATOM 5053 C CA . ASP B 1 334 ? -18.141 -14.945 -29.234 1 66.44 334 ASP B CA 1
ATOM 5054 C C . ASP B 1 334 ? -17.188 -14.289 -28.25 1 66.44 334 ASP B C 1
ATOM 5056 O O . ASP B 1 334 ? -17.484 -13.203 -27.719 1 66.44 334 ASP B O 1
ATOM 5060 N N . ARG B 1 335 ? -16.219 -15.086 -28 1 71.44 335 ARG B N 1
ATOM 5061 C CA . ARG B 1 335 ? -15.125 -14.547 -27.203 1 71.44 335 ARG B CA 1
ATOM 5062 C C . ARG B 1 335 ? -14.047 -13.938 -28.094 1 71.44 335 ARG B C 1
ATOM 5064 O O . ARG B 1 335 ? -13.836 -14.398 -29.234 1 71.44 335 ARG B O 1
ATOM 5071 N N . THR B 1 336 ? -13.633 -12.797 -27.656 1 75.62 336 THR B N 1
ATOM 5072 C CA . THR B 1 336 ? -12.445 -12.242 -28.312 1 75.62 336 THR B CA 1
ATOM 5073 C C . THR B 1 336 ? -11.188 -12.578 -27.516 1 75.62 336 THR B C 1
ATOM 5075 O O . THR B 1 336 ? -11.109 -12.297 -26.312 1 75.62 336 THR B O 1
ATOM 5078 N N . VAL B 1 337 ? -10.328 -13.398 -28.297 1 71.75 337 VAL B N 1
ATOM 5079 C CA . VAL B 1 337 ? -9.016 -13.711 -27.734 1 71.75 337 VAL B CA 1
ATOM 5080 C C . VAL B 1 337 ? -7.977 -12.734 -28.281 1 71.75 337 VAL B C 1
ATOM 5082 O O . VAL B 1 337 ? -7.73 -12.695 -29.5 1 71.75 337 VAL B O 1
ATOM 5085 N N . THR B 1 338 ? -7.496 -11.969 -27.453 1 73.44 338 THR B N 1
ATOM 5086 C CA . THR B 1 338 ? -6.414 -11.078 -27.844 1 73.44 338 THR B CA 1
ATOM 5087 C C . THR B 1 338 ? -5.059 -11.688 -27.5 1 73.44 338 THR B C 1
ATOM 5089 O O . THR B 1 338 ? -4.77 -11.961 -26.328 1 73.44 338 THR B O 1
ATOM 5092 N N . ILE B 1 339 ? -4.398 -12.07 -28.578 1 70.88 339 ILE B N 1
ATOM 5093 C CA . ILE B 1 339 ? -3.068 -12.656 -28.453 1 70.88 339 ILE B CA 1
ATOM 5094 C C . ILE B 1 339 ? -2.008 -11.578 -28.641 1 70.88 339 ILE B C 1
ATOM 5096 O O . ILE B 1 339 ? -1.945 -10.938 -29.688 1 70.88 339 ILE B O 1
ATOM 5100 N N . SER B 1 340 ? -1.234 -11.367 -27.672 1 66.69 340 SER B N 1
ATOM 5101 C CA . SER B 1 340 ? -0.174 -10.367 -27.75 1 66.69 340 SER B CA 1
ATOM 5102 C C . SER B 1 340 ? 1.163 -11.008 -28.109 1 66.69 340 SER B C 1
ATOM 5104 O O . SER B 1 340 ? 1.594 -11.969 -27.469 1 66.69 340 SER B O 1
ATOM 5106 N N . VAL B 1 341 ? 1.627 -10.539 -29.25 1 67.44 341 VAL B N 1
ATOM 5107 C CA . VAL B 1 341 ? 2.904 -11.016 -29.781 1 67.44 341 VAL B CA 1
ATOM 5108 C C . VAL B 1 341 ? 3.795 -9.836 -30.141 1 67.44 341 VAL B C 1
ATOM 5110 O O . VAL B 1 341 ? 3.369 -8.68 -30.047 1 67.44 341 VAL B O 1
ATOM 5113 N N . THR B 1 342 ? 5.102 -10.102 -30.375 1 63.94 342 THR B N 1
ATOM 5114 C CA . THR B 1 342 ? 5.965 -9.047 -30.891 1 63.94 342 THR B CA 1
ATOM 5115 C C . THR B 1 342 ? 5.41 -8.5 -32.219 1 63.94 342 THR B C 1
ATOM 5117 O O . THR B 1 342 ? 4.734 -9.211 -32.938 1 63.94 342 THR B O 1
ATOM 5120 N N . PRO B 1 343 ? 5.629 -7.211 -32.406 1 67.5 343 PRO B N 1
ATOM 5121 C CA . PRO B 1 343 ? 5.172 -6.645 -33.688 1 67.5 343 PRO B CA 1
ATOM 5122 C C . PRO B 1 343 ? 5.668 -7.438 -34.906 1 67.5 343 PRO B C 1
ATOM 5124 O O . PRO B 1 343 ? 4.938 -7.59 -35.875 1 67.5 343 PRO B O 1
ATOM 5127 N N . ARG B 1 344 ? 6.762 -8.078 -34.812 1 68.56 344 ARG B N 1
ATOM 5128 C CA . ARG B 1 344 ? 7.316 -8.898 -35.906 1 68.56 344 ARG B CA 1
ATOM 5129 C C . ARG B 1 344 ? 6.496 -10.172 -36.094 1 68.56 344 ARG B C 1
ATOM 5131 O O . ARG B 1 344 ? 6.25 -10.594 -37.219 1 68.56 344 ARG B O 1
ATOM 5138 N N . ASP B 1 345 ? 6.059 -10.711 -35.031 1 70.75 345 ASP B N 1
ATOM 5139 C CA . ASP B 1 345 ? 5.355 -11.992 -35.094 1 70.75 345 ASP B CA 1
ATOM 5140 C C . ASP B 1 345 ? 3.875 -11.789 -35.406 1 70.75 345 ASP B C 1
ATOM 5142 O O . ASP B 1 345 ? 3.186 -12.727 -35.812 1 70.75 345 ASP B O 1
ATOM 5146 N N . ALA B 1 346 ? 3.457 -10.594 -35.219 1 77.94 346 ALA B N 1
ATOM 5147 C CA . ALA B 1 346 ? 2.027 -10.32 -35.344 1 77.94 346 ALA B CA 1
ATOM 5148 C C . ALA B 1 346 ? 1.541 -10.602 -36.75 1 77.94 346 ALA B C 1
ATOM 5150 O O . ALA B 1 346 ? 0.496 -11.227 -36.938 1 77.94 346 ALA B O 1
ATOM 5151 N N . GLU B 1 347 ? 2.338 -10.148 -37.688 1 79 347 GLU B N 1
ATOM 5152 C CA . GLU B 1 347 ? 1.96 -10.367 -39.062 1 79 347 GLU B CA 1
ATOM 5153 C C . GLU B 1 347 ? 1.941 -11.852 -39.406 1 79 347 GLU B C 1
ATOM 5155 O O . GLU B 1 347 ? 1.017 -12.336 -40.062 1 79 347 GLU B O 1
ATOM 5160 N N . ASN B 1 348 ? 2.932 -12.547 -38.969 1 79.12 348 ASN B N 1
ATOM 5161 C CA . ASN B 1 348 ? 3.004 -13.992 -39.188 1 79.12 348 ASN B CA 1
ATOM 5162 C C . ASN B 1 348 ? 1.852 -14.727 -38.5 1 79.12 348 ASN B C 1
ATOM 5164 O O . ASN B 1 348 ? 1.252 -15.625 -39.094 1 79.12 348 ASN B O 1
ATOM 5168 N N . LEU B 1 349 ? 1.539 -14.32 -37.375 1 84.94 349 LEU B N 1
ATOM 5169 C CA . LEU B 1 349 ? 0.442 -14.938 -36.625 1 84.94 349 LEU B CA 1
ATOM 5170 C C . LEU B 1 349 ? -0.895 -14.656 -37.312 1 84.94 349 LEU B C 1
ATOM 5172 O O . LEU B 1 349 ? -1.705 -15.57 -37.5 1 84.94 349 LEU B O 1
ATOM 5176 N N . LEU B 1 350 ? -1.073 -13.461 -37.688 1 86 350 LEU B N 1
ATOM 5177 C CA . LEU B 1 350 ? -2.303 -13.086 -38.375 1 86 350 LEU B CA 1
ATOM 5178 C C . LEU B 1 350 ? -2.465 -13.875 -39.656 1 86 350 LEU B C 1
ATOM 5180 O O . LEU B 1 350 ? -3.551 -14.383 -39.969 1 86 350 LEU B O 1
ATOM 5184 N N . HIS B 1 351 ? -1.408 -13.945 -40.375 1 85.31 351 HIS B N 1
ATOM 5185 C CA . HIS B 1 351 ? -1.411 -14.703 -41.625 1 85.31 351 HIS B CA 1
ATOM 5186 C C . HIS B 1 351 ? -1.743 -16.172 -41.375 1 85.31 351 HIS B C 1
ATOM 5188 O O . HIS B 1 351 ? -2.592 -16.75 -42.062 1 85.31 351 HIS B O 1
ATOM 5194 N N . GLU B 1 352 ? -1.148 -16.719 -40.375 1 84.06 352 GLU B N 1
ATOM 5195 C CA . GLU B 1 352 ? -1.366 -18.141 -40.062 1 84.06 352 GLU B CA 1
ATOM 5196 C C . GLU B 1 352 ? -2.783 -18.375 -39.562 1 84.06 352 GLU B C 1
ATOM 5198 O O . GLU B 1 352 ? -3.432 -19.359 -39.969 1 84.06 352 GLU B O 1
ATOM 5203 N N . LEU B 1 353 ? -3.293 -17.516 -38.812 1 88 353 LEU B N 1
ATOM 5204 C CA . LEU B 1 353 ? -4.637 -17.672 -38.281 1 88 353 LEU B CA 1
ATOM 5205 C C . LEU B 1 353 ? -5.691 -17.5 -39.375 1 88 353 LEU B C 1
ATOM 5207 O O . LEU B 1 353 ? -6.664 -18.25 -39.406 1 88 353 LEU B O 1
ATOM 5211 N N . ARG B 1 354 ? -5.391 -16.609 -40.219 1 86 354 ARG B N 1
ATOM 5212 C CA . ARG B 1 354 ? -6.305 -16.406 -41.344 1 86 354 ARG B CA 1
ATOM 5213 C C . ARG B 1 354 ? -6.25 -17.594 -42.281 1 86 354 ARG B C 1
ATOM 5215 O O . ARG B 1 354 ? -7.281 -18.016 -42.812 1 86 354 ARG B O 1
ATOM 5222 N N . ARG B 1 355 ? -5.105 -18.031 -42.5 1 87.38 355 ARG B N 1
ATOM 5223 C CA . ARG B 1 355 ? -4.938 -19.234 -43.312 1 87.38 355 ARG B CA 1
ATOM 5224 C C . ARG B 1 355 ? -5.734 -20.406 -42.75 1 87.38 355 ARG B C 1
ATOM 5226 O O . ARG B 1 355 ? -6.301 -21.203 -43.5 1 87.38 355 ARG B O 1
ATOM 5233 N N . ARG B 1 356 ? -5.883 -20.422 -41.469 1 85.94 356 ARG B N 1
ATOM 5234 C CA . ARG B 1 356 ? -6.578 -21.516 -40.781 1 85.94 356 ARG B CA 1
ATOM 5235 C C . ARG B 1 356 ? -8.023 -21.141 -40.5 1 85.94 356 ARG B C 1
ATOM 5237 O O . ARG B 1 356 ? -8.688 -21.781 -39.656 1 85.94 356 ARG B O 1
ATOM 5244 N N . LYS B 1 357 ? -8.461 -20.047 -41.031 1 88.19 357 LYS B N 1
ATOM 5245 C CA . LYS B 1 357 ? -9.859 -19.609 -41.062 1 88.19 357 LYS B CA 1
ATOM 5246 C C . LYS B 1 357 ? -10.328 -19.078 -39.719 1 88.19 357 LYS B C 1
ATOM 5248 O O . LYS B 1 357 ? -11.5 -19.219 -39.375 1 88.19 357 LYS B O 1
ATOM 5253 N N . TRP B 1 358 ? -9.383 -18.656 -39.031 1 88.69 358 TRP B N 1
ATOM 5254 C CA . TRP B 1 358 ? -9.781 -17.938 -37.812 1 88.69 358 TRP B CA 1
ATOM 5255 C C . TRP B 1 358 ? -10.148 -16.484 -38.156 1 88.69 358 TRP B C 1
ATOM 5257 O O . TRP B 1 358 ? -9.477 -15.844 -38.969 1 88.69 358 TRP B O 1
ATOM 5267 N N . PRO B 1 359 ? -11.219 -16.016 -37.625 1 86.31 359 PRO B N 1
ATOM 5268 C CA . PRO B 1 359 ? -11.484 -14.57 -37.719 1 86.31 359 PRO B CA 1
ATOM 5269 C C . PRO B 1 359 ? -10.531 -13.734 -36.875 1 86.31 359 PRO B C 1
ATOM 5271 O O . PRO B 1 359 ? -10.828 -13.438 -35.719 1 86.31 359 PRO B O 1
ATOM 5274 N N . ALA B 1 360 ? -9.344 -13.414 -37.5 1 86.25 360 ALA B N 1
ATOM 5275 C CA . ALA B 1 360 ? -8.297 -12.719 -36.75 1 86.25 360 ALA B CA 1
ATOM 5276 C C . ALA B 1 360 ? -8.047 -11.328 -37.312 1 86.25 360 ALA B C 1
ATOM 5278 O O . ALA B 1 360 ? -8.078 -11.141 -38.531 1 86.25 360 ALA B O 1
ATOM 5279 N N . ASN B 1 361 ? -7.996 -10.391 -36.406 1 80.19 361 ASN B N 1
ATOM 5280 C CA . ASN B 1 361 ? -7.707 -9.016 -36.781 1 80.19 361 ASN B CA 1
ATOM 5281 C C . ASN B 1 361 ? -6.633 -8.406 -35.875 1 80.19 361 ASN B C 1
ATOM 5283 O O . ASN B 1 361 ? -6.402 -8.883 -34.781 1 80.19 361 ASN B O 1
ATOM 5287 N N . SER B 1 362 ? -5.758 -7.621 -36.344 1 69.62 362 SER B N 1
ATOM 5288 C CA . SER B 1 362 ? -4.785 -6.852 -35.594 1 69.62 362 SER B CA 1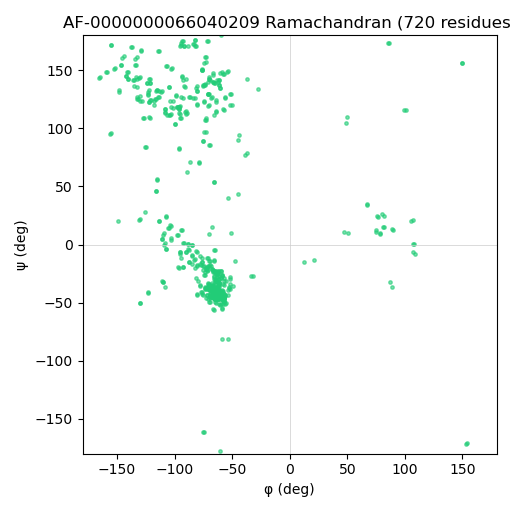
ATOM 5289 C C . SER B 1 362 ? -5.203 -5.391 -35.469 1 69.62 362 SER B C 1
ATOM 5291 O O . SER B 1 362 ? -5.898 -4.867 -36.344 1 69.62 362 SER B O 1
#

Organism: Streptomyces niveus (NCBI:txid193462)

Secondary structure (DSSP, 8-state):
--EEEEE--SHHHHHHHHHHHHTT-EEEEE-S-HHHHHHHHHTTS-BSS--SS-EEEEEE-S-HHHHHHHHHHHHHHT-EEEEEE--S--HHHHHHHHHTT--GGGEEEEEE-------SGGG--TTTTTT-EEEEEE-TT--HHHHHHHHHHHHHTT-EEEE--HHHHHHHHIIIIIHHHHHHHHHHHGGGG--HHHHHT--GGGGTHHHHH--S-HHHHHHHHHHTHHHHHHHHHHHHHHHHHHHHHHHHHHTT-GGGGSTTSHHHHHHHHHHHHHTTSTTTS----SS-PEEEEEEEES-HHHHHHHHHHHHHTT---SEEEEEE-TT-SEEEEEEEE-HHHHHHHHHHHHHTT--EE-/--EEEEE--SHHHHHHHHHHHHTT-EEEEE-S-HHHHHHHHHTTS-BSS--SS-EEEEEE-S-HHHHHHHHHHHHHHT-EEEEEE--S--HHHHHHHHHTT--GGGEEEEEE-------SGGG--TTTTTT-EEEEEE-TT--HHHHHHHHHHHHHTT-EEEE--HHHHHHHHIIIIIHHHHHHHHHHHGGGG--HHHHHT--GGGGTHHHHH--S-HHHHHHHHHHTHHHHHHHHHHHHHHHHHHHHHHHHHHTT-GGGGSTTSHHHHHHHHHHHHHTTSTTTS----SS-PEEEEEEEES-HHHHHHHHHHHHHTT---SEEEEEE-TT-SEEEEEEEE-HHHHHHHHHHHHHTT--EE-

=== Feature glossary ===
A reading guide for the features in this record.

Start from the sequence.

  · Sequence gives the chain of amino acids in standard one-letter code (A=alanine, C=cysteine, …, Y=tyrosine), read N→C. It is the only feature that is directly encoded by the gene; all structural features are derived from the folded form of this sequence.

Fold it, and you get atomic coordinates and the backbone conformation that goes with them.

  · Structure coordinates are given as an mmCIF _atom_site loop: one row per atom with element, residue name, chain id, sequence number, and x/y/z position in Å. Only the four main-chain atoms per residue are included here; side chains are omitted to keep the record compact.

  · Backbone dihedral angles. Every residue except chain termini has a φ (preceding-C → N → Cα → C) and a ψ (N → Cα → C → next-N). They are reported in degrees following the IUPAC sign convention. Secondary structure is essentially a statement about which (φ, ψ) basin each residue occupies.

  · Eight-state secondary structure (DSSP): H is the canonical α-helix, G the tighter 3₁₀-helix, I the wider π-helix; E/B are β-structure, T and S are turns and bends, and '-' is everything else. DSSP derives these from the pattern of main-chain N–H···O=C hydrogen bonds, not from the sequence.

  · SS3 is a coarse helix/strand/coil call (letters a/b/c) made by the P-SEA algorithm from inter-Cα distances and dihedrals. It is less detailed than DSSP but needs only Cα positions.

Summarize the fold with a handful of shape descriptors and a per-residue structural alphabet.

  · Radius of gyration (Rg) is the root-mean-square distance of Cα atoms from their centroid — a single number for overall size and compactness. A globular domain of N residues has Rg ≈ 2.2·N^0.38 Å; an extended or disordered chain has a much larger Rg. The Cα contact count is the number of residue pairs whose Cα atoms are within 8 Å and are more than four positions apart in sequence — a standard proxy for tertiary packing density. The bounding box is the smallest axis-aligned box enclosing all Cα atoms.

  · 3Di is Foldseek's structural alphabet. Each residue is assigned one of twenty discrete states based on how its Cα sits relative to its spatial (not sequential) neighbors. Aligning 3Di strings finds structural homologs roughly as well as full 3D superposition, but orders of magnitude faster.

  · Solvent-accessible surface area (SASA) is the area in Å² traced out by the centre of a 1.4 Å probe sphere (a water molecule) rolled over the protein's van der Waals surface (Shrake–Rupley / Lee–Richards construction). Buried residues have near-zero SASA; fully exposed residues can exceed 200 Å². The total SASA scales roughly with the number of surface residues.

Ask how reliable the model is.

  · For AlphaFold models, the B-factor field carries pLDDT — the model's own estimate of local accuracy on a 0–100 scale. Regions with pLDDT<50 should be treated as essentially unmodeled; they often correspond to intrinsically disordered segments.

  · For experimental (PDB) structures, the B-factor (temperature factor) quantifies the positional spread of each atom in the crystal — a combination of thermal vibration and static disorder — in units of Å². High B-factors mark flexible loops or poorly resolved regions; low B-factors mark the rigid, well-ordered core.

  · Predicted Aligned Error (PAE) is an AlphaFold confidence matrix: entry (i, j) is the expected error in the position of residue j, in ångströms, when the prediction is superimposed on the true structure at residue i. Low PAE within a block of residues means that block is internally rigid and well-predicted; high PAE between two blocks means their relative placement is uncertain even if each block individually is confident.

Place it in context: what it resembles, what it is annotated as, and how it looks.

  · Structural nearest neighbors (via Foldseek easy-search vs the PDB). Reported per hit: target PDB id, E-value, and alignment TM-score. A TM-score above ~0.5 is the conventional threshold for 'same fold'.

  · Functional annotations link the protein to curated databases. InterPro entries identify conserved domains and families by matching the sequence against member-database signatures (Pfam, PROSITE, CDD, …). Gene Ontology (GO) terms describe molecular function, biological process, and cellular component in a controlled vocabulary. CATH places the structure in a hierarchical fold classification (Class/Architecture/Topology/Homologous-superfamily). The organism is the source species.

  · The contact map is a binary N×N matrix image: pixel (i, j) is dark where Cα_i and Cα_j are within 8 Å and |i−j|>4. Because the |i−j|>4 filter removes local helical contacts, off-diagonal stripes parallel to the main diagonal indicate parallel β-sheets; stripes perpendicular to it indicate antiparallel β-sheets. The Ramachandran plot scatters every residue's (φ, ψ) pair against the sterically allowed regions. The PAE heatmap renders the predicted-aligned-error matrix.

  · Six rendered views show the 3D structure from the faces of a cube — i.e. along ±x, ±y, ±z. Rendering representation is drawn randomly per protein from cartoon (secondary-structure ribbons), sticks (backbone bonds), or molecular surface; coloring is either N→C rainbow (blue at the N-terminus through red at the C-terminus) or one color per chain.